Protein AF-A0A850KJH6-F1 (afdb_monomer_lite)

Foldseek 3Di:
DVVLVCVVCVVQPPDPVSVLVLLVLLVVLQVLCCVQAVADPPPSVVVCVVVVDDDDPPDDDLVVVLVVCVVVVNCVVDLLCLLSDPPQDDDPSPLVSNLSSLLSSLLVVCSVLVHDPVLSNLQSVLSNCCSDPNNVVVVVVSSVDNYLVVLVVVDPPPPPPDDPVVSVSNCSHSVSSNCSVVVDRPPDDDDDDDDDDDDDDDDDDDDDDDDDDDDDDQDQDDDPDPDPDALVVLVSLVSLFVPSPPPPPCPDPDDDPPVVVVVVVVVVVVLVVLLCVQPPDPPDLLADDLVLLLVLVQVLVCCCPPVVDVLSLLLVVCLLQLEFSVVVLVAEADDPPPDDAAWHWYADPNFIWIKHFAPEGPPPDDQPVVWWFDADRIAIGTFQRVSRVSVVVVNVVSVPCPDPVSSVVVVV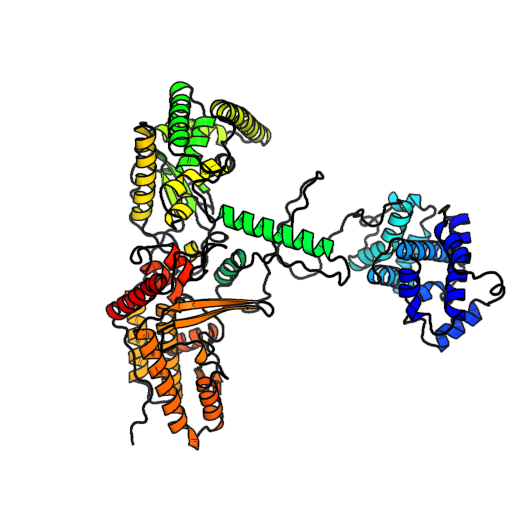VSVVVVCVSCVVSPVSDDSNNSSCNLCVVPPPFPLSCVSNSPHCSNFVLLNLAKDFNVVSVVSSLVSQVVSCVSNVPVRSNRDDDDPDGGIHGYSFATDLVLVLVLLVLLVVQLVPDPDQQSNLQSLLLLLVLLVCLLQLDDQFWLPQFAPVQADLVQQKGKDFPDDDVPDTDIDIAHAAPQNSLQLVLLLVQLVQVLVVCVPPQVVLSVQSVCRNVRNGRVRFHDDPSDTDTDGQVVSQVSCVVSPRDDHRSSNSNSHLLHVCVPVQPDNLLSCQSNVRDHSNSHAPDPPHPHYNVSNVSSSNVSNVSCVVSVNGRDHGDHPPPD

Secondary structure (DSSP, 8-state):
-HHHHHHHSGGGTT-HHHHHHHHHHHHHHHHHHHHHH----HHHHHHHHHTT--SS-TT--HHHHHHHHHHTT-TTT-GGGGGG---S-SS-HHHHHHHHHHHHHHHHHHHHTT--HHHHHHHHHHHHHHTSGGGHHHHHHHHT--STTHHHHT--TTTT---HHHHHHHHHHHHHHHHHHTT--TT----------S------------SS--PPP-B--------TTS-HHHHHHHHHHS--B--------S--HHHHHHHHHHHHHHHHHHHHHHS--TT-TTSPPHHHHHHHHHHHHHHHHHS--HHHHHHHHHHHH---HHHHHHPEEPBTTBPPSEEEEEEETTEEEEEEE---S-TTS---TTTB--EESEEEEEPPHHHHHHHHHHHHHHHH--SHHHHHHHHHHHHHHHHHHHHHT-TT--HHHHHHGGGGTSSS-HHHHHHTT--GGG-THHHH-EEEHHHHHHHHHHHHHHHHHHH--TTTT--PPP---SEEE-S-PBPHHHHHHHHHHHHHHHHS--SHHHHHHHHHHHHHHHHHHHH-----SSSS--GGGEETTTTEEEEEEEE-SS-EEEEEEEPPHHHHHHHHHHHHHHHHHHHHHTTT-HHHHHHHHHHHTTSS-SSEEEETTEEEE--HHHHHHHHHHTTPPP--TTHHHHHHHHHHBTTBS-HHHHHHHTT-PPTT--TTSTT-S--HHHHHHHHHHHHHHHHHTT--PPP-------

pLDDT: mean 72.6, std 20.54, range [22.89, 97.81]

Structure (mmCIF, N/CA/C/O backbone):
data_AF-A0A850KJH6-F1
#
_entry.id   AF-A0A850KJH6-F1
#
loop_
_atom_site.group_PDB
_atom_site.id
_atom_site.type_symbol
_atom_site.label_atom_id
_atom_site.label_alt_id
_atom_site.label_comp_id
_atom_site.label_asym_id
_atom_site.label_entity_id
_atom_site.label_seq_id
_atom_site.pdbx_PDB_ins_code
_atom_site.Cartn_x
_atom_site.Cartn_y
_atom_site.Cartn_z
_atom_site.occupancy
_atom_site.B_iso_or_equiv
_atom_site.auth_seq_id
_atom_site.auth_comp_id
_atom_site.auth_asym_id
_atom_site.auth_atom_id
_atom_site.pdbx_PDB_model_num
ATOM 1 N N . MET A 1 1 ? 40.709 3.724 35.475 1.00 30.31 1 MET A N 1
ATOM 2 C CA . MET A 1 1 ? 40.985 5.162 35.674 1.00 30.31 1 MET A CA 1
ATOM 3 C C . MET A 1 1 ? 42.334 5.557 35.067 1.00 30.31 1 MET A C 1
ATOM 5 O O . MET A 1 1 ? 42.321 6.221 34.041 1.00 30.31 1 MET A O 1
ATOM 9 N N . MET A 1 2 ? 43.463 5.025 35.562 1.00 28.69 2 MET A N 1
ATOM 10 C CA . MET A 1 2 ? 44.816 5.213 34.991 1.00 28.69 2 MET A CA 1
ATOM 11 C C . MET A 1 2 ? 44.921 4.962 33.474 1.00 28.69 2 MET A C 1
ATOM 13 O O . MET A 1 2 ? 45.447 5.813 32.781 1.00 28.69 2 MET A O 1
ATOM 17 N N . LEU A 1 3 ? 44.351 3.881 32.922 1.00 32.88 3 LEU A N 1
ATOM 18 C CA . LEU A 1 3 ? 44.368 3.586 31.470 1.00 32.88 3 LEU A CA 1
ATOM 19 C C . LEU A 1 3 ? 43.577 4.587 30.604 1.00 32.88 3 LEU A C 1
ATOM 21 O O . LEU A 1 3 ? 43.966 4.866 29.474 1.00 32.88 3 LEU A O 1
ATOM 25 N N . HIS A 1 4 ? 42.485 5.146 31.134 1.00 36.00 4 HIS A N 1
ATOM 26 C CA . HIS A 1 4 ? 41.695 6.168 30.439 1.00 36.00 4 HIS A CA 1
ATOM 27 C C . HIS A 1 4 ? 42.356 7.545 30.529 1.00 36.00 4 HIS A C 1
ATOM 29 O O . HIS A 1 4 ? 42.316 8.297 29.560 1.00 36.00 4 HIS A O 1
ATOM 35 N N . LEU A 1 5 ? 43.028 7.843 31.644 1.00 36.56 5 LEU A N 1
ATOM 36 C CA . LEU A 1 5 ? 43.791 9.074 31.819 1.00 36.56 5 LEU A CA 1
ATOM 37 C C . LEU A 1 5 ? 45.105 9.049 31.013 1.00 36.56 5 LEU A C 1
ATOM 39 O O . LEU A 1 5 ? 45.389 10.001 30.295 1.00 36.56 5 LEU A O 1
ATOM 43 N N . TYR A 1 6 ? 45.843 7.930 31.017 1.00 37.59 6 TYR A N 1
ATOM 44 C CA . TYR A 1 6 ? 46.982 7.672 30.116 1.00 37.59 6 TYR A CA 1
ATOM 45 C C . TYR A 1 6 ? 46.557 7.710 28.642 1.00 37.59 6 TYR A C 1
ATOM 47 O O . TYR A 1 6 ? 47.306 8.199 27.799 1.00 37.59 6 TYR A O 1
ATOM 55 N N . GLY A 1 7 ? 45.347 7.224 28.338 1.00 42.00 7 GLY A N 1
ATOM 56 C CA . GLY A 1 7 ? 44.707 7.267 27.019 1.00 42.00 7 GLY A CA 1
ATOM 57 C C . GLY A 1 7 ? 44.255 8.667 26.568 1.00 42.00 7 GLY A C 1
ATOM 58 O O . GLY A 1 7 ? 44.201 8.947 25.374 1.00 42.00 7 GLY A O 1
ATOM 59 N N . ALA A 1 8 ? 43.948 9.565 27.507 1.00 43.19 8 ALA A N 1
ATOM 60 C CA . ALA A 1 8 ? 43.589 10.959 27.230 1.00 43.19 8 ALA A CA 1
ATOM 61 C C . ALA A 1 8 ? 44.818 11.888 27.203 1.00 43.19 8 ALA A C 1
ATOM 63 O O . ALA A 1 8 ? 44.828 12.894 26.495 1.00 43.19 8 ALA A O 1
ATOM 64 N N . LEU A 1 9 ? 45.875 11.529 27.940 1.00 41.28 9 LEU A N 1
ATOM 65 C CA . LEU A 1 9 ? 47.171 12.214 27.972 1.00 41.28 9 LEU A CA 1
ATOM 66 C C . LEU A 1 9 ? 48.163 11.679 26.928 1.00 41.28 9 LEU A C 1
ATOM 68 O O . LEU A 1 9 ? 49.246 12.237 26.772 1.00 41.28 9 LEU A O 1
ATOM 72 N N . THR A 1 10 ? 47.800 10.650 26.157 1.00 41.56 10 THR A N 1
ATOM 73 C CA . THR A 1 10 ? 48.659 10.040 25.127 1.00 41.56 10 THR A CA 1
ATOM 74 C C . THR A 1 10 ? 49.186 11.015 24.069 1.00 41.56 10 THR A C 1
ATOM 76 O O . THR A 1 10 ? 50.294 10.792 23.582 1.00 41.56 10 THR A O 1
ATOM 79 N N . PRO A 1 11 ? 48.507 12.124 23.710 1.00 43.22 11 PRO A N 1
ATOM 80 C CA . PRO A 1 11 ? 49.124 13.065 22.789 1.00 43.22 11 PRO A CA 1
ATOM 81 C C . PRO A 1 11 ? 50.202 13.958 23.468 1.00 43.22 11 PRO A C 1
ATOM 83 O O . PRO A 1 11 ? 51.008 14.544 22.754 1.00 43.22 11 PRO A O 1
ATOM 86 N N . PHE A 1 12 ? 50.333 13.988 24.808 1.00 44.53 12 PHE A N 1
ATOM 87 C CA . PHE A 1 12 ? 51.454 14.624 25.547 1.00 44.53 12 PHE A CA 1
ATOM 88 C C . PHE A 1 12 ? 52.691 13.714 25.714 1.00 44.53 12 PHE A C 1
ATOM 90 O O . PHE A 1 12 ? 53.658 14.063 26.391 1.00 44.53 12 PHE A O 1
ATOM 97 N N . HIS A 1 13 ? 52.692 12.532 25.097 1.00 41.41 13 HIS A N 1
ATOM 98 C CA . HIS A 1 13 ? 53.645 11.460 25.393 1.00 41.41 13 HIS A CA 1
ATOM 99 C C . HIS A 1 13 ? 54.948 11.503 24.577 1.00 41.41 13 HIS A C 1
ATOM 101 O O . HIS A 1 13 ? 55.601 10.473 24.406 1.00 41.41 13 HIS A O 1
ATOM 107 N N . ARG A 1 14 ? 55.358 12.675 24.067 1.00 43.09 14 ARG A N 1
ATOM 108 C CA . ARG A 1 14 ? 56.679 12.811 23.422 1.00 43.09 14 ARG A CA 1
ATOM 109 C C . ARG A 1 14 ? 57.802 13.211 24.388 1.00 43.09 14 ARG A C 1
ATOM 111 O O . ARG A 1 14 ? 58.961 13.066 24.022 1.00 43.09 14 ARG A O 1
ATOM 118 N N . SER A 1 15 ? 57.509 13.594 25.638 1.00 48.47 15 SER A N 1
ATOM 119 C CA . SER A 1 15 ? 58.495 13.557 26.737 1.00 48.47 15 SER A CA 1
ATOM 120 C C . SER A 1 15 ? 57.816 13.504 28.114 1.00 48.47 15 SER A C 1
ATOM 122 O O . SER A 1 15 ? 56.843 14.216 28.351 1.00 48.47 15 SER A O 1
ATOM 124 N N . ALA A 1 16 ? 58.354 12.720 29.060 1.00 51.69 16 ALA A N 1
ATOM 125 C CA . ALA A 1 16 ? 57.887 12.650 30.458 1.00 51.69 16 ALA A CA 1
ATOM 126 C C . ALA A 1 16 ? 57.778 14.035 31.144 1.00 51.69 16 ALA A C 1
ATOM 128 O O . ALA A 1 16 ? 57.001 14.240 32.072 1.00 51.69 16 ALA A O 1
ATOM 129 N N . ARG A 1 17 ? 58.506 15.027 30.620 1.00 50.03 17 ARG A N 1
ATOM 130 C CA . ARG A 1 17 ? 58.502 16.423 31.062 1.00 50.03 17 ARG A CA 1
ATOM 131 C C . ARG A 1 17 ? 57.154 17.134 30.846 1.00 50.03 17 ARG A C 1
ATOM 133 O O . ARG A 1 17 ? 56.823 18.023 31.622 1.00 50.03 17 ARG A O 1
ATOM 140 N N . GLN A 1 18 ? 56.369 16.757 29.832 1.00 50.25 18 GLN A N 1
ATOM 141 C CA . GLN A 1 18 ? 55.102 17.422 29.473 1.00 50.25 18 GLN A CA 1
ATOM 142 C C . GLN A 1 18 ? 53.909 16.956 30.328 1.00 50.25 18 GLN A C 1
ATOM 144 O O . GLN A 1 18 ? 53.066 17.774 30.695 1.00 50.25 18 GLN A O 1
ATOM 149 N N . ALA A 1 19 ? 53.866 15.676 30.711 1.00 54.28 19 ALA A N 1
ATOM 150 C CA . ALA A 1 19 ? 52.859 15.147 31.638 1.00 54.28 19 ALA A CA 1
ATOM 151 C C . ALA A 1 19 ? 53.034 15.723 33.058 1.00 54.28 19 ALA A C 1
ATOM 153 O O . ALA A 1 19 ? 52.061 16.148 33.681 1.00 54.28 19 ALA A O 1
ATOM 154 N N . ASN A 1 20 ? 54.284 15.843 33.519 1.00 54.16 20 ASN A N 1
ATOM 155 C CA . ASN A 1 20 ? 54.617 16.426 34.825 1.00 54.16 20 ASN A CA 1
ATOM 156 C C . ASN A 1 20 ? 54.190 17.896 34.939 1.00 54.16 20 ASN A C 1
ATOM 158 O O . ASN A 1 20 ? 53.687 18.337 35.969 1.00 54.16 20 ASN A O 1
ATOM 162 N N . VAL A 1 21 ? 54.344 18.651 33.852 1.00 52.38 21 VAL A N 1
ATOM 163 C CA . VAL A 1 21 ? 53.909 20.047 33.750 1.00 52.38 21 VAL A CA 1
ATOM 164 C C . VAL A 1 21 ? 52.391 20.194 33.889 1.00 52.38 21 VAL A C 1
ATOM 166 O O . VAL A 1 21 ? 51.922 21.114 34.557 1.00 52.38 21 VAL A O 1
ATOM 169 N N . PHE A 1 22 ? 51.621 19.309 33.253 1.00 57.91 22 PHE A N 1
ATOM 170 C CA . PHE A 1 22 ? 50.162 19.348 33.318 1.00 57.91 22 PHE A CA 1
ATOM 171 C C . PHE A 1 22 ? 49.659 19.046 34.733 1.00 57.91 22 PHE A C 1
ATOM 173 O O . PHE A 1 22 ? 48.829 19.784 35.262 1.00 57.91 22 PHE A O 1
ATOM 180 N N . LEU A 1 23 ? 50.216 18.011 35.364 1.00 57.91 23 LEU A N 1
ATOM 181 C CA . LEU A 1 23 ? 49.883 17.628 36.735 1.00 57.91 23 LEU A CA 1
ATOM 182 C C . LEU A 1 23 ? 50.273 18.718 37.744 1.00 57.91 23 LEU A C 1
ATOM 184 O O . LEU A 1 23 ? 49.500 19.014 38.653 1.00 57.91 23 LEU A O 1
ATOM 188 N N . TYR A 1 24 ? 51.410 19.391 37.541 1.00 57.41 24 TYR A N 1
ATOM 189 C CA . TYR A 1 24 ? 51.800 20.547 38.351 1.00 57.41 24 TYR A CA 1
ATOM 190 C C . TYR A 1 24 ? 50.826 21.720 38.198 1.00 57.41 24 TYR A C 1
ATOM 192 O O . TYR A 1 24 ? 50.390 22.294 39.196 1.00 57.41 24 TYR A O 1
ATOM 200 N N . LEU A 1 25 ? 50.458 22.071 36.958 1.00 56.47 25 LEU A N 1
ATOM 201 C CA . LEU A 1 25 ? 49.501 23.148 36.702 1.00 56.47 25 LEU A CA 1
ATOM 202 C C . LEU A 1 25 ? 48.144 22.835 37.339 1.00 56.47 25 LEU A C 1
ATOM 204 O O . LEU A 1 25 ? 47.547 23.711 37.960 1.00 56.47 25 LEU A O 1
ATOM 208 N N . ALA A 1 26 ? 47.694 21.585 37.215 1.00 57.91 26 ALA A N 1
ATOM 209 C CA . ALA A 1 26 ? 46.467 21.109 37.826 1.00 57.91 26 ALA A CA 1
ATOM 210 C C . ALA A 1 26 ? 46.533 21.218 39.355 1.00 57.91 26 ALA A C 1
ATOM 212 O O . ALA A 1 26 ? 45.613 21.774 39.936 1.00 57.91 26 ALA A O 1
ATOM 213 N N . LYS A 1 27 ? 47.639 20.819 39.999 1.00 59.22 27 LYS A N 1
ATOM 214 C CA . LYS A 1 27 ? 47.821 20.939 41.457 1.00 59.22 27 LYS A CA 1
ATOM 215 C C . LYS A 1 27 ? 47.865 22.391 41.948 1.00 59.22 27 LYS A C 1
ATOM 217 O O . LYS A 1 27 ? 47.173 22.733 42.902 1.00 59.22 27 LYS A O 1
ATOM 222 N N . PHE A 1 28 ? 48.629 23.260 41.284 1.00 57.56 28 PHE A N 1
ATOM 223 C CA . PHE A 1 28 ? 48.713 24.687 41.628 1.00 57.56 28 PHE A CA 1
ATOM 224 C C . PHE A 1 28 ? 47.348 25.383 41.513 1.00 57.56 28 PHE A C 1
ATOM 226 O O . PHE A 1 28 ? 46.929 26.116 42.406 1.00 57.56 28 PHE A O 1
ATOM 233 N N . LEU A 1 29 ? 46.628 25.132 40.419 1.00 57.31 29 LEU A N 1
ATOM 234 C CA . LEU A 1 29 ? 45.307 25.711 40.177 1.00 57.31 29 LEU A CA 1
ATOM 235 C C . LEU A 1 29 ? 44.218 25.078 41.059 1.00 57.31 29 LEU A C 1
ATOM 237 O O . LEU A 1 29 ? 43.265 25.757 41.423 1.00 57.31 29 LEU A O 1
ATOM 241 N N . SER A 1 30 ? 44.393 23.821 41.462 1.00 59.09 30 SER A N 1
ATOM 242 C CA . SER A 1 30 ? 43.544 23.112 42.423 1.00 59.09 30 SER A CA 1
ATOM 243 C C . SER A 1 30 ? 43.614 23.725 43.822 1.00 59.09 30 SER A C 1
ATOM 245 O O . SER A 1 30 ? 42.574 23.914 44.443 1.00 59.09 30 SER A O 1
ATOM 247 N N . GLN A 1 31 ? 44.807 24.102 44.297 1.00 59.50 31 GLN A N 1
ATOM 248 C CA . GLN A 1 31 ? 44.970 24.797 45.584 1.00 59.50 31 GLN A CA 1
ATOM 249 C C . GLN A 1 31 ? 44.253 26.150 45.586 1.00 59.50 31 GLN A C 1
ATOM 251 O O . GLN A 1 31 ? 43.487 26.446 46.497 1.00 59.50 31 GLN A O 1
ATOM 256 N N . ILE A 1 32 ? 44.408 26.920 44.505 1.00 58.62 32 ILE A N 1
ATOM 257 C CA . ILE A 1 32 ? 43.685 28.185 44.320 1.00 58.62 32 ILE A CA 1
ATOM 258 C C . ILE A 1 32 ? 42.171 27.934 44.263 1.00 58.62 32 ILE A C 1
ATOM 260 O O . ILE A 1 32 ? 41.393 28.696 44.831 1.00 58.62 32 ILE A O 1
ATOM 264 N N . ALA A 1 33 ? 41.720 26.863 43.607 1.00 60.44 33 ALA A N 1
ATOM 265 C CA . ALA A 1 33 ? 40.300 26.544 43.565 1.00 60.44 33 ALA A CA 1
ATOM 266 C C . ALA A 1 33 ? 39.746 26.151 44.943 1.00 60.44 33 ALA A C 1
ATOM 268 O O . ALA A 1 33 ? 38.656 26.584 45.301 1.00 60.44 33 ALA A O 1
ATOM 269 N N . GLN A 1 34 ? 40.491 25.390 45.740 1.00 62.53 34 GLN A N 1
ATOM 270 C CA . GLN A 1 34 ? 40.077 25.026 47.091 1.00 62.53 34 GLN A CA 1
ATOM 271 C C . GLN A 1 34 ? 40.019 26.251 48.018 1.00 62.53 34 GLN A C 1
ATOM 273 O O . GLN A 1 34 ? 39.033 26.414 48.733 1.00 62.53 34 GLN A O 1
ATOM 278 N N . GLU A 1 35 ? 41.022 27.134 47.967 1.00 63.00 35 GLU A N 1
ATOM 279 C CA . GLU A 1 35 ? 41.083 28.358 48.782 1.00 63.00 35 GLU A CA 1
ATOM 280 C C . GLU A 1 35 ? 39.961 29.353 48.458 1.00 63.00 35 GLU A C 1
ATOM 282 O O . GLU A 1 35 ? 39.385 29.944 49.368 1.00 63.00 35 GLU A O 1
ATOM 287 N N . TYR A 1 36 ? 39.643 29.546 47.174 1.00 58.28 36 TYR A N 1
ATOM 288 C CA . TYR A 1 36 ? 38.691 30.580 46.748 1.00 58.28 36 TYR A CA 1
ATOM 289 C C . TYR A 1 36 ? 37.265 30.075 46.537 1.00 58.28 36 TYR A C 1
ATOM 291 O O . TYR A 1 36 ? 36.316 30.823 46.750 1.00 58.28 36 TYR A O 1
ATOM 299 N N . TRP A 1 37 ? 37.106 28.834 46.082 1.00 59.97 37 TRP A N 1
ATOM 300 C CA . TRP A 1 37 ? 35.814 28.282 45.679 1.00 59.97 37 TRP A CA 1
ATOM 301 C C . TRP A 1 37 ? 35.304 27.187 46.626 1.00 59.97 37 TRP A C 1
ATOM 303 O O . TRP A 1 37 ? 34.167 26.746 46.474 1.00 59.97 37 TRP A O 1
ATOM 313 N N . GLY A 1 38 ? 36.115 26.734 47.592 1.00 57.78 38 GLY A N 1
ATOM 314 C CA . GLY A 1 38 ? 35.726 25.722 48.582 1.00 57.78 38 GLY A CA 1
ATOM 315 C C . GLY A 1 38 ? 35.475 24.322 48.005 1.00 57.78 38 GLY A C 1
ATOM 316 O O . GLY A 1 38 ? 34.891 23.476 48.679 1.00 57.78 38 GLY A O 1
ATOM 317 N N . VAL A 1 39 ? 35.888 24.060 46.759 1.00 61.06 39 VAL A N 1
ATOM 318 C CA . VAL A 1 39 ? 35.657 22.778 46.072 1.00 61.06 39 VAL A CA 1
ATOM 319 C C . VAL A 1 39 ? 36.763 21.790 46.439 1.00 61.06 39 VAL A C 1
ATOM 321 O O . VAL A 1 39 ? 37.943 22.075 46.241 1.00 61.06 39 VAL A O 1
ATOM 324 N N . SER A 1 40 ? 36.395 20.616 46.964 1.00 56.44 40 SER A N 1
ATOM 325 C CA . SER A 1 40 ? 37.367 19.585 47.342 1.00 56.44 40 SER A CA 1
ATOM 326 C C . SER A 1 40 ? 37.936 18.875 46.113 1.00 56.44 40 SER A C 1
ATOM 328 O O . SER A 1 40 ? 37.180 18.359 45.291 1.00 56.44 40 SER A O 1
ATOM 330 N N . THR A 1 41 ? 39.257 18.767 46.028 1.00 55.62 41 THR A N 1
ATOM 331 C CA . THR A 1 41 ? 39.976 18.172 44.890 1.00 55.62 41 THR A CA 1
ATOM 332 C C . THR A 1 41 ? 40.623 16.833 45.246 1.00 55.62 41 THR A C 1
ATOM 334 O O . THR A 1 41 ? 41.722 16.522 44.790 1.00 55.62 41 THR A O 1
ATOM 337 N N . TYR A 1 42 ? 39.935 16.043 46.082 1.00 48.06 42 TYR A N 1
ATOM 338 C CA . TYR A 1 42 ? 40.410 14.776 46.669 1.00 48.06 42 TYR A CA 1
ATOM 339 C C . TYR A 1 42 ? 41.014 13.796 45.651 1.00 48.06 42 TYR A C 1
ATOM 341 O O . TYR A 1 42 ? 41.919 13.029 45.973 1.00 48.06 42 TYR A O 1
ATOM 349 N N . SER A 1 43 ? 40.529 13.823 44.416 1.00 53.06 43 SER A N 1
ATOM 350 C CA . SER A 1 43 ? 40.954 12.932 43.344 1.00 53.06 43 SER A CA 1
ATOM 351 C C . SER A 1 43 ? 42.301 13.304 42.717 1.00 53.06 43 SER A C 1
ATOM 353 O O . SER A 1 43 ? 43.012 12.419 42.253 1.00 53.06 43 SER A O 1
ATOM 355 N N . LEU A 1 44 ? 42.689 14.583 42.739 1.00 52.72 44 LEU A N 1
ATOM 356 C CA . LEU A 1 44 ? 43.890 15.102 42.075 1.00 52.72 44 LEU A CA 1
ATOM 357 C C . LEU A 1 44 ? 45.155 14.841 42.904 1.00 52.72 44 LEU A C 1
ATOM 359 O O . LEU A 1 44 ? 46.207 14.523 42.346 1.00 52.72 44 LEU A O 1
ATOM 363 N N . ASP A 1 45 ? 45.042 14.899 44.234 1.00 52.94 45 ASP A N 1
ATOM 364 C CA . ASP A 1 45 ? 46.120 14.515 45.154 1.00 52.94 45 ASP A CA 1
ATOM 365 C C . ASP A 1 45 ? 46.353 12.997 45.164 1.00 52.94 45 ASP A C 1
ATOM 367 O O . ASP A 1 45 ? 47.507 12.563 45.124 1.00 52.94 45 ASP A O 1
ATOM 371 N N . ALA A 1 46 ? 45.282 12.194 45.108 1.00 52.94 46 ALA A N 1
ATOM 372 C CA . ALA A 1 46 ? 45.372 10.744 44.915 1.00 52.94 46 ALA A CA 1
ATOM 373 C C . ALA A 1 46 ? 46.055 10.396 43.579 1.00 52.94 46 ALA A C 1
ATOM 375 O O . ALA A 1 46 ? 46.938 9.541 43.527 1.00 52.94 46 ALA A O 1
ATOM 376 N N . LEU A 1 47 ? 45.733 11.137 42.512 1.00 50.69 47 LEU A N 1
ATOM 377 C CA . LEU A 1 47 ? 46.352 10.985 41.195 1.00 50.69 47 LEU A CA 1
ATOM 378 C C . LEU A 1 47 ? 47.853 11.340 41.192 1.00 50.69 47 LEU A C 1
ATOM 380 O O . LEU A 1 47 ? 48.652 10.678 40.528 1.00 50.69 47 LEU A O 1
ATOM 384 N N . CYS A 1 48 ? 48.257 12.373 41.939 1.00 52.09 48 CYS A N 1
ATOM 385 C CA . CYS A 1 48 ? 49.667 12.749 42.103 1.00 52.09 48 CYS A CA 1
ATOM 386 C C . CYS A 1 48 ? 50.455 11.715 42.928 1.00 52.09 48 CYS A C 1
ATOM 388 O O . CYS A 1 48 ? 51.628 11.478 42.642 1.00 52.09 48 CYS A O 1
ATOM 390 N N . GLN A 1 49 ? 49.823 11.092 43.929 1.00 53.16 49 GLN A N 1
ATOM 391 C CA . GLN A 1 49 ? 50.435 10.033 44.739 1.00 53.16 49 GLN A CA 1
ATOM 392 C C . GLN A 1 49 ? 50.580 8.716 43.961 1.00 53.16 49 GLN A C 1
ATOM 394 O O . GLN A 1 49 ? 51.656 8.121 43.979 1.00 53.16 49 GLN A O 1
ATOM 399 N N . GLU A 1 50 ? 49.550 8.289 43.222 1.00 48.66 50 GLU A N 1
ATOM 400 C CA . GLU A 1 50 ? 49.567 7.043 42.433 1.00 48.66 50 GLU A CA 1
ATOM 401 C C . GLU A 1 50 ? 50.526 7.085 41.231 1.00 48.66 50 GLU A C 1
ATOM 403 O O . GLU A 1 50 ? 51.013 6.045 40.787 1.00 48.66 50 GLU A O 1
ATOM 408 N N . THR A 1 51 ? 50.825 8.272 40.695 1.00 49.78 51 THR A N 1
ATOM 409 C CA . THR A 1 51 ? 51.740 8.438 39.549 1.00 49.78 51 THR A CA 1
ATOM 410 C C . THR A 1 51 ? 53.221 8.488 39.940 1.00 49.78 51 THR A C 1
ATOM 412 O O . THR A 1 51 ? 54.077 8.495 39.056 1.00 49.78 51 THR A O 1
ATOM 415 N N . GLY A 1 52 ? 53.548 8.498 41.240 1.00 46.12 52 GLY A N 1
ATOM 416 C CA . GLY A 1 52 ? 54.931 8.495 41.735 1.00 46.12 52 GLY A CA 1
ATOM 417 C C . GLY A 1 52 ? 55.714 9.785 41.456 1.00 46.12 52 GLY A C 1
ATOM 418 O O . GLY A 1 52 ? 56.934 9.808 41.613 1.00 46.12 52 GLY A O 1
ATOM 419 N N . ILE A 1 53 ? 55.045 10.869 41.050 1.00 50.28 53 ILE A N 1
ATOM 420 C CA . ILE A 1 53 ? 55.687 12.148 40.723 1.00 50.28 53 ILE A CA 1
ATOM 421 C C . ILE A 1 53 ? 55.831 12.961 42.012 1.00 50.28 53 ILE A C 1
ATOM 423 O O . ILE A 1 53 ? 55.072 13.890 42.290 1.00 50.28 53 ILE A O 1
ATOM 427 N N . TYR A 1 54 ? 56.825 12.602 42.820 1.00 40.97 54 TYR A N 1
ATOM 428 C CA . TYR A 1 54 ? 57.306 13.447 43.906 1.00 40.97 54 TYR A CA 1
ATOM 429 C C . TYR A 1 54 ? 58.571 14.213 43.466 1.00 40.97 54 TYR A C 1
ATOM 431 O O . TYR A 1 54 ? 59.526 13.658 42.933 1.00 40.97 54 TYR A O 1
ATOM 439 N N . THR A 1 55 ? 58.542 15.522 43.738 1.00 42.19 55 THR A N 1
ATOM 440 C CA . THR A 1 55 ? 59.673 16.367 44.185 1.00 42.19 55 THR A CA 1
ATOM 441 C C . THR A 1 55 ? 60.709 17.005 43.246 1.00 42.19 55 THR A C 1
ATOM 443 O O . THR A 1 55 ? 61.494 17.776 43.779 1.00 42.19 55 THR A O 1
ATOM 446 N N . ASP A 1 56 ? 60.663 16.907 41.909 1.00 43.03 56 ASP A N 1
ATOM 447 C CA . ASP A 1 56 ? 61.668 17.630 41.073 1.00 43.03 56 ASP A CA 1
ATOM 448 C C . ASP A 1 56 ? 61.155 18.823 40.236 1.00 43.03 56 ASP A C 1
ATOM 450 O O . ASP A 1 56 ? 61.932 19.520 39.584 1.00 43.03 56 ASP A O 1
ATOM 454 N N . CYS A 1 57 ? 59.859 19.147 40.261 1.00 44.72 57 CYS A N 1
ATOM 455 C CA . CYS A 1 57 ? 59.300 20.212 39.403 1.00 44.72 57 CYS A CA 1
ATOM 456 C C . CYS A 1 57 ? 59.230 21.613 40.050 1.00 44.72 57 CYS A C 1
ATOM 458 O O . CYS A 1 57 ? 58.510 22.478 39.558 1.00 44.72 57 CYS A O 1
ATOM 460 N N . ILE A 1 58 ? 59.972 21.876 41.131 1.00 42.44 58 ILE A N 1
ATOM 461 C CA . ILE A 1 58 ? 59.777 23.084 41.963 1.00 42.44 58 ILE A CA 1
ATOM 462 C C . ILE A 1 58 ? 60.237 24.410 41.314 1.00 42.44 58 ILE A C 1
ATOM 464 O O . ILE A 1 58 ? 59.914 25.471 41.837 1.00 42.44 58 ILE A O 1
ATOM 468 N N . LYS A 1 59 ? 60.890 24.439 40.145 1.00 47.72 59 LYS A N 1
ATOM 469 C CA . LYS A 1 59 ? 61.226 25.721 39.478 1.00 47.72 59 LYS A CA 1
ATOM 470 C C . LYS A 1 59 ? 61.138 25.663 37.954 1.00 47.72 59 LYS A C 1
ATOM 472 O O . LYS A 1 59 ? 62.126 25.895 37.265 1.00 47.72 59 LYS A O 1
ATOM 477 N N . ILE A 1 60 ? 59.962 25.359 37.409 1.00 51.06 60 ILE A N 1
ATOM 478 C CA . ILE A 1 60 ? 59.707 25.595 35.981 1.00 51.06 60 ILE A CA 1
ATOM 479 C C . ILE A 1 60 ? 58.988 26.935 35.838 1.00 51.06 60 ILE A C 1
ATOM 481 O O . ILE A 1 60 ? 57.843 27.088 36.256 1.00 51.06 60 ILE A O 1
ATOM 485 N N . ASP A 1 61 ? 59.683 27.902 35.245 1.00 53.25 61 ASP A N 1
ATOM 486 C CA . ASP A 1 61 ? 59.120 29.195 34.873 1.00 53.25 61 ASP A CA 1
ATOM 487 C C . ASP A 1 61 ? 57.975 28.994 33.861 1.00 53.25 61 ASP A C 1
ATOM 489 O O . ASP A 1 61 ? 58.158 28.397 32.789 1.00 53.25 61 ASP A O 1
ATOM 493 N N . LYS A 1 62 ? 56.777 29.486 34.213 1.00 53.72 62 LYS A N 1
ATOM 494 C CA . LYS A 1 62 ? 55.571 29.435 33.369 1.00 53.72 62 LYS A CA 1
ATOM 495 C C . LYS A 1 62 ? 55.842 30.025 31.984 1.00 53.72 62 LYS A C 1
ATOM 497 O O . LYS A 1 62 ? 55.338 29.504 30.986 1.00 53.72 62 LYS A O 1
ATOM 502 N N . GLU A 1 63 ? 56.671 31.062 31.911 1.00 55.22 63 GLU A N 1
ATOM 503 C CA . GLU A 1 63 ? 57.010 31.743 30.666 1.00 55.22 63 GLU A CA 1
ATOM 504 C C . GLU A 1 63 ? 57.875 30.856 29.755 1.00 55.22 63 GLU A C 1
ATOM 506 O O . GLU A 1 63 ? 57.638 30.749 28.547 1.00 55.22 63 GLU A O 1
ATOM 511 N N . GLN A 1 64 ? 58.837 30.135 30.334 1.00 57.06 64 GLN A N 1
ATOM 512 C CA . GLN A 1 64 ? 59.725 29.229 29.602 1.00 57.06 64 GLN A CA 1
ATOM 513 C C . GLN A 1 64 ? 58.985 27.997 29.066 1.00 57.06 64 GLN A C 1
ATOM 515 O O . GLN A 1 64 ? 59.237 27.530 27.947 1.00 57.06 64 GLN A O 1
ATOM 520 N N . LEU A 1 65 ? 58.021 27.497 29.832 1.00 56.28 65 LEU A N 1
ATOM 521 C CA . LEU A 1 65 ? 57.160 26.404 29.410 1.00 56.28 65 LEU A CA 1
ATOM 522 C C . LEU A 1 65 ? 56.248 26.808 28.243 1.00 56.28 65 LEU A C 1
ATOM 524 O O . LEU A 1 65 ? 56.174 26.096 27.238 1.00 56.28 65 LEU A O 1
ATOM 528 N N . PHE A 1 66 ? 55.585 27.961 28.350 1.00 57.72 66 PHE A N 1
ATOM 529 C CA . PHE A 1 66 ? 54.736 28.487 27.284 1.00 57.72 66 PHE A CA 1
ATOM 530 C C . PHE A 1 66 ? 55.532 28.692 25.987 1.00 57.72 66 PHE A C 1
ATOM 532 O O . PHE A 1 66 ? 55.103 28.240 24.920 1.00 57.72 66 PHE A O 1
ATOM 539 N N . LYS A 1 67 ? 56.739 29.274 26.074 1.00 59.03 67 LYS A N 1
ATOM 540 C CA . LYS A 1 67 ? 57.660 29.430 24.932 1.00 59.03 67 LYS A CA 1
ATOM 541 C C . LYS A 1 67 ? 58.014 28.086 24.285 1.00 59.03 67 LYS A C 1
ATOM 543 O O . LYS A 1 67 ? 58.028 27.991 23.058 1.00 59.03 67 LYS A O 1
ATOM 548 N N . THR A 1 68 ? 58.232 27.041 25.084 1.00 58.16 68 THR A N 1
ATOM 549 C CA . THR A 1 68 ? 58.537 25.685 24.592 1.00 58.16 68 THR A CA 1
ATOM 550 C C . THR A 1 68 ? 57.351 25.079 23.836 1.00 58.16 68 THR A C 1
ATOM 552 O O . THR A 1 68 ? 57.496 24.659 22.689 1.00 58.16 68 THR A O 1
ATOM 555 N N . LEU A 1 69 ? 56.146 25.125 24.412 1.00 57.06 69 LEU A N 1
ATOM 556 C CA . LEU A 1 69 ? 54.929 24.595 23.779 1.00 57.06 69 LEU A CA 1
ATOM 557 C C . LEU A 1 69 ? 54.536 25.364 22.508 1.00 57.06 69 LEU A C 1
ATOM 559 O O . LEU A 1 69 ? 54.013 24.775 21.556 1.00 57.06 69 LEU A O 1
ATOM 563 N N . LYS A 1 70 ? 54.804 26.676 22.476 1.00 60.62 70 LYS A N 1
ATOM 564 C CA . LYS A 1 70 ? 54.621 27.535 21.298 1.00 60.62 70 LYS A CA 1
ATOM 565 C C . LYS A 1 70 ? 55.610 27.165 20.189 1.00 60.62 70 LYS A C 1
ATOM 567 O O . LYS A 1 70 ? 55.188 27.012 19.044 1.00 60.62 70 LYS A O 1
ATOM 572 N N . LYS A 1 71 ? 56.891 26.958 20.526 1.00 62.97 71 LYS A N 1
ATOM 573 C CA . LYS A 1 71 ? 57.943 26.521 19.587 1.00 62.97 71 LYS A CA 1
ATOM 574 C C . LYS A 1 71 ? 57.617 25.165 18.954 1.00 62.97 71 LYS A C 1
ATOM 576 O O . LYS A 1 71 ? 57.825 24.988 17.758 1.00 62.97 71 LYS A O 1
ATOM 581 N N . GLU A 1 72 ? 57.050 24.242 19.725 1.00 60.22 72 GLU A N 1
ATOM 582 C CA . GLU A 1 72 ? 56.670 22.900 19.259 1.00 60.22 72 GLU A CA 1
ATOM 583 C C . GLU A 1 72 ? 55.294 22.842 18.555 1.00 60.22 72 GLU A C 1
ATOM 585 O O . GLU A 1 72 ? 54.849 21.766 18.162 1.00 60.22 72 GLU A O 1
ATOM 590 N N . LYS A 1 73 ? 54.611 23.985 18.359 1.00 60.41 73 LYS A N 1
ATOM 591 C CA . LYS A 1 73 ? 53.259 24.094 17.759 1.00 60.41 73 LYS A CA 1
ATOM 592 C C . LYS A 1 73 ? 52.180 23.257 18.469 1.00 60.41 73 LYS A C 1
ATOM 594 O O . LYS A 1 73 ? 51.170 22.893 17.870 1.00 60.41 73 LYS A O 1
ATOM 599 N N . LEU A 1 74 ? 52.355 22.978 19.759 1.00 54.50 74 LEU A N 1
ATOM 600 C CA . LEU A 1 74 ? 51.447 22.112 20.516 1.00 54.50 74 LEU A CA 1
ATOM 601 C C . LEU A 1 74 ? 50.205 22.881 21.014 1.00 54.50 74 LEU A C 1
ATOM 603 O O . LEU A 1 74 ? 49.118 22.323 21.094 1.00 54.50 74 LEU A O 1
ATOM 607 N N . ILE A 1 75 ? 50.285 24.197 21.227 1.00 56.81 75 ILE A N 1
ATOM 608 C CA . ILE A 1 75 ? 49.173 25.017 21.767 1.00 56.81 75 ILE A CA 1
ATOM 609 C C . ILE A 1 75 ? 47.867 24.938 20.935 1.00 56.81 75 ILE A C 1
ATOM 611 O O . ILE A 1 75 ? 46.770 25.097 21.471 1.00 56.81 75 ILE A O 1
ATOM 615 N N . SER A 1 76 ? 47.939 24.717 19.618 1.00 53.47 76 SER A N 1
ATOM 616 C CA . SER A 1 76 ? 46.752 24.541 18.756 1.00 53.47 76 SER A CA 1
ATOM 617 C C . SER A 1 76 ? 46.167 23.128 18.786 1.00 53.47 76 SER A C 1
ATOM 619 O O . SER A 1 76 ? 44.990 22.951 18.479 1.00 53.47 76 SER A O 1
ATOM 621 N N . THR A 1 77 ? 46.980 22.141 19.146 1.00 52.50 77 THR A N 1
ATOM 622 C CA . THR A 1 77 ? 46.662 20.710 19.069 1.00 52.50 77 THR A CA 1
ATOM 623 C C . THR A 1 77 ? 46.057 20.197 20.377 1.00 52.50 77 THR A C 1
ATOM 625 O O . THR A 1 77 ? 45.279 19.246 20.362 1.00 52.50 77 THR A O 1
ATOM 628 N N . PHE A 1 78 ? 46.356 20.861 21.501 1.00 58.84 78 PHE A N 1
ATOM 629 C CA . PHE A 1 78 ? 45.914 20.456 22.837 1.00 58.84 78 PHE A CA 1
ATOM 630 C C . PHE A 1 78 ? 44.911 21.450 23.427 1.00 58.84 78 PHE A C 1
ATOM 632 O O . PHE A 1 78 ? 45.301 22.557 23.800 1.00 58.84 78 PHE A O 1
ATOM 639 N N . PRO A 1 79 ? 43.632 21.068 23.582 1.00 61.72 79 PRO A N 1
ATOM 640 C CA . PRO A 1 79 ? 42.597 21.962 24.102 1.00 61.72 79 PRO A CA 1
ATOM 641 C C . PRO A 1 79 ? 42.937 22.528 25.487 1.00 61.72 79 PRO A C 1
ATOM 643 O O . PRO A 1 79 ? 42.752 23.717 25.731 1.00 61.72 79 PRO A O 1
ATOM 646 N N . VAL A 1 80 ? 43.519 21.707 26.365 1.00 63.25 80 VAL A N 1
ATOM 647 C CA . VAL A 1 80 ? 43.839 22.087 27.750 1.00 63.25 80 VAL A CA 1
ATOM 648 C C . VAL A 1 80 ? 45.036 23.049 27.845 1.00 63.25 80 VAL A C 1
ATOM 650 O O . VAL A 1 80 ? 45.198 23.748 28.841 1.00 63.25 80 VAL A O 1
ATOM 653 N N . ALA A 1 81 ? 45.834 23.194 26.779 1.00 60.50 81 ALA A N 1
ATOM 654 C CA . ALA A 1 81 ? 46.934 24.161 26.744 1.00 60.50 81 ALA A CA 1
ATOM 655 C C . ALA A 1 81 ? 46.457 25.625 26.829 1.00 60.50 81 ALA A C 1
ATOM 657 O O . ALA A 1 81 ? 47.266 26.512 27.088 1.00 60.50 81 ALA A O 1
ATOM 658 N N . VAL A 1 82 ? 45.154 25.889 26.665 1.00 64.94 82 VAL A N 1
ATOM 659 C CA . VAL A 1 82 ? 44.552 27.214 26.883 1.00 64.94 82 VAL A CA 1
ATOM 660 C C . VAL A 1 82 ? 44.783 27.752 28.302 1.00 64.94 82 VAL A C 1
ATOM 662 O O . VAL A 1 82 ? 44.927 28.956 28.490 1.00 64.94 82 VAL A O 1
ATOM 665 N N . PHE A 1 83 ? 44.887 26.878 29.305 1.00 65.56 83 PHE A N 1
ATOM 666 C CA . PHE A 1 83 ? 45.115 27.291 30.694 1.00 65.56 83 PHE A CA 1
ATOM 667 C C . PHE A 1 83 ? 46.579 27.677 30.973 1.00 65.56 83 PHE A C 1
ATOM 669 O O . PHE A 1 83 ? 46.880 28.216 32.033 1.00 65.56 83 PHE A O 1
ATOM 676 N N . LEU A 1 84 ? 47.484 27.456 30.010 1.00 57.56 84 LEU A N 1
ATOM 677 C CA . LEU A 1 84 ? 48.898 27.843 30.076 1.00 57.56 84 LEU A CA 1
ATOM 678 C C . LEU A 1 84 ? 49.184 29.203 29.426 1.00 57.56 84 LEU A C 1
ATOM 680 O O . LEU A 1 84 ? 50.298 29.709 29.534 1.00 57.56 84 LEU A O 1
ATOM 684 N N . THR A 1 85 ? 48.219 29.792 28.713 1.00 58.12 85 THR A N 1
ATOM 685 C CA . THR A 1 85 ? 48.450 31.008 27.927 1.00 58.12 85 THR A CA 1
ATOM 686 C C . THR A 1 85 ? 48.114 32.251 28.754 1.00 58.12 85 THR A C 1
ATOM 688 O O . THR A 1 85 ? 46.947 32.612 28.881 1.00 58.12 85 THR A O 1
ATOM 691 N N . THR A 1 86 ? 49.126 32.904 29.325 1.00 53.44 86 THR A N 1
ATOM 692 C CA . THR A 1 86 ? 48.987 34.115 30.162 1.00 53.44 86 THR A CA 1
ATOM 693 C C . THR A 1 86 ? 49.148 35.441 29.404 1.00 53.44 86 THR A C 1
ATOM 695 O O . THR A 1 86 ? 49.112 36.497 30.021 1.00 53.44 86 THR A O 1
ATOM 698 N N . GLU A 1 87 ? 49.297 35.441 28.076 1.00 52.47 87 GLU A N 1
ATOM 699 C CA . GLU A 1 87 ? 49.656 36.655 27.309 1.00 52.47 87 GLU A CA 1
ATOM 700 C C . GLU A 1 87 ? 48.474 37.508 26.787 1.00 52.47 87 GLU A C 1
ATOM 702 O O . GLU A 1 87 ? 48.646 38.265 25.836 1.00 52.47 87 GLU A O 1
ATOM 707 N N . LEU A 1 88 ? 47.279 37.463 27.392 1.00 44.53 88 LEU A N 1
ATOM 708 C CA . LEU A 1 88 ? 46.175 38.364 27.009 1.00 44.53 88 LEU A CA 1
ATOM 709 C C . LEU A 1 88 ? 45.638 39.209 28.191 1.00 44.53 88 LEU A C 1
ATOM 711 O O . LEU A 1 88 ? 44.629 38.885 28.800 1.00 44.53 88 LEU A O 1
ATOM 715 N N . ILE A 1 89 ? 46.328 40.343 28.404 1.00 39.22 89 ILE A N 1
ATOM 716 C CA . ILE A 1 89 ? 45.835 41.695 28.769 1.00 39.22 89 ILE A CA 1
ATOM 717 C C . ILE A 1 89 ? 45.361 41.979 30.222 1.00 39.22 89 ILE A C 1
ATOM 719 O O . ILE A 1 89 ? 44.241 41.664 30.608 1.00 39.22 89 ILE A O 1
ATOM 723 N N . GLY A 1 90 ? 46.127 42.829 30.928 1.00 49.53 90 GLY A N 1
ATOM 724 C CA . GLY A 1 90 ? 45.574 43.931 31.743 1.00 49.53 90 GLY A CA 1
ATOM 725 C C . GLY A 1 90 ? 45.459 43.749 33.273 1.00 49.53 90 GLY A C 1
ATOM 726 O O . GLY A 1 90 ? 45.738 42.676 33.798 1.00 49.53 90 GLY A O 1
ATOM 727 N N . PRO A 1 91 ? 45.042 44.807 34.010 1.00 39.88 91 PRO A N 1
ATOM 728 C CA . PRO A 1 91 ? 45.157 44.966 35.475 1.00 39.88 91 PRO A CA 1
ATOM 729 C C . PRO A 1 91 ? 44.241 44.061 36.334 1.00 39.88 91 PRO A C 1
ATOM 731 O O . PRO A 1 91 ? 43.983 44.375 37.490 1.00 39.88 91 PRO A O 1
ATOM 734 N N . ARG A 1 92 ? 43.744 42.939 35.795 1.00 52.25 92 ARG A N 1
ATOM 735 C CA . ARG A 1 92 ? 42.829 41.984 36.461 1.00 52.25 92 ARG A CA 1
ATOM 736 C C . ARG A 1 92 ? 43.422 40.569 36.526 1.00 52.25 92 ARG A C 1
ATOM 738 O O . ARG A 1 92 ? 42.790 39.579 36.155 1.00 52.25 92 ARG A O 1
ATOM 745 N N . SER A 1 93 ? 44.698 40.482 36.906 1.00 58.47 93 SER A N 1
ATOM 746 C CA . SER A 1 93 ? 45.475 39.233 36.905 1.00 58.47 93 SER A CA 1
ATOM 747 C C . SER A 1 93 ? 45.002 38.224 37.957 1.00 58.47 93 SER A C 1
ATOM 749 O O . SER A 1 93 ? 45.110 37.018 37.736 1.00 58.47 93 SER A O 1
ATOM 751 N N . ALA A 1 94 ? 44.446 38.695 39.076 1.00 61.94 94 ALA A N 1
ATOM 752 C CA . ALA A 1 94 ? 43.993 37.844 40.171 1.00 61.94 94 ALA A CA 1
ATOM 753 C C . ALA A 1 94 ? 42.668 37.137 39.844 1.00 61.94 94 ALA A C 1
ATOM 755 O O . ALA A 1 94 ? 42.529 35.936 40.069 1.00 61.94 94 ALA A O 1
ATOM 756 N N . GLU A 1 95 ? 41.703 37.845 39.263 1.00 65.44 95 GLU A N 1
ATOM 757 C CA . GLU A 1 95 ? 40.393 37.293 38.914 1.00 65.44 95 GLU A CA 1
ATOM 758 C C . GLU A 1 95 ? 40.482 36.321 37.735 1.00 65.44 95 GLU A C 1
ATOM 760 O O . GLU A 1 95 ? 39.795 35.299 37.695 1.00 65.44 95 GLU A O 1
ATOM 765 N N . PHE A 1 96 ? 41.396 36.592 36.805 1.00 67.19 96 PHE A N 1
ATOM 766 C CA . PHE A 1 96 ? 41.705 35.672 35.722 1.00 67.19 96 PHE A CA 1
ATOM 767 C C . PHE A 1 96 ? 42.246 34.335 36.237 1.00 67.19 96 PHE A C 1
ATOM 769 O O . PHE A 1 96 ? 41.812 33.267 35.799 1.00 67.19 96 PHE A O 1
ATOM 776 N N . LEU A 1 97 ? 43.154 34.395 37.213 1.00 65.94 97 LEU A N 1
ATOM 777 C CA . LEU A 1 97 ? 43.734 33.213 37.838 1.00 65.94 97 LEU A CA 1
ATOM 778 C C . LEU A 1 97 ? 42.664 32.370 38.554 1.00 65.94 97 LEU A C 1
ATOM 780 O O . LEU A 1 97 ? 42.712 31.142 38.490 1.00 65.94 97 LEU A O 1
ATOM 784 N N . ARG A 1 98 ? 41.653 33.013 39.157 1.00 68.38 98 ARG A N 1
ATOM 785 C CA . ARG A 1 98 ? 40.503 32.335 39.789 1.00 68.38 98 ARG A CA 1
ATOM 786 C C . ARG A 1 98 ? 39.629 31.583 38.783 1.00 68.38 98 ARG A C 1
ATOM 788 O O . ARG A 1 98 ? 39.185 30.473 39.077 1.00 68.38 98 ARG A O 1
ATOM 795 N N . LEU A 1 99 ? 39.400 32.151 37.598 1.00 71.00 99 LEU A N 1
ATOM 796 C CA . LEU A 1 99 ? 38.647 31.491 36.523 1.00 71.00 99 LEU A CA 1
ATOM 797 C C . LEU A 1 99 ? 39.444 30.355 35.870 1.00 71.00 99 LEU A C 1
ATOM 799 O O . LEU A 1 99 ? 38.872 29.310 35.552 1.00 71.00 99 LEU A O 1
ATOM 803 N N . GLN A 1 100 ? 40.764 30.516 35.730 1.00 71.62 100 GLN A N 1
ATOM 804 C CA . GLN A 1 100 ? 41.650 29.437 35.279 1.00 71.62 100 GLN A CA 1
ATOM 805 C C . GLN A 1 100 ? 41.649 28.268 36.264 1.00 71.62 100 GLN A C 1
ATOM 807 O O . GLN A 1 100 ? 41.600 27.112 35.840 1.00 71.62 100 GLN A O 1
ATOM 812 N N . ALA A 1 101 ? 41.655 28.571 37.564 1.00 68.25 101 ALA A N 1
ATOM 813 C CA . ALA A 1 101 ? 41.571 27.581 38.627 1.00 68.25 101 ALA A CA 1
ATOM 814 C C . ALA A 1 101 ? 40.279 26.763 38.543 1.00 68.25 101 ALA A C 1
ATOM 816 O O . ALA A 1 101 ? 40.327 25.537 38.441 1.00 68.25 101 ALA A O 1
ATOM 817 N N . LEU A 1 102 ? 39.134 27.442 38.461 1.00 71.38 102 LEU A N 1
ATOM 818 C CA . LEU A 1 102 ? 37.829 26.795 38.324 1.00 71.38 102 LEU A CA 1
ATOM 819 C C . LEU A 1 102 ? 37.726 25.944 37.047 1.00 71.38 102 LEU A C 1
ATOM 821 O O . LEU A 1 102 ? 37.245 24.811 37.086 1.00 71.38 102 LEU A O 1
ATOM 825 N N . GLY A 1 103 ? 38.219 26.459 35.917 1.00 75.06 103 GLY A N 1
ATOM 826 C CA . GLY A 1 103 ? 38.203 25.730 34.651 1.00 75.06 103 GLY A CA 1
ATOM 827 C C . GLY A 1 103 ? 39.042 24.452 34.680 1.00 75.06 103 GLY A C 1
ATOM 828 O O . GLY A 1 103 ? 38.633 23.440 34.115 1.00 75.06 103 GLY A O 1
ATOM 829 N N . MET A 1 104 ? 40.167 24.454 35.393 1.00 70.69 104 MET A N 1
ATOM 830 C CA . MET A 1 104 ? 40.991 23.257 35.557 1.00 70.69 104 MET A CA 1
ATOM 831 C C . MET A 1 104 ? 40.342 22.188 36.435 1.00 70.69 104 MET A C 1
ATOM 833 O O . MET A 1 104 ? 40.466 21.005 36.119 1.00 70.69 104 MET A O 1
ATOM 837 N N . VAL A 1 105 ? 39.600 22.576 37.475 1.00 69.56 105 VAL A N 1
ATOM 838 C CA . VAL A 1 105 ? 38.828 21.616 38.282 1.00 69.56 105 VAL A CA 1
ATOM 839 C C . VAL A 1 105 ? 37.742 20.948 37.435 1.00 69.56 105 VAL A C 1
ATOM 841 O O . VAL A 1 105 ? 37.572 19.734 37.505 1.00 69.56 105 VAL A O 1
ATOM 844 N N . VAL A 1 106 ? 37.067 21.700 36.559 1.00 73.44 106 VAL A N 1
ATOM 845 C CA . VAL A 1 106 ? 36.100 21.129 35.603 1.00 73.44 106 VAL A CA 1
ATOM 846 C C . VAL A 1 106 ? 36.768 20.135 34.652 1.00 73.44 106 VAL A C 1
ATOM 848 O O . VAL A 1 106 ? 36.208 19.072 34.391 1.00 73.44 106 VAL A O 1
ATOM 851 N N . VAL A 1 107 ? 37.966 20.447 34.147 1.00 70.88 107 VAL A N 1
ATOM 852 C CA . VAL A 1 107 ? 38.729 19.529 33.284 1.00 70.88 107 VAL A CA 1
ATOM 853 C C . VAL A 1 107 ? 39.084 18.240 34.027 1.00 70.88 107 VAL A C 1
ATOM 855 O O . VAL A 1 107 ? 38.875 17.159 33.479 1.00 70.88 107 VAL A O 1
ATOM 858 N N . ALA A 1 108 ? 39.580 18.337 35.262 1.00 66.38 108 ALA A N 1
ATOM 859 C CA . ALA A 1 108 ? 39.894 17.171 36.088 1.00 66.38 108 ALA A CA 1
ATOM 860 C C . ALA A 1 108 ? 38.644 16.314 36.342 1.00 66.38 108 ALA A C 1
ATOM 862 O O . ALA A 1 108 ? 38.644 15.113 36.071 1.00 66.38 108 ALA A O 1
ATOM 863 N N . TRP A 1 109 ? 37.535 16.954 36.716 1.00 68.25 109 TRP A N 1
ATOM 864 C CA . TRP A 1 109 ? 36.250 16.290 36.907 1.00 68.25 109 TRP A CA 1
ATOM 865 C C . TRP A 1 109 ? 35.734 15.608 35.633 1.00 68.25 109 TRP A C 1
ATOM 867 O O . TRP A 1 109 ? 35.215 14.494 35.690 1.00 68.25 109 TRP A O 1
ATOM 877 N N . TYR A 1 110 ? 35.897 16.225 34.458 1.00 68.00 110 TYR A N 1
ATOM 878 C CA . TYR A 1 110 ? 35.519 15.628 33.169 1.00 68.00 110 TYR A CA 1
ATOM 879 C C . TYR A 1 110 ? 36.319 14.361 32.865 1.00 68.00 110 TYR A C 1
ATOM 881 O O . TYR A 1 110 ? 35.756 13.383 32.365 1.00 68.00 110 TYR A O 1
ATOM 889 N N . LEU A 1 111 ? 37.617 14.380 33.170 1.00 58.75 111 LEU A N 1
ATOM 890 C CA . LEU A 1 111 ? 38.505 13.239 32.967 1.00 58.75 111 LEU A CA 1
ATOM 891 C C . LEU A 1 111 ? 38.174 12.082 33.921 1.00 58.75 111 LEU A C 1
ATOM 893 O O . LEU A 1 111 ? 38.203 10.926 33.502 1.00 58.75 111 LEU A O 1
ATOM 897 N N . GLU A 1 112 ? 37.801 12.378 35.164 1.00 54.66 112 GLU A N 1
ATOM 898 C CA . GLU A 1 112 ? 37.402 11.371 36.159 1.00 54.66 112 GLU A CA 1
ATOM 899 C C . GLU A 1 112 ? 36.017 10.783 35.904 1.00 54.66 112 GLU A C 1
ATOM 901 O O . GLU A 1 112 ? 35.823 9.572 35.992 1.00 54.66 112 GLU A O 1
ATOM 906 N N . SER A 1 113 ? 35.058 11.632 35.537 1.00 56.47 113 SER A N 1
ATOM 907 C CA . SER A 1 113 ? 33.680 11.226 35.241 1.00 56.47 113 SER A CA 1
ATOM 908 C C . SER A 1 113 ? 33.522 10.511 33.893 1.00 56.47 113 SER A C 1
ATOM 910 O O . SER A 1 113 ? 32.424 10.058 33.568 1.00 56.47 113 SER A O 1
ATOM 912 N N . GLY A 1 114 ? 34.595 10.394 33.101 1.00 52.16 114 GLY A N 1
ATOM 913 C CA . GLY A 1 114 ? 34.584 9.710 31.806 1.00 52.16 114 GLY A CA 1
ATOM 914 C C . GLY A 1 114 ? 33.783 10.442 30.721 1.00 52.16 114 GLY A C 1
ATOM 915 O O . GLY A 1 114 ? 33.224 9.795 29.831 1.00 52.16 114 GLY A O 1
ATOM 916 N N . ARG A 1 115 ? 33.694 11.780 30.784 1.00 57.88 115 ARG A N 1
ATOM 917 C CA . ARG A 1 115 ? 33.022 12.610 29.763 1.00 57.88 115 ARG A CA 1
ATOM 918 C C . ARG A 1 115 ? 33.710 12.480 28.399 1.00 57.88 115 ARG A C 1
ATOM 920 O O . ARG A 1 115 ? 34.890 12.152 28.297 1.00 57.88 115 ARG A O 1
ATOM 927 N N . SER A 1 116 ? 32.965 12.753 27.324 1.00 57.03 116 SER A N 1
ATOM 928 C CA . SER A 1 116 ? 33.499 12.620 25.967 1.00 57.03 116 SER A CA 1
ATOM 929 C C . SER A 1 116 ? 34.621 13.633 25.696 1.00 57.03 116 SER A C 1
ATOM 931 O O . SER A 1 116 ? 34.549 14.792 26.108 1.00 57.03 116 SER A O 1
ATOM 933 N N . GLU A 1 117 ? 35.635 13.231 24.923 1.00 57.34 117 GLU A N 1
ATOM 934 C CA . GLU A 1 117 ? 36.716 14.126 24.474 1.00 57.34 117 GLU A CA 1
ATOM 935 C C . GLU A 1 117 ? 36.168 15.351 23.708 1.00 57.34 117 GLU A C 1
ATOM 937 O O . GLU A 1 117 ? 36.751 16.435 23.741 1.00 57.34 117 GLU A O 1
ATOM 942 N N . SER A 1 118 ? 35.009 15.196 23.054 1.00 64.31 118 SER A N 1
ATOM 943 C CA . SER A 1 118 ? 34.257 16.276 22.399 1.00 64.31 118 SER A CA 1
ATOM 944 C C . SER A 1 118 ? 33.857 17.377 23.380 1.00 64.31 118 SER A C 1
ATOM 946 O O . SER A 1 118 ? 34.004 18.558 23.067 1.00 64.31 118 SER A O 1
ATOM 948 N N . ASP A 1 119 ? 33.350 17.014 24.556 1.00 67.12 119 ASP A N 1
ATOM 949 C CA . ASP A 1 119 ? 32.805 17.987 25.507 1.00 67.12 119 ASP A CA 1
ATOM 950 C C . ASP A 1 119 ? 33.927 18.725 26.235 1.00 67.12 119 ASP A C 1
ATOM 952 O O . ASP A 1 119 ? 33.863 19.945 26.385 1.00 67.12 119 ASP A O 1
ATOM 956 N N . LEU A 1 120 ? 35.017 18.018 26.551 1.00 71.19 120 LEU A N 1
ATOM 957 C CA . LEU A 1 120 ? 36.259 18.632 27.017 1.00 71.19 120 LEU A CA 1
ATOM 958 C C . LEU A 1 120 ? 36.810 19.628 25.983 1.00 71.19 120 LEU A C 1
ATOM 960 O O . LEU A 1 120 ? 37.146 20.763 26.323 1.00 71.19 120 LEU A O 1
ATOM 964 N N . LYS A 1 121 ? 36.847 19.239 24.700 1.00 71.31 121 LYS A N 1
ATOM 965 C CA . LYS A 1 121 ? 37.249 20.125 23.597 1.00 71.31 121 LYS A CA 1
ATOM 966 C C . LYS A 1 121 ? 36.371 21.371 23.535 1.00 71.31 121 LYS A C 1
ATOM 968 O O . LYS A 1 121 ? 36.912 22.473 23.501 1.00 71.31 121 LYS A O 1
ATOM 973 N N . LYS A 1 122 ? 35.041 21.226 23.544 1.00 75.81 122 LYS A N 1
ATOM 974 C CA . LYS A 1 122 ? 34.096 22.358 23.503 1.00 75.81 122 LYS A CA 1
ATOM 975 C C . LYS A 1 122 ? 34.307 23.317 24.670 1.00 75.81 122 LYS A C 1
ATOM 977 O O . LYS A 1 122 ? 34.425 24.517 24.428 1.00 75.81 122 LYS A O 1
ATOM 982 N N . PHE A 1 123 ? 34.426 22.796 25.893 1.00 81.31 123 PHE A N 1
ATOM 983 C CA . PHE A 1 123 ? 34.692 23.602 27.084 1.00 81.31 123 PHE A CA 1
ATOM 984 C C . PHE A 1 123 ? 35.999 24.392 26.945 1.00 81.31 123 PHE A C 1
ATOM 986 O O . PHE A 1 123 ? 35.997 25.617 27.048 1.00 81.31 123 PHE A O 1
ATOM 993 N N . CYS A 1 124 ? 37.105 23.726 26.600 1.00 76.06 124 CYS A N 1
ATOM 994 C CA . CYS A 1 124 ? 38.401 24.379 26.418 1.00 76.06 124 CYS A CA 1
ATOM 995 C C . CYS A 1 124 ? 38.414 25.391 25.257 1.00 76.06 124 CYS A C 1
ATOM 997 O O . CYS A 1 124 ? 39.026 26.455 25.369 1.00 76.06 124 CYS A O 1
ATOM 999 N N . TYR A 1 125 ? 37.726 25.108 24.145 1.00 78.50 125 TYR A N 1
ATOM 1000 C CA . TYR A 1 125 ? 37.578 26.065 23.043 1.00 78.50 125 TYR A CA 1
ATOM 1001 C C . TYR A 1 125 ? 36.736 27.273 23.446 1.00 78.50 125 TYR A C 1
ATOM 1003 O O . TYR A 1 125 ? 37.046 28.390 23.032 1.00 78.50 125 TYR A O 1
ATOM 1011 N N . CYS A 1 126 ? 35.693 27.078 24.251 1.00 77.38 126 CYS A N 1
ATOM 1012 C CA . CYS A 1 126 ? 34.890 28.176 24.771 1.00 77.38 126 CYS A CA 1
ATOM 1013 C C . CYS A 1 126 ? 35.680 29.016 25.783 1.00 77.38 126 CYS A C 1
ATOM 1015 O O . CYS A 1 126 ? 35.652 30.245 25.713 1.00 77.38 126 CYS A O 1
ATOM 1017 N N . TYR A 1 127 ? 36.478 28.370 26.636 1.00 76.50 127 TYR A N 1
ATOM 1018 C CA . TYR A 1 127 ? 37.427 29.045 27.515 1.00 76.50 127 TYR A CA 1
ATOM 1019 C C . TYR A 1 127 ? 38.421 29.884 26.703 1.00 76.50 127 TYR A C 1
ATOM 1021 O O . TYR A 1 127 ? 38.616 31.059 26.983 1.00 76.50 127 TYR A O 1
ATOM 1029 N N . ARG A 1 128 ? 38.974 29.338 25.613 1.00 74.69 128 ARG A N 1
ATOM 1030 C CA . ARG A 1 128 ? 39.856 30.082 24.698 1.00 74.69 128 ARG A CA 1
ATOM 1031 C C . ARG A 1 128 ? 39.146 31.247 24.021 1.00 74.69 128 ARG A C 1
ATOM 1033 O O . ARG A 1 128 ? 39.740 32.305 23.860 1.00 74.69 128 ARG A O 1
ATOM 1040 N N . TYR A 1 129 ? 37.893 31.055 23.615 1.00 75.19 129 TYR A N 1
ATOM 1041 C CA . TYR A 1 129 ? 37.070 32.100 23.009 1.00 75.19 129 TYR A CA 1
ATOM 1042 C C . TYR A 1 129 ? 36.865 33.278 23.966 1.00 75.19 129 TYR A C 1
ATOM 1044 O O . TYR A 1 129 ? 36.950 34.420 23.524 1.00 75.19 129 TYR A O 1
ATOM 1052 N N . MET A 1 130 ? 36.663 33.006 25.259 1.00 72.69 130 MET A N 1
ATOM 1053 C CA . MET A 1 130 ? 36.560 34.021 26.313 1.00 72.69 130 MET A CA 1
ATOM 1054 C C . MET A 1 130 ? 37.811 34.911 26.400 1.00 72.69 130 MET A C 1
ATOM 1056 O O . MET A 1 130 ? 37.688 36.091 26.711 1.00 72.69 130 MET A O 1
ATOM 1060 N N . LEU A 1 131 ? 38.992 34.371 26.069 1.00 65.94 131 LEU A N 1
ATOM 1061 C CA . LEU A 1 131 ? 40.264 35.111 26.063 1.00 65.94 131 LEU A CA 1
ATOM 1062 C C . LEU A 1 131 ? 40.429 36.046 24.858 1.00 65.94 131 LEU A C 1
ATOM 1064 O O . LEU A 1 131 ? 41.317 36.891 24.852 1.00 65.94 131 LEU A O 1
ATOM 1068 N N . LEU A 1 132 ? 39.618 35.882 23.813 1.00 68.69 132 LEU A N 1
ATOM 1069 C CA . LEU A 1 132 ? 39.666 36.725 22.620 1.00 68.69 132 LEU A CA 1
ATOM 1070 C C . LEU A 1 132 ? 38.748 37.940 22.803 1.00 68.69 132 LEU A C 1
ATOM 1072 O O . LEU A 1 132 ? 37.712 37.837 23.454 1.00 68.69 132 LEU A O 1
ATOM 1076 N N . GLU A 1 133 ? 39.037 39.066 22.138 1.00 64.12 133 GLU A N 1
ATOM 1077 C CA . GLU A 1 133 ? 38.181 40.271 22.197 1.00 64.12 133 GLU A CA 1
ATOM 1078 C C . GLU A 1 133 ? 36.701 39.970 21.895 1.00 64.12 133 GLU A C 1
ATOM 1080 O O . GLU A 1 133 ? 35.796 40.495 22.543 1.00 64.12 133 GLU A O 1
ATOM 1085 N N . LYS A 1 134 ? 36.440 39.040 20.966 1.00 67.06 134 LYS A N 1
ATOM 1086 C CA . LYS A 1 134 ? 35.085 38.594 20.592 1.00 67.06 134 LYS A CA 1
ATOM 1087 C C . LYS A 1 134 ? 34.336 37.865 21.724 1.00 67.06 134 LYS A C 1
ATOM 1089 O O . LYS A 1 134 ? 33.107 37.746 21.669 1.00 67.06 134 LYS A O 1
ATOM 1094 N N . GLY A 1 135 ? 35.047 37.359 22.728 1.00 69.00 135 GLY A N 1
ATOM 1095 C CA . GLY A 1 135 ? 34.510 36.683 23.908 1.00 69.00 135 GLY A CA 1
ATOM 1096 C C . GLY A 1 135 ? 34.554 37.508 25.192 1.00 69.00 135 GLY A C 1
ATOM 1097 O O . GLY A 1 135 ? 34.122 36.996 26.220 1.00 69.00 135 GLY A O 1
ATOM 1098 N N . LYS A 1 136 ? 34.985 38.778 25.147 1.00 74.31 136 LYS A N 1
ATOM 1099 C CA . LYS A 1 136 ? 35.092 39.655 26.329 1.00 74.31 136 LYS A CA 1
ATOM 1100 C C . LYS A 1 136 ? 33.787 39.766 27.131 1.00 74.31 136 LYS A C 1
ATOM 1102 O O . LYS A 1 136 ? 33.818 39.757 28.352 1.00 74.31 136 LYS A O 1
ATOM 1107 N N . TRP A 1 137 ? 32.637 39.765 26.454 1.00 77.50 137 TRP A N 1
ATOM 1108 C CA . TRP A 1 137 ? 31.320 39.757 27.107 1.00 77.50 137 TRP A CA 1
ATOM 1109 C C . TRP A 1 137 ? 31.102 38.520 27.999 1.00 77.50 137 TRP A C 1
ATOM 1111 O O . TRP A 1 137 ? 30.469 38.611 29.042 1.00 77.50 137 TRP A O 1
ATOM 1121 N N . LEU A 1 138 ? 31.632 37.358 27.599 1.00 72.56 138 LEU A N 1
ATOM 1122 C CA . LEU A 1 138 ? 31.530 36.117 28.366 1.00 72.56 138 LEU A CA 1
ATOM 1123 C C . LEU A 1 138 ? 32.459 36.164 29.585 1.00 72.56 138 LEU A C 1
ATOM 1125 O O . LEU A 1 138 ? 32.099 35.668 30.648 1.00 72.56 138 LEU A O 1
ATOM 1129 N N . PHE A 1 139 ? 33.618 36.812 29.436 1.00 74.00 139 PHE A N 1
ATOM 1130 C CA . PHE A 1 139 ? 34.564 37.061 30.521 1.00 74.00 139 PHE A CA 1
ATOM 1131 C C . PHE A 1 139 ? 33.991 38.016 31.574 1.00 74.00 139 PHE A C 1
ATOM 1133 O O . PHE A 1 139 ? 34.090 37.743 32.763 1.00 74.00 139 PHE A O 1
ATOM 1140 N N . GLU A 1 140 ? 33.338 39.102 31.154 1.00 73.62 140 GLU A N 1
ATOM 1141 C CA . GLU A 1 140 ? 32.687 40.053 32.065 1.00 73.62 140 GLU A CA 1
ATOM 1142 C C . GLU A 1 140 ? 31.564 39.394 32.877 1.00 73.62 140 GLU A C 1
ATOM 1144 O O . GLU A 1 140 ? 31.463 39.634 34.079 1.00 73.62 140 GLU A O 1
ATOM 1149 N N . ILE A 1 141 ? 30.787 38.494 32.262 1.00 72.38 141 ILE A N 1
ATOM 1150 C CA . ILE A 1 141 ? 29.789 37.701 32.991 1.00 72.38 141 ILE A CA 1
ATOM 1151 C C . ILE A 1 141 ? 30.468 36.721 33.956 1.00 72.38 141 ILE A C 1
ATOM 1153 O O . ILE A 1 141 ? 30.058 36.628 35.109 1.00 72.38 141 ILE A O 1
ATOM 1157 N N . ALA A 1 142 ? 31.534 36.035 33.535 1.00 69.56 142 ALA A N 1
ATOM 1158 C CA . ALA A 1 142 ? 32.278 35.126 34.408 1.00 69.56 142 ALA A CA 1
ATOM 1159 C C . ALA A 1 142 ? 32.890 35.844 35.627 1.00 69.56 142 ALA A C 1
ATOM 1161 O O . ALA A 1 142 ? 32.926 35.272 36.711 1.00 69.56 142 ALA A O 1
ATOM 1162 N N . LEU A 1 143 ? 33.327 37.098 35.466 1.00 67.50 143 LEU A N 1
ATOM 1163 C CA . LEU A 1 143 ? 33.856 37.941 36.545 1.00 67.50 143 LEU A CA 1
ATOM 1164 C C . LEU A 1 143 ? 32.783 38.462 37.509 1.00 67.50 143 LEU A C 1
ATOM 1166 O O . LEU A 1 143 ? 33.102 38.762 38.654 1.00 67.50 143 LEU A O 1
ATOM 1170 N N . SER A 1 144 ? 31.530 38.586 37.062 1.00 64.31 144 SER A N 1
ATOM 1171 C CA . SER A 1 144 ? 30.413 38.995 37.927 1.00 64.31 144 SER A CA 1
ATOM 1172 C C . SER A 1 144 ? 29.990 37.916 38.933 1.00 64.31 144 SER A C 1
ATOM 1174 O O . SER A 1 144 ? 29.162 38.177 39.801 1.00 64.31 144 SER A O 1
ATOM 1176 N N . LEU A 1 145 ? 30.560 36.712 38.830 1.00 63.31 145 LEU A N 1
ATOM 1177 C CA . LEU A 1 145 ? 30.296 35.594 39.727 1.00 63.31 145 LEU A CA 1
ATOM 1178 C C . LEU A 1 145 ? 31.216 35.684 40.946 1.00 63.31 145 LEU A C 1
ATOM 1180 O O . LEU A 1 145 ? 32.399 35.354 40.871 1.00 63.31 145 LEU A O 1
ATOM 1184 N N . THR A 1 146 ? 30.666 36.135 42.070 1.00 57.06 146 THR A N 1
ATOM 1185 C CA . THR A 1 146 ? 31.382 36.223 43.349 1.00 57.06 146 THR A CA 1
ATOM 1186 C C . THR A 1 146 ? 31.386 34.902 44.120 1.00 57.06 146 THR A C 1
ATOM 1188 O O . THR A 1 146 ? 32.373 34.615 44.791 1.00 57.06 146 THR A O 1
ATOM 1191 N N . GLU A 1 147 ? 30.351 34.062 43.972 1.00 62.03 147 GLU A N 1
ATOM 1192 C CA . GLU A 1 147 ? 30.252 32.734 44.599 1.00 62.03 147 GLU A CA 1
ATOM 1193 C C . GLU A 1 147 ? 29.729 31.660 43.619 1.00 62.03 147 GLU A C 1
ATOM 1195 O O . GLU A 1 147 ? 28.909 31.933 42.742 1.00 62.03 147 GLU A O 1
ATOM 1200 N N . LEU A 1 148 ? 30.151 30.394 43.780 1.00 58.31 148 LEU A N 1
ATOM 1201 C CA . LEU A 1 148 ? 29.680 29.271 42.940 1.00 58.31 148 LEU A CA 1
ATOM 1202 C C . LEU A 1 148 ? 28.177 28.997 43.078 1.00 58.31 148 LEU A C 1
ATOM 1204 O O . LEU A 1 148 ? 27.566 28.465 42.154 1.00 58.31 148 LEU A O 1
ATOM 1208 N N . ASN A 1 149 ? 27.567 29.365 44.206 1.00 56.88 149 ASN A N 1
ATOM 1209 C CA . ASN A 1 149 ? 26.129 29.206 44.422 1.00 56.88 149 ASN A CA 1
ATOM 1210 C C . ASN A 1 149 ? 25.291 30.253 43.667 1.00 56.88 149 ASN A C 1
ATOM 1212 O O . ASN A 1 149 ? 24.132 29.978 43.335 1.00 56.88 149 ASN A O 1
ATOM 1216 N N . ASP A 1 150 ? 25.877 31.397 43.303 1.00 58.25 150 ASP A N 1
ATOM 1217 C CA . ASP A 1 150 ? 25.202 32.429 42.507 1.00 58.25 150 ASP A CA 1
ATOM 1218 C C . ASP A 1 150 ? 24.993 31.999 41.052 1.00 58.25 150 ASP A C 1
ATOM 1220 O O . ASP A 1 150 ? 24.049 32.459 40.407 1.00 58.25 150 ASP A O 1
ATOM 1224 N N . LEU A 1 151 ? 25.793 31.048 40.549 1.00 58.25 151 LEU A N 1
ATOM 1225 C CA . LEU A 1 151 ? 25.613 30.457 39.218 1.00 58.25 151 LEU A CA 1
ATOM 1226 C C . LEU A 1 151 ? 24.233 29.826 39.042 1.00 58.25 151 LEU A C 1
ATOM 1228 O O . LEU A 1 151 ? 23.685 29.886 37.950 1.00 58.25 151 LEU A O 1
ATOM 1232 N N . LYS A 1 152 ? 23.655 29.238 40.095 1.00 54.72 152 LYS A N 1
ATOM 1233 C CA . LYS A 1 152 ? 22.321 28.623 40.021 1.00 54.72 152 LYS A CA 1
ATOM 1234 C C . LYS A 1 152 ? 21.204 29.657 40.048 1.00 54.72 152 LYS A C 1
ATOM 1236 O O . LYS A 1 152 ? 20.222 29.510 39.327 1.00 54.72 152 LYS A O 1
ATOM 1241 N N . LYS A 1 153 ? 21.344 30.683 40.893 1.00 53.34 153 LYS A N 1
ATOM 1242 C CA . LYS A 1 153 ? 20.306 31.700 41.120 1.00 53.34 153 LYS A CA 1
ATOM 1243 C C . LYS A 1 153 ? 20.254 32.751 40.013 1.00 53.34 153 LYS A C 1
ATOM 1245 O O . LYS A 1 153 ? 19.175 33.241 39.702 1.00 53.34 153 LYS A O 1
ATOM 1250 N N . ASN A 1 154 ? 21.394 33.059 39.396 1.00 52.56 154 ASN A N 1
ATOM 1251 C CA . ASN A 1 154 ? 21.535 34.138 38.423 1.00 52.56 154 ASN A CA 1
ATOM 1252 C C . ASN A 1 154 ? 21.790 33.638 36.995 1.00 52.56 154 ASN A C 1
ATOM 1254 O O . ASN A 1 154 ? 22.447 34.341 36.242 1.00 52.56 154 ASN A O 1
ATOM 1258 N N . LEU A 1 155 ? 21.308 32.452 36.599 1.00 56.19 155 LEU A N 1
ATOM 1259 C CA . LEU A 1 155 ? 21.371 31.944 35.216 1.00 56.19 155 LEU A CA 1
ATOM 1260 C C . LEU A 1 155 ? 20.346 32.653 34.317 1.00 56.19 155 LEU A C 1
ATOM 1262 O O . LEU A 1 155 ? 19.160 32.327 34.395 1.00 56.19 155 LEU A O 1
ATOM 1266 N N . PRO A 1 156 ? 20.732 33.560 33.401 1.00 52.56 156 PRO A N 1
ATOM 1267 C CA . PRO A 1 156 ? 19.755 34.267 32.603 1.00 52.56 156 PRO A CA 1
ATOM 1268 C C . PRO A 1 156 ? 20.012 33.935 31.144 1.00 52.56 156 PRO A C 1
ATOM 1270 O O . PRO A 1 156 ? 20.688 34.663 30.417 1.00 52.56 156 PRO A O 1
ATOM 1273 N N . GLU A 1 157 ? 19.406 32.856 30.662 1.00 52.88 157 GLU A N 1
ATOM 1274 C CA . GLU A 1 157 ? 19.225 32.754 29.213 1.00 52.88 157 GLU A CA 1
ATOM 1275 C C . GLU A 1 157 ? 18.342 33.884 28.677 1.00 52.88 157 GLU A C 1
ATOM 1277 O O . GLU A 1 157 ? 18.457 34.238 27.501 1.00 52.88 157 GLU A O 1
ATOM 1282 N N . ASN A 1 158 ? 17.513 34.475 29.546 1.00 50.78 158 ASN A N 1
ATOM 1283 C CA . ASN A 1 158 ? 16.562 35.520 29.191 1.00 50.78 158 ASN A CA 1
ATOM 1284 C C . ASN A 1 158 ? 16.971 36.941 29.631 1.00 50.78 158 ASN A C 1
ATOM 1286 O O . ASN A 1 158 ? 16.622 37.872 28.914 1.00 50.78 158 ASN A O 1
ATOM 1290 N N . ASN A 1 159 ? 17.771 37.150 30.693 1.00 51.66 159 ASN A N 1
ATOM 1291 C CA . ASN A 1 159 ? 18.086 38.528 31.147 1.00 51.66 159 ASN A CA 1
ATOM 1292 C C . ASN A 1 159 ? 19.252 39.204 30.408 1.00 51.66 159 ASN A C 1
ATOM 1294 O O . ASN A 1 159 ? 19.391 40.418 30.494 1.00 51.66 159 ASN A O 1
ATOM 1298 N N . PHE A 1 160 ? 20.091 38.467 29.671 1.00 58.00 160 PHE A N 1
ATOM 1299 C CA . PHE A 1 160 ? 21.276 39.050 29.019 1.00 58.00 160 PHE A CA 1
ATOM 1300 C C . PHE A 1 160 ? 21.075 39.445 27.544 1.00 58.00 160 PHE A C 1
ATOM 1302 O O . PHE A 1 160 ? 22.041 39.809 26.873 1.00 58.00 160 PHE A O 1
ATOM 1309 N N . GLY A 1 161 ? 19.854 39.336 26.999 1.00 61.84 161 GLY A N 1
ATOM 1310 C CA . GLY A 1 161 ? 19.572 39.706 25.600 1.00 61.84 161 GLY A CA 1
ATOM 1311 C C . GLY A 1 161 ? 20.457 38.980 24.572 1.00 61.84 161 GLY A C 1
ATOM 1312 O O . GLY A 1 161 ? 20.776 39.520 23.512 1.00 61.84 161 GLY A O 1
ATOM 1313 N N . LEU A 1 162 ? 20.931 37.772 24.897 1.00 69.12 162 LEU A N 1
ATOM 1314 C CA . LEU A 1 162 ? 21.915 37.055 24.087 1.00 69.12 162 LEU A CA 1
ATOM 1315 C C . LEU A 1 162 ? 21.261 36.442 22.847 1.00 69.12 162 LEU A C 1
ATOM 1317 O O . LEU A 1 162 ? 20.244 35.757 22.934 1.00 69.12 162 LEU A O 1
ATOM 1321 N N . ASN A 1 163 ? 21.898 36.605 21.687 1.00 76.31 163 ASN A N 1
ATOM 1322 C CA . ASN A 1 163 ? 21.521 35.852 20.492 1.00 76.31 163 ASN A CA 1
ATOM 1323 C C . ASN A 1 163 ? 21.853 34.353 20.647 1.00 76.31 163 ASN A C 1
ATOM 1325 O O . ASN A 1 163 ? 22.653 33.963 21.501 1.00 76.31 163 ASN A O 1
ATOM 1329 N N . GLN A 1 164 ? 21.292 33.504 19.780 1.00 73.19 164 GLN A N 1
ATOM 1330 C CA . GLN A 1 164 ? 21.439 32.046 19.893 1.00 73.19 164 GLN A CA 1
ATOM 1331 C C . GLN A 1 164 ? 22.901 31.569 19.904 1.00 73.19 164 GLN A C 1
ATOM 1333 O O . GLN A 1 164 ? 23.238 30.605 20.584 1.00 73.19 164 GLN A O 1
ATOM 1338 N N . TYR A 1 165 ? 23.793 32.242 19.168 1.00 76.06 165 TYR A N 1
ATOM 1339 C CA . TYR A 1 165 ? 25.220 31.906 19.172 1.00 76.06 165 TYR A CA 1
ATOM 1340 C C . TYR A 1 165 ? 25.864 32.177 20.541 1.00 76.06 165 TYR A C 1
ATOM 1342 O O . TYR A 1 165 ? 26.560 31.314 21.076 1.00 76.06 165 TYR A O 1
ATOM 1350 N N . LYS A 1 166 ? 25.589 33.344 21.136 1.00 76.44 166 LYS A N 1
ATOM 1351 C CA . LYS A 1 166 ? 26.068 33.703 22.476 1.00 76.44 166 LYS A CA 1
ATOM 1352 C C . LYS A 1 166 ? 25.449 32.810 23.560 1.00 76.44 166 LYS A C 1
ATOM 1354 O O . LYS A 1 166 ? 26.181 32.365 24.438 1.00 76.44 166 LYS A O 1
ATOM 1359 N N . LYS A 1 167 ? 24.160 32.454 23.455 1.00 73.75 167 LYS A N 1
ATOM 1360 C CA . LYS A 1 167 ? 23.502 31.488 24.361 1.00 73.75 167 LYS A CA 1
ATOM 1361 C C . LYS A 1 167 ? 24.209 30.130 24.366 1.00 73.75 167 LYS A C 1
ATOM 1363 O O . LYS A 1 167 ? 24.444 29.564 25.428 1.00 73.75 167 LYS A O 1
ATOM 1368 N N . ASN A 1 168 ? 24.608 29.632 23.197 1.00 72.94 168 ASN A N 1
ATOM 1369 C CA . ASN A 1 168 ? 25.328 28.360 23.100 1.00 72.94 168 ASN A CA 1
ATOM 1370 C C . ASN A 1 168 ? 26.715 28.434 23.751 1.00 72.94 168 ASN A C 1
ATOM 1372 O O . ASN A 1 168 ? 27.084 27.533 24.496 1.00 72.94 168 ASN A O 1
ATOM 1376 N N . LYS A 1 169 ? 27.459 29.526 23.532 1.00 76.38 169 LYS A N 1
ATOM 1377 C CA . LYS A 1 169 ? 28.774 29.728 24.166 1.00 76.38 169 LYS A CA 1
ATOM 1378 C C . LYS A 1 169 ? 28.676 29.873 25.684 1.00 76.38 169 LYS A C 1
ATOM 1380 O O . LYS A 1 169 ? 29.504 29.336 26.406 1.00 76.38 169 LYS A O 1
ATOM 1385 N N . PHE A 1 170 ? 27.631 30.533 26.171 1.00 77.06 170 PHE A N 1
ATOM 1386 C CA . PHE A 1 170 ? 27.358 30.618 27.601 1.00 77.06 170 PHE A CA 1
ATOM 1387 C C . PHE A 1 170 ? 27.159 29.222 28.226 1.00 77.06 170 PHE A C 1
ATOM 1389 O O . PHE A 1 170 ? 27.792 28.895 29.228 1.00 77.06 170 PHE A O 1
ATOM 1396 N N . LYS A 1 171 ? 26.358 28.359 27.588 1.00 75.75 171 LYS A N 1
ATOM 1397 C CA . LYS A 1 171 ? 26.118 26.975 28.044 1.00 75.75 171 LYS A CA 1
ATOM 1398 C C . LYS A 1 171 ? 27.373 26.125 28.055 1.00 75.75 171 LYS A C 1
ATOM 1400 O O . LYS A 1 171 ? 27.636 25.441 29.037 1.00 75.75 171 LYS A O 1
ATOM 1405 N N . GLU A 1 172 ? 28.148 26.195 26.975 1.00 78.19 172 GLU A N 1
ATOM 1406 C CA . GLU A 1 172 ? 29.398 25.445 26.830 1.00 78.19 172 GLU A CA 1
ATOM 1407 C C . GLU A 1 172 ? 30.413 25.766 27.939 1.00 78.19 172 GLU A C 1
ATOM 1409 O O . GLU A 1 172 ? 31.231 24.904 28.248 1.00 78.19 172 GLU A O 1
ATOM 1414 N N . LEU A 1 173 ? 30.361 26.961 28.546 1.00 77.31 173 LEU A N 1
ATOM 1415 C CA . LEU A 1 173 ? 31.247 27.358 29.645 1.00 77.31 173 LEU A CA 1
ATOM 1416 C C . LEU A 1 173 ? 30.662 27.058 31.036 1.00 77.31 173 LEU A C 1
ATOM 1418 O O . LEU A 1 173 ? 31.358 26.492 31.874 1.00 77.31 173 LEU A O 1
ATOM 1422 N N . PHE A 1 174 ? 29.404 27.426 31.303 1.00 75.75 174 PHE A N 1
ATOM 1423 C CA . PHE A 1 174 ? 28.874 27.430 32.675 1.00 75.75 174 PHE A CA 1
ATOM 1424 C C . PHE A 1 174 ? 28.168 26.140 33.099 1.00 75.75 174 PHE A C 1
ATOM 1426 O O . PHE A 1 174 ? 28.206 25.793 34.276 1.00 75.75 174 PHE A O 1
ATOM 1433 N N . TYR A 1 175 ? 27.579 25.376 32.176 1.00 76.69 175 TYR A N 1
ATOM 1434 C CA . TYR A 1 175 ? 26.922 24.104 32.523 1.00 76.69 175 TYR A CA 1
ATOM 1435 C C . TYR A 1 175 ? 27.893 23.047 33.073 1.00 76.69 175 TYR A C 1
ATOM 1437 O O . TYR A 1 175 ? 27.531 22.349 34.026 1.00 76.69 175 TYR A O 1
ATOM 1445 N N . PRO A 1 176 ? 29.131 22.934 32.550 1.00 75.00 176 PRO A N 1
ATOM 1446 C CA . PRO A 1 176 ? 30.164 22.102 33.160 1.00 75.00 176 PRO A CA 1
ATOM 1447 C C . PRO A 1 176 ? 30.457 22.482 34.618 1.00 75.00 176 PRO A C 1
ATOM 1449 O O . PRO A 1 176 ? 30.561 21.601 35.467 1.00 75.00 176 PRO A O 1
ATOM 1452 N N . ILE A 1 177 ? 30.523 23.785 34.912 1.00 73.38 177 ILE A N 1
ATOM 1453 C CA . ILE A 1 177 ? 30.789 24.322 36.254 1.00 73.38 177 ILE A CA 1
ATOM 1454 C C . ILE A 1 177 ? 29.614 24.027 37.198 1.00 73.38 177 ILE A C 1
ATOM 1456 O O . ILE A 1 177 ? 29.819 23.563 38.313 1.00 73.38 177 ILE A O 1
ATOM 1460 N N . ILE A 1 178 ? 28.373 24.226 36.747 1.00 71.38 178 ILE A N 1
ATOM 1461 C CA . ILE A 1 178 ? 27.170 23.926 37.544 1.00 71.38 178 ILE A CA 1
ATOM 1462 C C . ILE A 1 178 ? 27.100 22.438 37.884 1.00 71.38 178 ILE A C 1
ATOM 1464 O O . ILE A 1 178 ? 26.799 22.070 39.016 1.00 71.38 178 ILE A O 1
ATOM 1468 N N . SER A 1 179 ? 27.412 21.582 36.911 1.00 69.44 179 SER A N 1
ATOM 1469 C CA . SER A 1 179 ? 27.388 20.132 37.106 1.00 69.44 179 SER A CA 1
ATOM 1470 C C . SER A 1 179 ? 28.429 19.672 38.131 1.00 69.44 179 SER A C 1
ATOM 1472 O O . SER A 1 179 ? 28.140 18.772 38.915 1.00 69.44 179 SER A O 1
ATOM 1474 N N . LEU A 1 180 ? 29.601 20.320 38.155 1.00 67.88 180 LEU A N 1
ATOM 1475 C CA . LEU A 1 180 ? 30.627 20.111 39.177 1.00 67.88 180 LEU A CA 1
ATOM 1476 C C . LEU A 1 180 ? 30.104 20.480 40.579 1.00 67.88 180 LEU A C 1
ATOM 1478 O O . LEU A 1 180 ? 30.247 19.684 41.502 1.00 67.88 180 LEU A O 1
ATOM 1482 N N . VAL A 1 181 ? 29.464 21.647 40.735 1.00 66.19 181 VAL A N 1
ATOM 1483 C CA . VAL A 1 181 ? 28.902 22.111 42.027 1.00 66.19 181 VAL A CA 1
ATOM 1484 C C . VAL A 1 181 ? 27.772 21.217 42.520 1.00 66.19 181 VAL A C 1
ATOM 1486 O O . VAL A 1 181 ? 27.625 20.988 43.715 1.00 66.19 181 VAL A O 1
ATOM 1489 N N . ASP A 1 182 ? 26.945 20.727 41.603 1.00 62.94 182 ASP A N 1
ATOM 1490 C CA . ASP A 1 182 ? 25.779 19.914 41.926 1.00 62.94 182 ASP A CA 1
ATOM 1491 C C . ASP A 1 182 ? 26.120 18.520 42.462 1.00 62.94 182 ASP A C 1
ATOM 1493 O O . ASP A 1 182 ? 25.212 17.813 42.896 1.00 62.94 182 ASP A O 1
ATOM 1497 N N . GLY A 1 183 ? 27.381 18.079 42.368 1.00 55.22 183 GLY A N 1
ATOM 1498 C CA . GLY A 1 183 ? 27.765 16.703 42.695 1.00 55.22 183 GLY A CA 1
ATOM 1499 C C . GLY A 1 183 ? 26.988 15.656 41.885 1.00 55.22 183 GLY A C 1
ATOM 1500 O O . GLY A 1 183 ? 27.002 14.471 42.220 1.00 55.22 183 GLY A O 1
ATOM 1501 N N . ARG A 1 184 ? 26.285 16.076 40.822 1.00 54.03 184 ARG A N 1
ATOM 1502 C CA . ARG A 1 184 ? 25.473 15.201 39.984 1.00 54.03 184 ARG A CA 1
ATOM 1503 C C . ARG A 1 184 ? 26.419 14.251 39.264 1.00 54.03 184 ARG A C 1
ATOM 1505 O O . ARG A 1 184 ? 27.200 14.663 38.404 1.00 54.03 184 ARG A O 1
ATOM 1512 N N . GLY A 1 185 ? 26.321 12.967 39.610 1.00 43.59 185 GLY A N 1
ATOM 1513 C CA . GLY A 1 185 ? 26.938 11.888 38.846 1.00 43.59 185 GLY A CA 1
ATOM 1514 C C . GLY A 1 185 ? 26.618 12.045 37.356 1.00 43.59 185 GLY A C 1
ATOM 1515 O O . GLY A 1 185 ? 25.557 12.550 36.988 1.00 43.59 185 GLY A O 1
ATOM 1516 N N . ALA A 1 186 ? 27.557 11.631 36.505 1.00 38.62 186 ALA A N 1
ATOM 1517 C CA . ALA A 1 186 ? 27.710 11.984 35.088 1.00 38.62 186 ALA A CA 1
ATOM 1518 C C . ALA A 1 186 ? 26.497 11.796 34.137 1.00 38.62 186 ALA A C 1
ATOM 1520 O O . ALA A 1 186 ? 26.618 12.097 32.949 1.00 38.62 186 ALA A O 1
ATOM 1521 N N . ASN A 1 187 ? 25.331 11.359 34.618 1.00 35.78 187 ASN A N 1
ATOM 1522 C CA . ASN A 1 187 ? 24.151 11.030 33.819 1.00 35.78 187 ASN A CA 1
ATOM 1523 C C . ASN A 1 187 ? 22.860 11.783 34.188 1.00 35.78 187 ASN A C 1
ATOM 1525 O O . ASN A 1 187 ? 21.831 11.468 33.604 1.00 35.78 187 ASN A O 1
ATOM 1529 N N . ALA A 1 188 ? 22.868 12.773 35.086 1.00 30.88 188 ALA A N 1
ATOM 1530 C CA . ALA A 1 188 ? 21.666 13.587 35.310 1.00 30.88 188 ALA A CA 1
ATOM 1531 C C . ALA A 1 188 ? 21.515 14.648 34.191 1.00 30.88 188 ALA A C 1
ATOM 1533 O O . ALA A 1 188 ? 22.391 15.513 34.069 1.00 30.88 188 ALA A O 1
ATOM 1534 N N . PRO A 1 189 ? 20.463 14.601 33.350 1.00 29.81 189 PRO A N 1
ATOM 1535 C CA . PRO A 1 189 ? 20.273 15.560 32.270 1.00 29.81 189 PRO A CA 1
ATOM 1536 C C . PRO A 1 189 ? 19.861 16.920 32.847 1.00 29.81 189 PRO A C 1
ATOM 1538 O O . PRO A 1 189 ? 18.772 17.081 33.386 1.00 29.81 189 PRO A O 1
ATOM 1541 N N . HIS A 1 190 ? 20.734 17.920 32.727 1.00 30.56 190 HIS A N 1
ATOM 1542 C CA . HIS A 1 190 ? 20.333 19.321 32.859 1.00 30.56 190 HIS A CA 1
ATOM 1543 C C . HIS A 1 190 ? 19.670 19.757 31.553 1.00 30.56 190 HIS A C 1
ATOM 1545 O O . HIS A 1 190 ? 20.259 19.574 30.487 1.00 30.56 190 HIS A O 1
ATOM 1551 N N . GLY A 1 191 ? 18.447 20.282 31.670 1.00 28.86 191 GLY A N 1
ATOM 1552 C CA . GLY A 1 191 ? 17.529 20.680 30.601 1.00 28.86 191 GLY A CA 1
ATOM 1553 C C . GLY A 1 191 ? 18.182 20.951 29.247 1.00 28.86 191 GLY A C 1
ATOM 1554 O O . GLY A 1 191 ? 18.946 21.901 29.069 1.00 28.86 191 GLY A O 1
ATOM 1555 N N . LEU A 1 192 ? 17.849 20.112 28.267 1.00 23.84 192 LEU A N 1
ATOM 1556 C CA . LEU A 1 192 ? 18.163 20.363 26.869 1.00 23.84 192 LEU A CA 1
ATOM 1557 C C . LEU A 1 192 ? 17.347 21.565 26.400 1.00 23.84 192 LEU A C 1
ATOM 1559 O O . LEU A 1 192 ? 16.202 21.442 25.974 1.00 23.84 192 LEU A O 1
ATOM 1563 N N . ILE A 1 193 ? 17.969 22.740 26.418 1.00 23.25 193 ILE A N 1
ATOM 1564 C CA . ILE A 1 193 ? 17.514 23.820 25.561 1.00 23.25 193 ILE A CA 1
ATOM 1565 C C . ILE A 1 193 ? 17.669 23.378 24.110 1.00 23.25 193 ILE A C 1
ATOM 1567 O O . ILE A 1 193 ? 18.778 23.230 23.584 1.00 23.25 193 ILE A O 1
ATOM 1571 N N . GLN A 1 194 ? 16.511 23.247 23.474 1.00 27.84 194 GLN A N 1
ATOM 1572 C CA . GLN A 1 194 ? 16.322 23.240 22.037 1.00 27.84 194 GLN A CA 1
ATOM 1573 C C . GLN A 1 194 ? 17.146 24.358 21.390 1.00 27.84 194 GLN A C 1
ATOM 1575 O O . GLN A 1 194 ? 16.920 25.553 21.592 1.00 27.84 194 GLN A O 1
ATOM 1580 N N . THR A 1 195 ? 18.105 23.965 20.559 1.00 23.64 195 THR A N 1
ATOM 1581 C CA . THR A 1 195 ? 18.646 24.853 19.535 1.00 23.64 195 THR A CA 1
ATOM 1582 C C . THR A 1 195 ? 17.972 24.495 18.223 1.00 23.64 195 THR A C 1
ATOM 1584 O O . THR A 1 195 ? 18.454 23.672 17.455 1.00 23.64 195 THR A O 1
ATOM 1587 N N . ASN A 1 196 ? 16.843 25.156 17.968 1.00 27.58 196 ASN A N 1
ATOM 1588 C CA . ASN A 1 196 ? 16.304 25.317 16.625 1.00 27.58 196 ASN A CA 1
ATOM 1589 C C . ASN A 1 196 ? 17.365 26.014 15.762 1.00 27.58 196 ASN A C 1
ATOM 1591 O O . ASN A 1 196 ? 17.583 27.223 15.865 1.00 27.58 196 ASN A O 1
ATOM 1595 N N . ARG A 1 197 ? 18.053 25.246 14.916 1.00 24.02 197 ARG A N 1
ATOM 1596 C CA . ARG A 1 197 ? 18.786 25.762 13.758 1.00 24.02 197 ARG A CA 1
ATOM 1597 C C . ARG A 1 197 ? 18.486 24.885 12.546 1.00 24.02 197 ARG A C 1
ATOM 1599 O O . ARG A 1 197 ? 19.088 23.836 12.393 1.00 24.02 197 ARG A O 1
ATOM 1606 N N . GLY A 1 198 ? 17.586 25.398 11.705 1.00 25.30 198 GLY A N 1
ATOM 1607 C CA . GLY A 1 198 ? 17.601 25.275 10.243 1.00 25.30 198 GLY A CA 1
ATOM 1608 C C . GLY A 1 198 ? 17.353 23.891 9.643 1.00 25.30 198 GLY A C 1
ATOM 1609 O O . GLY A 1 198 ? 18.284 23.110 9.516 1.00 25.30 198 GLY A O 1
ATOM 1610 N N . GLY A 1 199 ? 16.122 23.674 9.165 1.00 23.03 199 GLY A N 1
ATOM 1611 C CA . GLY A 1 199 ? 15.724 22.535 8.329 1.00 23.03 199 GLY A CA 1
ATOM 1612 C C . GLY A 1 199 ? 14.569 21.748 8.942 1.00 23.03 199 GLY A C 1
ATOM 1613 O O . GLY A 1 199 ? 14.767 20.677 9.496 1.00 23.03 199 GLY A O 1
ATOM 1614 N N . SER A 1 200 ? 13.366 22.318 8.922 1.00 22.89 200 SER A N 1
ATOM 1615 C CA . SER A 1 200 ? 12.169 21.778 9.570 1.00 22.89 200 SER A CA 1
ATOM 1616 C C . SER A 1 200 ? 11.648 20.487 8.919 1.00 22.89 200 SER A C 1
ATOM 1618 O O . SER A 1 200 ? 11.086 20.539 7.828 1.00 22.89 200 SER A O 1
ATOM 1620 N N . VAL A 1 201 ? 11.723 19.373 9.652 1.00 23.59 201 VAL A N 1
ATOM 1621 C CA . VAL A 1 201 ? 10.691 18.321 9.664 1.00 23.59 201 VAL A CA 1
ATOM 1622 C C . VAL A 1 201 ? 9.977 18.444 11.018 1.00 23.59 201 VAL A C 1
ATOM 1624 O O . VAL A 1 201 ? 10.662 18.462 12.043 1.00 23.59 201 VAL A O 1
ATOM 1627 N N . PRO A 1 202 ? 8.642 18.590 11.086 1.00 25.56 202 PRO A N 1
ATOM 1628 C CA . PRO A 1 202 ? 7.944 18.706 12.361 1.00 25.56 202 PRO A CA 1
ATOM 1629 C C . PRO A 1 202 ? 7.875 17.332 13.043 1.00 25.56 202 PRO A C 1
ATOM 1631 O O . PRO A 1 202 ? 6.996 16.525 12.757 1.00 25.56 202 PRO A O 1
ATOM 1634 N N . GLN A 1 203 ? 8.801 17.059 13.964 1.00 26.05 203 GLN A N 1
ATOM 1635 C CA . GLN A 1 203 ? 8.649 15.971 14.930 1.00 26.05 203 GLN A CA 1
ATOM 1636 C C . GLN A 1 203 ? 7.624 16.398 15.984 1.00 26.05 203 GLN A C 1
ATOM 1638 O O . GLN A 1 203 ? 7.830 17.367 16.715 1.00 26.05 203 GLN A O 1
ATOM 1643 N N . LYS A 1 204 ? 6.497 15.687 16.055 1.00 23.58 204 LYS A N 1
ATOM 1644 C CA . LYS A 1 204 ? 5.492 15.875 17.103 1.00 23.58 204 LYS A CA 1
ATOM 1645 C C . LYS A 1 204 ? 6.009 15.200 18.379 1.00 23.58 204 LYS A C 1
ATOM 1647 O O . LYS A 1 204 ? 5.924 13.985 18.513 1.00 23.58 204 LYS A O 1
ATOM 1652 N N . ILE A 1 205 ? 6.603 15.984 19.274 1.00 23.31 205 ILE A N 1
ATOM 1653 C CA . ILE A 1 205 ? 7.041 15.530 20.600 1.00 23.31 205 ILE A CA 1
ATOM 1654 C C . ILE A 1 205 ? 5.796 15.459 21.493 1.00 23.31 205 ILE A C 1
ATOM 1656 O O . ILE A 1 205 ? 5.106 16.462 21.665 1.00 23.31 205 ILE A O 1
ATOM 1660 N N . ILE A 1 206 ? 5.491 14.272 22.016 1.00 23.23 206 ILE A N 1
ATOM 1661 C CA . ILE A 1 206 ? 4.520 14.062 23.096 1.00 23.23 206 ILE A CA 1
ATOM 1662 C C . ILE A 1 206 ? 5.355 13.795 24.353 1.00 23.23 206 ILE A C 1
ATOM 1664 O O . ILE A 1 206 ? 6.141 12.849 24.371 1.00 23.23 206 ILE A O 1
ATOM 1668 N N . GLU A 1 207 ? 5.243 14.662 25.357 1.00 24.19 207 GLU A N 1
ATOM 1669 C CA . GLU A 1 207 ? 5.859 14.488 26.681 1.00 24.19 207 GLU A CA 1
ATOM 1670 C C . GLU A 1 207 ? 5.012 13.535 27.539 1.00 24.19 207 GLU A C 1
ATOM 1672 O O . GLU A 1 207 ? 3.799 13.489 27.335 1.00 24.19 207 GLU A O 1
ATOM 1677 N N . LEU A 1 208 ? 5.634 12.798 28.477 1.00 25.75 208 LEU A N 1
ATOM 1678 C CA . LEU A 1 208 ? 5.208 12.715 29.891 1.00 25.75 208 LEU A CA 1
ATOM 1679 C C . LEU A 1 208 ? 6.102 11.800 30.771 1.00 25.75 208 LEU A C 1
ATOM 1681 O O . LEU A 1 208 ? 6.455 10.691 30.379 1.00 25.75 208 LEU A O 1
ATOM 1685 N N . ASP A 1 209 ? 6.401 12.366 31.947 1.00 26.30 209 ASP A N 1
ATOM 1686 C CA . ASP A 1 209 ? 6.605 11.919 33.346 1.00 26.30 209 ASP A CA 1
ATOM 1687 C C . ASP A 1 209 ? 7.337 10.638 33.831 1.00 26.30 209 ASP A C 1
ATOM 1689 O O . ASP A 1 209 ? 7.356 9.575 33.218 1.00 26.30 209 ASP A O 1
ATOM 1693 N N . GLU A 1 210 ? 7.922 10.798 35.028 1.00 30.48 210 GLU A N 1
ATOM 1694 C CA . GLU A 1 210 ? 9.126 10.164 35.601 1.00 30.48 210 GLU A CA 1
ATOM 1695 C C . GLU A 1 210 ? 8.995 8.787 36.305 1.00 30.48 210 GLU A C 1
ATOM 1697 O O . GLU A 1 210 ? 9.688 8.563 37.295 1.00 30.48 210 GLU A O 1
ATOM 1702 N N . ASN A 1 211 ? 8.212 7.811 35.832 1.00 27.28 211 ASN A N 1
ATOM 1703 C CA . ASN A 1 211 ? 8.264 6.462 36.439 1.00 27.28 211 ASN A CA 1
ATOM 1704 C C . ASN A 1 211 ? 8.480 5.338 35.416 1.00 27.28 211 ASN A C 1
ATOM 1706 O O . ASN A 1 211 ? 7.589 5.004 34.645 1.00 27.28 211 ASN A O 1
ATOM 1710 N N . ASP A 1 212 ? 9.699 4.786 35.456 1.00 35.25 212 ASP A N 1
ATOM 1711 C CA . ASP A 1 212 ? 10.143 3.467 34.985 1.00 35.25 212 ASP A CA 1
ATOM 1712 C C . ASP A 1 212 ? 9.397 2.846 33.792 1.00 35.25 212 ASP A C 1
ATOM 1714 O O . ASP A 1 212 ? 8.460 2.081 33.960 1.00 35.25 212 ASP A O 1
ATOM 1718 N N . GLU A 1 213 ? 9.913 3.085 32.582 1.00 26.88 213 GLU A N 1
ATOM 1719 C CA . GLU A 1 213 ? 9.969 2.114 31.478 1.00 26.88 213 GLU A CA 1
ATOM 1720 C C . GLU A 1 213 ? 10.738 2.741 30.301 1.00 26.88 213 GLU A C 1
ATOM 1722 O O . GLU A 1 213 ? 10.290 3.681 29.646 1.00 26.88 213 GLU A O 1
ATOM 1727 N N . GLY A 1 214 ? 11.940 2.238 30.004 1.00 27.66 214 GLY A N 1
ATOM 1728 C CA . GLY A 1 214 ? 12.721 2.724 28.866 1.00 27.66 214 GLY A CA 1
ATOM 1729 C C . GLY A 1 214 ? 12.030 2.414 27.533 1.00 27.66 214 GLY A C 1
ATOM 1730 O O . GLY A 1 214 ? 12.171 1.295 27.022 1.00 27.66 214 GLY A O 1
ATOM 1731 N N . LYS A 1 215 ? 11.337 3.400 26.947 1.00 30.50 215 LYS A N 1
ATOM 1732 C CA . LYS A 1 215 ? 10.787 3.309 25.587 1.00 30.50 215 LYS A CA 1
ATOM 1733 C C . LYS A 1 215 ? 11.825 3.672 24.526 1.00 30.50 215 LYS A C 1
ATOM 1735 O O . LYS A 1 215 ? 12.496 4.698 24.576 1.00 30.50 215 LYS A O 1
ATOM 1740 N N . ILE A 1 216 ? 11.932 2.769 23.556 1.00 34.22 216 ILE A N 1
ATOM 1741 C CA . ILE A 1 216 ? 12.698 2.895 22.317 1.00 34.22 216 ILE A CA 1
ATOM 1742 C C . ILE A 1 216 ? 11.824 3.660 21.319 1.00 34.22 216 ILE A C 1
ATOM 1744 O O . ILE A 1 216 ? 10.660 3.314 21.127 1.00 34.22 216 ILE A O 1
ATOM 1748 N N . SER A 1 217 ? 12.379 4.692 20.690 1.00 27.08 217 SER A N 1
ATOM 1749 C CA . SER A 1 217 ? 11.726 5.444 19.618 1.00 27.08 217 SER A CA 1
ATOM 1750 C C . SER A 1 217 ? 11.678 4.625 18.327 1.00 27.08 217 SER A C 1
ATOM 1752 O O . SER A 1 217 ? 12.713 4.142 17.869 1.00 27.08 217 SER A O 1
ATOM 1754 N N . ILE A 1 218 ? 10.495 4.523 17.718 1.00 29.39 218 ILE A N 1
ATOM 1755 C CA . ILE A 1 218 ? 10.334 4.087 16.326 1.00 29.39 218 ILE A CA 1
ATOM 1756 C C . ILE A 1 218 ? 10.882 5.223 15.457 1.00 29.39 218 ILE A C 1
ATOM 1758 O O . ILE A 1 218 ? 10.332 6.324 15.453 1.00 29.39 218 ILE A O 1
ATOM 1762 N N . ILE A 1 219 ? 12.014 4.994 14.792 1.00 29.08 219 ILE A N 1
ATOM 1763 C CA . ILE A 1 219 ? 12.600 5.968 13.870 1.00 29.08 219 ILE A CA 1
ATOM 1764 C C . ILE A 1 219 ? 12.077 5.628 12.478 1.00 29.08 219 ILE A C 1
ATOM 1766 O O . ILE A 1 219 ? 12.527 4.662 11.869 1.00 29.08 219 ILE A O 1
ATOM 1770 N N . HIS A 1 220 ? 11.147 6.433 11.969 1.00 30.14 220 HIS A N 1
ATOM 1771 C CA . HIS A 1 220 ? 10.882 6.485 10.534 1.00 30.14 220 HIS A CA 1
ATOM 1772 C C . HIS A 1 220 ? 12.057 7.238 9.888 1.00 30.14 220 HIS A C 1
ATOM 1774 O O . HIS A 1 220 ? 12.267 8.413 10.216 1.00 30.14 220 HIS A O 1
ATOM 1780 N N . PRO A 1 221 ? 12.882 6.613 9.030 1.00 25.73 221 PRO A N 1
ATOM 1781 C CA . PRO A 1 221 ? 13.954 7.322 8.355 1.00 25.73 221 PRO A CA 1
ATOM 1782 C C . PRO A 1 221 ? 13.320 8.279 7.349 1.00 25.73 221 PRO A C 1
ATOM 1784 O O . PRO A 1 221 ? 12.748 7.852 6.350 1.00 25.73 221 PRO A O 1
ATOM 1787 N N . SER A 1 222 ? 13.434 9.582 7.583 1.00 25.23 222 SER A N 1
ATOM 1788 C CA . SER A 1 222 ? 13.149 10.558 6.537 1.00 25.23 222 SER A CA 1
ATOM 1789 C C . SER A 1 222 ? 14.261 10.479 5.492 1.00 25.23 222 SER A C 1
ATOM 1791 O O . SER A 1 222 ? 15.407 10.838 5.779 1.00 25.23 222 SER A O 1
ATOM 1793 N N . LEU A 1 223 ? 13.941 10.023 4.281 1.00 29.81 223 LEU A N 1
ATOM 1794 C CA . LEU A 1 223 ? 14.814 10.236 3.134 1.00 29.81 223 LEU A CA 1
ATOM 1795 C C . LEU A 1 223 ? 14.742 11.702 2.701 1.00 29.81 223 LEU A C 1
ATOM 1797 O O . LEU A 1 223 ? 13.670 12.267 2.485 1.00 29.81 223 LEU A O 1
ATOM 1801 N N . ASP A 1 224 ? 15.918 12.292 2.530 1.00 26.75 224 ASP A N 1
ATOM 1802 C CA . ASP A 1 224 ? 16.123 13.598 1.919 1.00 26.75 224 ASP A CA 1
ATOM 1803 C C . ASP A 1 224 ? 15.920 13.457 0.395 1.00 26.75 224 ASP A C 1
ATOM 1805 O O . ASP A 1 224 ? 16.868 13.243 -0.364 1.00 26.75 224 ASP A O 1
ATOM 1809 N N . ILE A 1 225 ? 14.662 13.459 -0.067 1.00 29.44 225 ILE A N 1
ATOM 1810 C CA . ILE A 1 225 ? 14.332 13.340 -1.496 1.00 29.44 225 ILE A CA 1
ATOM 1811 C C . ILE A 1 225 ? 14.026 14.725 -2.062 1.00 29.44 225 ILE A C 1
ATOM 1813 O O . ILE A 1 225 ? 12.900 15.223 -2.039 1.00 29.44 225 ILE A O 1
ATOM 1817 N N . SER A 1 226 ? 15.050 15.346 -2.636 1.00 25.95 226 SER A N 1
ATOM 1818 C CA . SER A 1 226 ? 14.915 16.544 -3.462 1.00 25.95 226 SER A CA 1
ATOM 1819 C C . SER A 1 226 ? 14.392 16.204 -4.869 1.00 25.95 226 SER A C 1
ATOM 1821 O O . SER A 1 226 ? 15.081 16.397 -5.864 1.00 25.95 226 SER A O 1
ATOM 1823 N N . THR A 1 227 ? 13.149 15.727 -5.001 1.00 30.61 227 THR A N 1
ATOM 1824 C CA . THR A 1 227 ? 12.479 15.624 -6.317 1.00 30.61 227 THR A CA 1
ATOM 1825 C C . THR A 1 227 ? 11.049 16.142 -6.241 1.00 30.61 227 THR A C 1
ATOM 1827 O O . THR A 1 227 ? 10.162 15.503 -5.689 1.00 30.61 227 THR A O 1
ATOM 1830 N N . ARG A 1 228 ? 10.823 17.325 -6.823 1.00 28.61 228 ARG A N 1
ATOM 1831 C CA . ARG A 1 228 ? 9.574 18.106 -6.746 1.00 28.61 228 ARG A CA 1
ATOM 1832 C C . ARG A 1 228 ? 8.362 17.515 -7.496 1.00 28.61 228 ARG A C 1
ATOM 1834 O O . ARG A 1 228 ? 7.333 18.180 -7.536 1.00 28.61 228 ARG A O 1
ATOM 1841 N N . HIS A 1 229 ? 8.443 16.320 -8.095 1.00 34.16 229 HIS A N 1
ATOM 1842 C CA . HIS A 1 229 ? 7.407 15.838 -9.030 1.00 34.16 229 HIS A CA 1
ATOM 1843 C C . HIS A 1 229 ? 6.998 14.360 -8.915 1.00 34.16 229 HIS A C 1
ATOM 1845 O O . HIS A 1 229 ? 6.284 13.864 -9.783 1.00 34.16 229 HIS A O 1
ATOM 1851 N N . ILE A 1 230 ? 7.368 13.676 -7.834 1.00 38.28 230 ILE A N 1
ATOM 1852 C CA . ILE A 1 230 ? 6.792 12.367 -7.487 1.00 38.28 230 ILE A CA 1
ATOM 1853 C C . ILE A 1 230 ? 5.594 12.610 -6.550 1.00 38.28 230 ILE A C 1
ATOM 1855 O O . ILE A 1 230 ? 5.567 13.646 -5.883 1.00 38.28 230 ILE A O 1
ATOM 1859 N N . SER A 1 231 ? 4.594 11.719 -6.485 1.00 46.41 231 SER A N 1
ATOM 1860 C CA . SER A 1 231 ? 3.616 11.708 -5.381 1.00 46.41 231 SER A CA 1
ATOM 1861 C C . SER A 1 231 ? 4.362 11.409 -4.073 1.00 46.41 231 SER A C 1
ATOM 1863 O O . SER A 1 231 ? 4.389 10.283 -3.585 1.00 46.41 231 SER A O 1
ATOM 1865 N N . ILE A 1 232 ? 5.033 12.432 -3.531 1.00 47.75 232 ILE A N 1
ATOM 1866 C CA . ILE A 1 232 ? 5.843 12.376 -2.309 1.00 47.75 232 ILE A CA 1
ATOM 1867 C C . ILE A 1 232 ? 5.022 11.758 -1.169 1.00 47.75 232 ILE A C 1
ATOM 1869 O O . ILE A 1 232 ? 5.569 10.997 -0.386 1.00 47.75 232 ILE A O 1
ATOM 1873 N N . GLU A 1 233 ? 3.708 12.003 -1.149 1.00 50.97 233 GLU A N 1
ATOM 1874 C CA . GLU A 1 233 ? 2.753 11.415 -0.205 1.00 50.97 233 GLU A CA 1
ATOM 1875 C C . GLU A 1 233 ? 2.738 9.873 -0.260 1.00 50.97 233 GLU A C 1
ATOM 1877 O O . GLU A 1 233 ? 2.996 9.234 0.752 1.00 50.97 233 GLU A O 1
ATOM 1882 N N . GLU A 1 234 ? 2.526 9.250 -1.429 1.00 55.12 234 GLU A N 1
ATOM 1883 C CA . GLU A 1 234 ? 2.470 7.778 -1.563 1.00 55.12 234 GLU A CA 1
ATOM 1884 C C . GLU A 1 234 ? 3.813 7.115 -1.226 1.00 55.12 234 GLU A C 1
ATOM 1886 O O . GLU A 1 234 ? 3.851 6.094 -0.542 1.00 55.12 234 GLU A O 1
ATOM 1891 N N . GLN A 1 235 ? 4.928 7.708 -1.669 1.00 54.03 235 GLN A N 1
ATOM 1892 C CA . GLN A 1 235 ? 6.259 7.180 -1.357 1.00 54.03 235 GLN A CA 1
ATOM 1893 C C . GLN A 1 235 ? 6.629 7.344 0.122 1.00 54.03 235 GLN A C 1
ATOM 1895 O O . GLN A 1 235 ? 7.282 6.456 0.667 1.00 54.03 235 GLN A O 1
ATOM 1900 N N . GLN A 1 236 ? 6.219 8.433 0.781 1.00 48.84 236 GLN A N 1
ATOM 1901 C CA . GLN A 1 236 ? 6.399 8.613 2.227 1.00 48.84 236 GLN A CA 1
ATOM 1902 C C . GLN A 1 236 ? 5.594 7.577 3.018 1.00 48.84 236 GLN A C 1
ATOM 1904 O O . GLN A 1 236 ? 6.130 6.955 3.932 1.00 48.84 236 GLN A O 1
ATOM 1909 N N . PHE A 1 237 ? 4.346 7.318 2.628 1.00 49.78 237 PHE A N 1
ATOM 1910 C CA . PHE A 1 237 ? 3.504 6.343 3.322 1.00 49.78 237 PHE A CA 1
ATOM 1911 C C . PHE A 1 237 ? 3.964 4.895 3.142 1.00 49.78 237 PHE A C 1
ATOM 1913 O O . PHE A 1 237 ? 3.987 4.128 4.106 1.00 49.78 237 PHE A O 1
ATOM 1920 N N . ASP A 1 238 ? 4.394 4.526 1.933 1.00 47.81 238 ASP A N 1
ATOM 1921 C CA . ASP A 1 238 ? 5.021 3.229 1.678 1.00 47.81 238 ASP A CA 1
ATOM 1922 C C . ASP A 1 238 ? 6.292 3.042 2.529 1.00 47.81 238 ASP A C 1
ATOM 1924 O O . ASP A 1 238 ? 6.609 1.917 2.926 1.00 47.81 238 ASP A O 1
ATOM 1928 N N . GLN A 1 239 ? 7.017 4.129 2.831 1.00 46.34 239 GLN A N 1
ATOM 1929 C CA . GLN A 1 239 ? 8.224 4.114 3.659 1.00 46.34 239 GLN A CA 1
ATOM 1930 C C . GLN A 1 239 ? 7.913 3.962 5.151 1.00 46.34 239 GLN A C 1
ATOM 1932 O O . GLN A 1 239 ? 8.562 3.131 5.785 1.00 46.34 239 GLN A O 1
ATOM 1937 N N . ASP A 1 240 ? 6.908 4.662 5.691 1.00 38.06 240 ASP A N 1
ATOM 1938 C CA . ASP A 1 240 ? 6.615 4.703 7.134 1.00 38.06 240 ASP A CA 1
ATOM 1939 C C . ASP A 1 240 ? 6.428 3.309 7.760 1.00 38.06 240 ASP A C 1
ATOM 1941 O O . ASP A 1 240 ? 6.888 3.067 8.876 1.00 38.06 240 ASP A O 1
ATOM 1945 N N . ARG A 1 241 ? 5.828 2.351 7.044 1.00 38.25 241 ARG A N 1
ATOM 1946 C CA . ARG A 1 241 ? 5.535 1.015 7.596 1.00 38.25 241 ARG A CA 1
ATOM 1947 C C . ARG A 1 241 ? 6.646 -0.013 7.387 1.00 38.25 241 ARG A C 1
ATOM 1949 O O . ARG A 1 241 ? 6.869 -0.871 8.235 1.00 38.25 241 ARG A O 1
ATOM 1956 N N . SER A 1 242 ? 7.360 0.077 6.268 1.00 34.97 242 SER A N 1
ATOM 1957 C CA . SER A 1 242 ? 8.382 -0.905 5.871 1.00 34.97 242 SER A CA 1
ATOM 1958 C C . SER A 1 242 ? 9.790 -0.537 6.358 1.00 34.97 242 SER A C 1
ATOM 1960 O O . SER A 1 242 ? 10.793 -1.044 5.859 1.00 34.97 242 SER A O 1
ATOM 1962 N N . THR A 1 243 ? 9.866 0.376 7.324 1.00 33.97 243 THR A N 1
ATOM 1963 C CA . THR A 1 243 ? 11.045 0.664 8.139 1.00 33.97 243 THR A CA 1
ATOM 1964 C C . THR A 1 243 ? 10.638 0.733 9.605 1.00 33.97 243 THR A C 1
ATOM 1966 O O . THR A 1 243 ? 10.790 1.764 10.251 1.00 33.97 243 THR A O 1
ATOM 1969 N N . VAL A 1 244 ? 10.201 -0.391 10.180 1.00 34.47 244 VAL A N 1
ATOM 1970 C CA . VAL A 1 244 ? 10.599 -0.660 11.569 1.00 34.47 244 VAL A CA 1
ATOM 1971 C C . VAL A 1 244 ? 12.070 -1.058 11.509 1.00 34.47 244 VAL A C 1
ATOM 1973 O O . VAL A 1 244 ? 12.437 -2.223 11.609 1.00 34.47 244 VAL A O 1
ATOM 1976 N N . ILE A 1 245 ? 12.934 -0.078 11.253 1.00 33.16 245 ILE A N 1
ATOM 1977 C CA . ILE A 1 245 ? 14.357 -0.272 11.469 1.00 33.16 245 ILE A CA 1
ATOM 1978 C C . ILE A 1 245 ? 14.530 -0.065 12.966 1.00 33.16 245 ILE A C 1
ATOM 1980 O O . ILE A 1 245 ? 14.379 1.047 13.475 1.00 33.16 245 ILE A O 1
ATOM 1984 N N . MET A 1 246 ? 14.869 -1.125 13.695 1.00 36.12 246 MET A N 1
ATOM 1985 C CA . MET A 1 246 ? 15.591 -0.935 14.952 1.00 36.12 246 MET A CA 1
ATOM 1986 C C . MET A 1 246 ? 17.012 -0.483 14.600 1.00 36.12 246 MET A C 1
ATOM 1988 O O . MET A 1 246 ? 17.972 -1.240 14.732 1.00 36.12 246 MET A O 1
ATOM 1992 N N . GLU A 1 247 ? 17.151 0.749 14.099 1.00 32.41 247 GLU A N 1
ATOM 1993 C CA . GLU A 1 247 ? 18.461 1.344 13.858 1.00 32.41 247 GLU A CA 1
ATOM 1994 C C . GLU A 1 247 ? 18.952 1.819 15.221 1.00 32.41 247 GLU A C 1
ATOM 1996 O O . GLU A 1 247 ? 18.585 2.873 15.741 1.00 32.41 247 GLU A O 1
ATOM 2001 N N . LEU A 1 248 ? 19.754 0.971 15.853 1.00 33.69 248 LEU A N 1
ATOM 2002 C CA . LEU A 1 248 ? 20.551 1.366 16.998 1.00 33.69 248 LEU A CA 1
ATOM 2003 C C . LEU A 1 248 ? 21.652 2.292 16.466 1.00 33.69 248 LEU A C 1
ATOM 2005 O O . LEU A 1 248 ? 22.701 1.813 16.035 1.00 33.69 248 LEU A O 1
ATOM 2009 N N . ASP A 1 249 ? 21.410 3.609 16.461 1.00 32.19 249 ASP A N 1
ATOM 2010 C CA . ASP A 1 249 ? 22.440 4.608 16.139 1.00 32.19 249 ASP A CA 1
ATOM 2011 C C . ASP A 1 249 ? 23.509 4.596 17.245 1.00 32.19 249 ASP A C 1
ATOM 2013 O O . ASP A 1 249 ? 23.456 5.320 18.246 1.00 32.19 249 ASP A O 1
ATOM 2017 N N . ASP A 1 250 ? 24.469 3.683 17.102 1.00 35.06 250 ASP A N 1
ATOM 2018 C CA . ASP A 1 250 ? 25.559 3.507 18.043 1.00 35.06 250 ASP A CA 1
ATOM 2019 C C . ASP A 1 250 ? 26.713 4.443 17.684 1.00 35.06 250 ASP A C 1
ATOM 2021 O O . ASP A 1 250 ? 27.693 4.085 17.025 1.00 35.06 250 ASP A O 1
ATOM 2025 N N . ARG A 1 251 ? 26.631 5.677 18.182 1.00 36.53 251 ARG A N 1
ATOM 2026 C CA . ARG A 1 251 ? 27.782 6.592 18.174 1.00 36.53 251 ARG A CA 1
ATOM 2027 C C . ARG A 1 251 ? 28.881 6.175 19.163 1.00 36.53 251 ARG A C 1
ATOM 2029 O O . ARG A 1 251 ? 29.893 6.870 19.260 1.00 36.53 251 ARG A O 1
ATOM 2036 N N . ARG A 1 252 ? 28.730 5.065 19.900 1.00 38.91 252 ARG A N 1
ATOM 2037 C CA . ARG A 1 252 ? 29.695 4.580 20.898 1.00 38.91 252 ARG A CA 1
ATOM 2038 C C . ARG A 1 252 ? 30.331 3.272 20.432 1.00 38.91 252 ARG A C 1
ATOM 2040 O O . ARG A 1 252 ? 30.081 2.196 20.965 1.00 38.91 252 ARG A O 1
ATOM 2047 N N . LYS A 1 253 ? 31.286 3.368 19.504 1.00 41.41 253 LYS A N 1
ATOM 2048 C CA . LYS A 1 253 ? 32.245 2.276 19.276 1.00 41.41 253 LYS A CA 1
ATOM 2049 C C . LYS A 1 253 ? 33.089 2.050 20.544 1.00 41.41 253 LYS A C 1
ATOM 2051 O O . LYS A 1 253 ? 34.146 2.667 20.661 1.00 41.41 253 LYS A O 1
ATOM 2056 N N . LYS A 1 254 ? 32.636 1.173 21.459 1.00 41.31 254 LYS A N 1
ATOM 2057 C CA . LYS A 1 254 ? 33.400 0.070 22.101 1.00 41.31 254 LYS A CA 1
ATOM 2058 C C . LYS A 1 254 ? 32.756 -0.490 23.395 1.00 41.31 254 LYS A C 1
ATOM 2060 O O . LYS A 1 254 ? 32.403 0.244 24.307 1.00 41.31 254 LYS A O 1
ATOM 2065 N N . SER A 1 255 ? 32.758 -1.832 23.443 1.00 40.12 255 SER A N 1
ATOM 2066 C CA . SER A 1 255 ? 33.119 -2.719 24.571 1.00 40.12 255 SER A CA 1
ATOM 2067 C C . SER A 1 255 ? 32.120 -3.151 25.654 1.00 40.12 255 SER A C 1
ATOM 2069 O O . SER A 1 255 ? 32.540 -3.347 26.789 1.00 40.12 255 SER A O 1
ATOM 2071 N N . ASN A 1 256 ? 30.856 -3.455 25.348 1.00 46.59 256 ASN A N 1
ATOM 2072 C CA . ASN A 1 256 ? 30.136 -4.407 26.210 1.00 46.59 256 ASN A CA 1
ATOM 2073 C C . ASN A 1 256 ? 29.263 -5.366 25.399 1.00 46.59 256 ASN A C 1
ATOM 2075 O O . ASN A 1 256 ? 28.096 -5.094 25.127 1.00 46.59 256 ASN A O 1
ATOM 2079 N N . PHE A 1 257 ? 29.848 -6.517 25.058 1.00 44.38 257 PHE A N 1
ATOM 2080 C CA . PHE A 1 257 ? 29.183 -7.640 24.390 1.00 44.38 257 PHE A CA 1
ATOM 2081 C C . PHE A 1 257 ? 27.866 -8.022 25.089 1.00 44.38 257 PHE A C 1
ATOM 2083 O O . PHE A 1 257 ? 26.842 -8.153 24.434 1.00 44.38 257 PHE A O 1
ATOM 2090 N N . ARG A 1 258 ? 27.838 -8.029 26.432 1.00 43.56 258 ARG A N 1
ATOM 2091 C CA . ARG A 1 258 ? 26.618 -8.289 27.224 1.00 43.56 258 ARG A CA 1
ATOM 2092 C C . ARG A 1 258 ? 25.500 -7.261 27.015 1.00 43.56 258 ARG A C 1
ATOM 2094 O O . ARG A 1 258 ? 24.331 -7.621 27.032 1.00 43.56 258 ARG A O 1
ATOM 2101 N N . HIS A 1 259 ? 25.834 -5.984 26.812 1.00 47.03 259 HIS A N 1
ATOM 2102 C CA . HIS A 1 259 ? 24.828 -4.960 26.505 1.00 47.03 259 HIS A CA 1
ATOM 2103 C C . HIS A 1 259 ? 24.332 -5.069 25.061 1.00 47.03 259 HIS A C 1
ATOM 2105 O O . HIS A 1 259 ? 23.167 -4.784 24.801 1.00 47.03 259 HIS A O 1
ATOM 2111 N N . GLN A 1 260 ? 25.194 -5.488 24.131 1.00 46.84 260 GLN A N 1
ATOM 2112 C CA . GLN A 1 260 ? 24.793 -5.770 22.754 1.00 46.84 260 GLN A CA 1
ATOM 2113 C C . GLN A 1 260 ? 23.886 -7.006 22.687 1.00 46.84 260 GLN A C 1
ATOM 2115 O O . GLN A 1 260 ? 22.842 -6.935 22.049 1.00 46.84 260 GLN A O 1
ATOM 2120 N N . GLU A 1 261 ? 24.199 -8.082 23.414 1.00 47.03 261 GLU A N 1
ATOM 2121 C CA . GLU A 1 261 ? 23.340 -9.269 23.518 1.00 47.03 261 GLU A CA 1
ATOM 2122 C C . GLU A 1 261 ? 22.011 -8.979 24.213 1.00 47.03 261 GLU A C 1
ATOM 2124 O O . GLU A 1 261 ? 20.968 -9.341 23.684 1.00 47.03 261 GLU A O 1
ATOM 2129 N N . ALA A 1 262 ? 22.001 -8.270 25.347 1.00 49.53 262 ALA A N 1
ATOM 2130 C CA . ALA A 1 262 ? 20.753 -7.919 26.029 1.00 49.53 262 ALA A CA 1
ATOM 2131 C C . ALA A 1 262 ? 19.833 -7.054 25.147 1.00 49.53 262 ALA A C 1
ATOM 2133 O O . ALA A 1 262 ? 18.616 -7.228 25.147 1.00 49.53 262 ALA A O 1
ATOM 2134 N N . ARG A 1 263 ? 20.408 -6.145 24.349 1.00 49.31 263 ARG A N 1
ATOM 2135 C CA . ARG A 1 263 ? 19.656 -5.297 23.412 1.00 49.31 263 ARG A CA 1
ATOM 2136 C C . ARG A 1 263 ? 19.215 -6.051 22.164 1.00 49.31 263 ARG A C 1
ATOM 2138 O O . ARG A 1 263 ? 18.092 -5.837 21.728 1.00 49.31 263 ARG A O 1
ATOM 2145 N N . LYS A 1 264 ? 20.046 -6.956 21.638 1.00 47.28 264 LYS A N 1
ATOM 2146 C CA . LYS A 1 264 ? 19.673 -7.894 20.571 1.00 47.28 264 LYS A CA 1
ATOM 2147 C C . LYS A 1 264 ? 18.515 -8.780 21.026 1.00 47.28 264 LYS A C 1
ATOM 2149 O O . LYS A 1 264 ? 17.530 -8.887 20.315 1.00 47.28 264 LYS A O 1
ATOM 2154 N N . ASN A 1 265 ? 18.583 -9.336 22.231 1.00 51.25 265 ASN A N 1
ATOM 2155 C CA . ASN A 1 265 ? 17.519 -10.161 22.798 1.00 51.25 265 ASN A CA 1
ATOM 2156 C C . ASN A 1 265 ? 16.244 -9.349 23.054 1.00 51.25 265 ASN A C 1
ATOM 2158 O O . ASN A 1 265 ? 15.154 -9.857 22.822 1.00 51.25 265 ASN A O 1
ATOM 2162 N N . LYS A 1 266 ? 16.359 -8.075 23.457 1.00 47.53 266 LYS A N 1
ATOM 2163 C CA . LYS A 1 266 ? 15.206 -7.166 23.569 1.00 47.53 266 LYS A CA 1
ATOM 2164 C C . LYS A 1 266 ? 14.599 -6.840 22.200 1.00 47.53 266 LYS A C 1
ATOM 2166 O O . LYS A 1 266 ? 13.383 -6.846 22.075 1.00 47.53 266 LYS A O 1
ATOM 2171 N N . ALA A 1 267 ? 15.423 -6.602 21.181 1.00 47.81 267 ALA A N 1
ATOM 2172 C CA . ALA A 1 267 ? 14.980 -6.377 19.807 1.00 47.81 267 ALA A CA 1
ATOM 2173 C C . ALA A 1 267 ? 14.281 -7.606 19.219 1.00 47.81 267 ALA A C 1
ATOM 2175 O O . ALA A 1 267 ? 13.186 -7.480 18.687 1.00 47.81 267 ALA A O 1
ATOM 2176 N N . ILE A 1 268 ? 14.862 -8.795 19.402 1.00 53.19 268 ILE A N 1
ATOM 2177 C CA . ILE A 1 268 ? 14.241 -10.077 19.051 1.00 53.19 268 ILE A CA 1
ATOM 2178 C C . ILE A 1 268 ? 12.932 -10.252 19.825 1.00 53.19 268 ILE A C 1
ATOM 2180 O O . ILE A 1 268 ? 11.917 -10.579 19.233 1.00 53.19 268 ILE A O 1
ATOM 2184 N N . GLY A 1 269 ? 12.913 -9.972 21.130 1.00 50.91 269 GLY A N 1
ATOM 2185 C CA . GLY A 1 269 ? 11.698 -10.045 21.942 1.00 50.91 269 GLY A CA 1
ATOM 2186 C C . GLY A 1 269 ? 10.592 -9.107 21.455 1.00 50.91 269 GLY A C 1
ATOM 2187 O O . GLY A 1 269 ? 9.430 -9.496 21.442 1.00 50.91 269 GLY A O 1
ATOM 2188 N N . MET A 1 270 ? 10.943 -7.899 21.008 1.00 51.53 270 MET A N 1
ATOM 2189 C CA . MET A 1 270 ? 9.996 -6.942 20.432 1.00 51.53 270 MET A CA 1
ATOM 2190 C C . MET A 1 270 ? 9.536 -7.354 19.035 1.00 51.53 270 MET A C 1
ATOM 2192 O O . MET A 1 270 ? 8.343 -7.281 18.775 1.00 51.53 270 MET A O 1
ATOM 2196 N N . ALA A 1 271 ? 10.439 -7.806 18.164 1.00 51.78 271 ALA A N 1
ATOM 2197 C CA . ALA A 1 271 ? 10.089 -8.336 16.848 1.00 51.78 271 ALA A CA 1
ATOM 2198 C C . ALA A 1 271 ? 9.133 -9.525 16.988 1.00 51.78 271 ALA A C 1
ATOM 2200 O O . ALA A 1 271 ? 8.060 -9.506 16.401 1.00 51.78 271 ALA A O 1
ATOM 2201 N N . ASN A 1 272 ? 9.442 -10.462 17.886 1.00 56.84 272 ASN A N 1
ATOM 2202 C CA . ASN A 1 272 ? 8.576 -11.591 18.214 1.00 56.84 272 ASN A CA 1
ATOM 2203 C C . ASN A 1 272 ? 7.239 -11.137 18.823 1.00 56.84 272 ASN A C 1
ATOM 2205 O O . ASN A 1 272 ? 6.218 -11.775 18.601 1.00 56.84 272 ASN A O 1
ATOM 2209 N N . ALA A 1 273 ? 7.213 -10.061 19.619 1.00 56.62 273 ALA A N 1
ATOM 2210 C CA . ALA A 1 273 ? 5.965 -9.511 20.148 1.00 56.62 273 ALA A CA 1
ATOM 2211 C C . ALA A 1 273 ? 5.119 -8.867 19.040 1.00 56.62 273 ALA A C 1
ATOM 2213 O O . ALA A 1 273 ? 3.912 -9.078 19.010 1.00 56.62 273 ALA A O 1
ATOM 2214 N N . TYR A 1 274 ? 5.736 -8.127 18.116 1.00 57.81 274 TYR A N 1
ATOM 2215 C CA . TYR A 1 274 ? 5.062 -7.575 16.940 1.00 57.81 274 TYR A CA 1
ATOM 2216 C C . TYR A 1 274 ? 4.539 -8.681 16.022 1.00 57.81 274 TYR A C 1
ATOM 2218 O O . TYR A 1 274 ? 3.386 -8.609 15.610 1.00 57.81 274 TYR A O 1
ATOM 2226 N N . GLU A 1 275 ? 5.344 -9.712 15.772 1.00 57.59 275 GLU A N 1
ATOM 2227 C CA . GLU A 1 275 ? 4.985 -10.906 15.002 1.00 57.59 275 GLU A CA 1
ATOM 2228 C C . GLU A 1 275 ? 3.800 -11.636 15.643 1.00 57.59 275 GLU A C 1
ATOM 2230 O O . GLU A 1 275 ? 2.804 -11.885 14.979 1.00 57.59 275 GLU A O 1
ATOM 2235 N N . ARG A 1 276 ? 3.814 -11.862 16.965 1.00 60.41 276 ARG A N 1
ATOM 2236 C CA . ARG A 1 276 ? 2.653 -12.414 17.692 1.00 60.41 276 ARG A CA 1
ATOM 2237 C C . ARG A 1 276 ? 1.410 -11.531 17.597 1.00 60.41 276 ARG A C 1
ATOM 2239 O O . ARG A 1 276 ? 0.302 -12.042 17.562 1.00 60.41 276 ARG A O 1
ATOM 2246 N N . GLN A 1 277 ? 1.574 -10.209 17.572 1.00 58.34 277 GLN A N 1
ATOM 2247 C CA . GLN A 1 277 ? 0.443 -9.290 17.418 1.00 58.34 277 GLN A CA 1
ATOM 2248 C C . GLN A 1 277 ? -0.133 -9.276 15.999 1.00 58.34 277 GLN A C 1
ATOM 2250 O O . GLN A 1 277 ? -1.300 -8.925 15.832 1.00 58.34 277 GLN A O 1
ATOM 2255 N N . THR A 1 278 ? 0.680 -9.592 14.990 1.00 59.47 278 THR A N 1
ATOM 2256 C CA . THR A 1 278 ? 0.256 -9.652 13.584 1.00 59.47 278 THR A CA 1
ATOM 2257 C C . THR A 1 278 ? -0.317 -11.022 13.242 1.00 59.47 278 THR A C 1
ATOM 2259 O O . THR A 1 278 ? -1.378 -11.097 12.629 1.00 59.47 278 THR A O 1
ATOM 2262 N N . ILE A 1 279 ? 0.323 -12.089 13.716 1.00 61.78 279 ILE A N 1
ATOM 2263 C CA . ILE A 1 279 ? -0.104 -13.480 13.587 1.00 61.78 279 ILE A CA 1
ATOM 2264 C C . ILE A 1 279 ? -0.972 -13.822 14.805 1.00 61.78 279 ILE A C 1
ATOM 2266 O O . ILE A 1 279 ? -0.504 -14.390 15.792 1.00 61.78 279 ILE A O 1
ATOM 2270 N N . LEU A 1 280 ? -2.244 -13.419 14.755 1.00 60.62 280 LEU A N 1
ATOM 2271 C CA . LEU A 1 280 ? -3.233 -13.733 15.790 1.00 60.62 280 LEU A CA 1
ATOM 2272 C C . LEU A 1 280 ? -3.371 -15.252 15.935 1.00 60.62 280 LEU A C 1
ATOM 2274 O O . LEU A 1 280 ? -3.992 -15.918 15.109 1.00 60.62 280 LEU A O 1
ATOM 2278 N N . SER A 1 281 ? -2.796 -15.806 16.999 1.00 62.38 281 SER A N 1
ATOM 2279 C CA . SER A 1 281 ? -2.988 -17.214 17.324 1.00 62.38 281 SER A CA 1
ATOM 2280 C C . SER A 1 281 ? -4.388 -17.420 17.912 1.00 62.38 281 SER A C 1
ATOM 2282 O O . SER A 1 281 ? -4.790 -16.654 18.790 1.00 62.38 281 SER A O 1
ATOM 2284 N N . PRO A 1 282 ? -5.116 -18.490 17.544 1.00 56.41 282 PRO A N 1
ATOM 2285 C CA . PRO A 1 282 ? -6.368 -18.853 18.215 1.00 56.41 282 PRO A CA 1
ATOM 2286 C C . PRO A 1 282 ? -6.175 -19.177 19.709 1.00 56.41 282 PRO A C 1
ATOM 2288 O O . PRO A 1 282 ? -7.148 -19.266 20.455 1.00 56.41 282 PRO A O 1
ATOM 2291 N N . PHE A 1 283 ? -4.924 -19.341 20.155 1.00 61.97 283 PHE A N 1
ATOM 2292 C CA . PHE A 1 283 ? -4.543 -19.539 21.554 1.00 61.97 283 PHE A CA 1
ATOM 2293 C C . PHE A 1 283 ? -4.023 -18.265 22.228 1.00 61.97 283 PHE A C 1
ATOM 2295 O O . PHE A 1 283 ? -3.505 -18.342 23.344 1.00 61.97 283 PHE A O 1
ATOM 2302 N N . ASP A 1 284 ? -4.096 -17.110 21.562 1.00 67.75 284 ASP A N 1
ATOM 2303 C CA . ASP A 1 284 ? -3.613 -15.871 22.150 1.00 67.75 284 ASP A CA 1
ATOM 2304 C C . ASP A 1 284 ? -4.486 -15.487 23.350 1.00 67.75 284 ASP A C 1
ATOM 2306 O O . ASP A 1 284 ? -5.720 -15.500 23.299 1.00 67.75 284 ASP A O 1
ATOM 2310 N N . PHE A 1 285 ? -3.840 -15.152 24.465 1.00 66.62 285 PHE A N 1
ATOM 2311 C CA . PHE A 1 285 ? -4.547 -14.848 25.707 1.00 66.62 285 PHE A CA 1
ATOM 2312 C C . PHE A 1 285 ? -5.466 -13.633 25.534 1.00 66.62 285 PHE A C 1
ATOM 2314 O O . PHE A 1 285 ? -6.531 -13.571 26.147 1.00 66.62 285 PHE A O 1
ATOM 2321 N N . GLU A 1 286 ? -5.099 -12.709 24.649 1.00 67.25 286 GLU A N 1
ATOM 2322 C CA . GLU A 1 286 ? -5.873 -11.505 24.343 1.00 67.25 286 GLU A CA 1
ATOM 2323 C C . GLU A 1 286 ? -7.066 -11.755 23.398 1.00 67.25 286 GLU A C 1
ATOM 2325 O O . GLU A 1 286 ? -7.928 -10.886 23.281 1.00 67.25 286 GLU A O 1
ATOM 2330 N N . ALA A 1 287 ? -7.180 -12.936 22.775 1.00 76.38 287 ALA A N 1
ATOM 2331 C CA . ALA A 1 287 ? -8.279 -13.269 21.8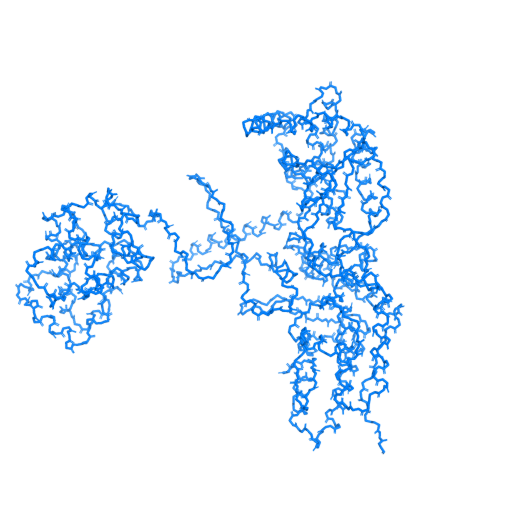68 1.00 76.38 287 ALA A CA 1
ATOM 2332 C C . ALA A 1 287 ? -9.468 -13.903 22.613 1.00 76.38 287 ALA A C 1
ATOM 2334 O O . ALA A 1 287 ? -9.354 -14.969 23.221 1.00 76.38 287 ALA A O 1
ATOM 2335 N N . LEU A 1 288 ? -10.643 -13.269 22.546 1.00 82.44 288 LEU A N 1
ATOM 2336 C CA . LEU A 1 288 ? -11.860 -13.808 23.161 1.00 82.44 288 LEU A CA 1
ATOM 2337 C C . LEU A 1 288 ? -12.376 -15.030 22.393 1.00 82.44 288 LEU A C 1
ATOM 2339 O O . LEU A 1 288 ? -12.529 -15.000 21.171 1.00 82.44 288 LEU A O 1
ATOM 2343 N N . THR A 1 289 ? -12.706 -16.091 23.125 1.00 82.06 289 THR A N 1
ATOM 2344 C CA . THR A 1 289 ? -13.329 -17.303 22.580 1.00 82.06 289 THR A CA 1
ATOM 2345 C C . THR A 1 289 ? -14.788 -17.050 22.201 1.00 82.06 289 THR A C 1
ATOM 2347 O O . THR A 1 289 ? -15.460 -16.186 22.768 1.00 82.06 289 THR A O 1
ATOM 2350 N N . GLY A 1 290 ? -15.342 -17.861 21.293 1.00 83.44 290 GLY A N 1
ATOM 2351 C CA . GLY A 1 290 ? -16.757 -17.759 20.909 1.00 83.44 290 GLY A CA 1
ATOM 2352 C C . GLY A 1 290 ? -17.729 -17.884 22.094 1.00 83.44 290 GLY A C 1
ATOM 2353 O O . GLY A 1 290 ? -18.765 -17.218 22.128 1.00 83.44 290 GLY A O 1
ATOM 2354 N N . THR A 1 291 ? -17.384 -18.683 23.109 1.00 85.12 291 THR A N 1
ATOM 2355 C CA . THR A 1 291 ? -18.163 -18.809 24.351 1.00 85.12 291 THR A CA 1
ATOM 2356 C C . THR A 1 291 ? -18.115 -17.552 25.213 1.00 85.12 291 THR A C 1
ATOM 2358 O O . THR A 1 291 ? -19.155 -17.142 25.730 1.00 85.12 291 THR A O 1
ATOM 2361 N N . GLU A 1 292 ? -16.948 -16.918 25.339 1.00 86.50 292 GLU A N 1
ATOM 2362 C CA . GLU A 1 292 ? -16.801 -15.654 26.072 1.00 86.50 292 GLU A CA 1
ATOM 2363 C C . GLU A 1 292 ? -17.547 -14.530 25.354 1.00 86.50 292 GLU A C 1
ATOM 2365 O O . GLU A 1 292 ? -18.326 -13.820 25.985 1.00 86.50 292 GLU A O 1
ATOM 2370 N N . ILE A 1 293 ? -17.412 -14.436 24.025 1.00 88.38 293 ILE A N 1
ATOM 2371 C CA . ILE A 1 293 ? -18.151 -13.469 23.199 1.00 88.38 293 ILE A CA 1
ATOM 2372 C C . ILE A 1 293 ? -19.662 -13.648 23.395 1.00 88.38 293 ILE A C 1
ATOM 2374 O O . ILE A 1 293 ? -20.379 -12.675 23.618 1.00 88.38 293 ILE A O 1
ATOM 2378 N N . LYS A 1 294 ? -20.163 -14.890 23.380 1.00 89.25 294 LYS A N 1
ATOM 2379 C CA . LYS A 1 294 ? -21.583 -15.193 23.611 1.00 89.25 294 LYS A CA 1
ATOM 2380 C C . LYS A 1 294 ? -22.086 -14.681 24.960 1.00 89.25 294 LYS A C 1
ATOM 2382 O O . LYS A 1 294 ? -23.155 -14.072 25.017 1.00 89.25 294 LYS A O 1
ATOM 2387 N N . GLN A 1 295 ? -21.368 -14.986 26.040 1.00 88.31 295 GLN A N 1
ATOM 2388 C CA . GLN A 1 295 ? -21.759 -14.586 27.394 1.00 88.31 295 GLN A CA 1
ATOM 2389 C C . GLN A 1 295 ? -21.683 -13.065 27.559 1.00 88.31 295 GLN A C 1
ATOM 2391 O O . GLN A 1 295 ? -22.626 -12.464 28.077 1.00 88.31 295 GLN A O 1
ATOM 2396 N N . LEU A 1 296 ? -20.613 -12.455 27.043 1.00 89.94 296 LEU A N 1
ATOM 2397 C CA . LEU A 1 296 ? -20.396 -11.014 27.058 1.00 89.94 296 LEU A CA 1
ATOM 2398 C C . LEU A 1 296 ? -21.529 -10.278 26.338 1.00 89.94 296 LEU A C 1
ATOM 2400 O O . LEU A 1 296 ? -22.195 -9.439 26.936 1.00 89.94 296 LEU A O 1
ATOM 2404 N N . LEU A 1 297 ? -21.818 -10.637 25.083 1.00 91.00 297 LEU A N 1
ATOM 2405 C CA . LEU A 1 297 ? -22.865 -9.982 24.295 1.00 91.00 297 LEU A CA 1
ATOM 2406 C C . LEU A 1 297 ? -24.245 -10.089 24.951 1.00 91.00 297 LEU A C 1
ATOM 2408 O O . LEU A 1 297 ? -24.993 -9.114 24.937 1.00 91.00 297 LEU A O 1
ATOM 2412 N N . LYS A 1 298 ? -24.584 -11.242 25.544 1.00 89.62 298 LYS A N 1
ATOM 2413 C CA . LYS A 1 298 ? -25.863 -11.420 26.246 1.00 89.62 298 LYS A CA 1
ATOM 2414 C C . LYS A 1 298 ? -26.010 -10.463 27.425 1.00 89.62 298 LYS A C 1
ATOM 2416 O O . LYS A 1 298 ? -27.036 -9.794 27.512 1.00 89.62 298 LYS A O 1
ATOM 2421 N N . ALA A 1 299 ? -25.009 -10.392 28.303 1.00 90.31 299 ALA A N 1
ATOM 2422 C CA . ALA A 1 299 ? -25.098 -9.528 29.476 1.00 90.31 299 ALA A CA 1
ATOM 2423 C C . ALA A 1 299 ? -25.057 -8.048 29.095 1.00 90.31 299 ALA A C 1
ATOM 2425 O O . ALA A 1 299 ? -25.871 -7.279 29.585 1.00 90.31 299 ALA A O 1
ATOM 2426 N N . LEU A 1 300 ? -24.171 -7.651 28.173 1.00 91.94 300 LEU A N 1
ATOM 2427 C CA . LEU A 1 300 ? -24.097 -6.257 27.734 1.00 91.94 300 LEU A CA 1
ATOM 2428 C C . LEU A 1 300 ? -25.413 -5.805 27.091 1.00 91.94 300 LEU A C 1
ATOM 2430 O O . LEU A 1 300 ? -25.874 -4.702 27.359 1.00 91.94 300 LEU A O 1
ATOM 2434 N N . CYS A 1 301 ? -26.049 -6.653 26.275 1.00 90.62 301 CYS A N 1
ATOM 2435 C CA . CYS A 1 301 ? -27.356 -6.325 25.708 1.00 90.62 301 CYS A CA 1
ATOM 2436 C C . CYS A 1 301 ? -28.429 -6.179 26.797 1.00 90.62 301 CYS A C 1
ATOM 2438 O O . CYS A 1 301 ? -29.208 -5.232 26.726 1.00 90.62 301 CYS A O 1
ATOM 2440 N N . ALA A 1 302 ? -28.464 -7.074 27.792 1.00 89.81 302 ALA A N 1
ATOM 2441 C CA . ALA A 1 302 ? -29.392 -6.964 28.920 1.00 89.81 302 ALA A CA 1
ATOM 2442 C C . ALA A 1 302 ? -29.180 -5.644 29.679 1.00 89.81 302 ALA A C 1
ATOM 2444 O O . ALA A 1 302 ? -30.107 -4.846 29.761 1.00 89.81 302 ALA A O 1
ATOM 2445 N N . ASN A 1 303 ? -27.943 -5.335 30.079 1.00 91.00 303 ASN A N 1
ATOM 2446 C CA . ASN A 1 303 ? -27.600 -4.093 30.780 1.00 91.00 303 ASN A CA 1
ATOM 2447 C C . ASN A 1 303 ? -28.003 -2.831 29.990 1.00 91.00 303 ASN A C 1
ATOM 2449 O O . ASN A 1 303 ? -28.456 -1.843 30.562 1.00 91.00 303 ASN A O 1
ATOM 2453 N N . VAL A 1 304 ? -27.861 -2.837 28.659 1.00 91.06 304 VAL A N 1
ATOM 2454 C CA . VAL A 1 304 ? -28.224 -1.679 27.824 1.00 91.06 304 VAL A CA 1
ATOM 2455 C C . VAL A 1 304 ? -29.736 -1.465 27.745 1.00 91.06 304 VAL A C 1
ATOM 2457 O O . VAL A 1 304 ? -30.185 -0.319 27.734 1.00 91.06 304 VAL A O 1
ATOM 2460 N N . PHE A 1 305 ? -30.532 -2.531 27.651 1.00 87.44 305 PHE A N 1
ATOM 2461 C CA . PHE A 1 305 ? -31.983 -2.402 27.471 1.00 87.44 305 PHE A CA 1
ATOM 2462 C C . PHE A 1 305 ? -32.769 -2.403 28.789 1.00 87.44 305 PHE A C 1
ATOM 2464 O O . PHE A 1 305 ? -33.811 -1.751 28.848 1.00 87.44 305 PHE A O 1
ATOM 2471 N N . GLU A 1 306 ? -32.281 -3.094 29.818 1.00 88.06 306 GLU A N 1
ATOM 2472 C CA . GLU A 1 306 ? -32.910 -3.188 31.142 1.00 88.06 306 GLU A CA 1
ATOM 2473 C C . GLU A 1 306 ? -32.434 -2.050 32.056 1.00 88.06 306 GLU A C 1
ATOM 2475 O O . GLU A 1 306 ? -33.263 -1.296 32.566 1.00 88.06 306 GLU A O 1
ATOM 2480 N N . ASP A 1 307 ? -31.116 -1.850 32.172 1.00 83.62 307 ASP A N 1
ATOM 2481 C CA . ASP A 1 307 ? -30.520 -0.882 33.110 1.00 83.62 307 ASP A CA 1
ATOM 2482 C C . ASP A 1 307 ? -30.147 0.466 32.463 1.00 83.62 307 ASP A C 1
ATOM 2484 O O . ASP A 1 307 ? -29.731 1.397 33.151 1.00 83.62 307 ASP A O 1
ATOM 2488 N N . GLN A 1 308 ? -30.279 0.590 31.136 1.00 84.44 308 GLN A N 1
ATOM 2489 C CA . GLN A 1 308 ? -29.776 1.729 30.349 1.00 84.44 308 GLN A CA 1
ATOM 2490 C C . GLN A 1 308 ? -28.294 2.051 30.610 1.00 84.44 308 GLN A C 1
ATOM 2492 O O . GLN A 1 308 ? -27.880 3.213 30.567 1.00 84.44 308 GLN A O 1
ATOM 2497 N N . ASP A 1 309 ? -27.482 1.014 30.836 1.00 90.12 309 ASP A N 1
ATOM 2498 C CA . ASP A 1 309 ? -26.048 1.145 31.090 1.00 90.12 309 ASP A CA 1
ATOM 2499 C C . ASP A 1 309 ? -25.296 1.592 29.827 1.00 90.12 309 ASP A C 1
ATOM 2501 O O . ASP A 1 309 ? -25.078 0.828 28.877 1.00 90.12 309 ASP A O 1
ATOM 2505 N N . TRP A 1 310 ? -24.867 2.852 29.823 1.00 89.81 310 TRP A N 1
ATOM 2506 C CA . TRP A 1 310 ? -24.148 3.442 28.701 1.00 89.81 310 TRP A CA 1
ATOM 2507 C C . TRP A 1 310 ? -22.733 2.868 28.540 1.00 89.81 310 TRP A C 1
ATOM 2509 O O . TRP A 1 310 ? -22.232 2.820 27.419 1.00 89.81 310 TRP A O 1
ATOM 2519 N N . VAL A 1 311 ? -22.095 2.367 29.603 1.00 91.38 311 VAL A N 1
ATOM 2520 C CA . VAL A 1 311 ? -20.757 1.756 29.504 1.00 91.38 311 VAL A CA 1
ATOM 2521 C C . VAL A 1 311 ? -20.850 0.442 28.739 1.00 91.38 311 VAL A C 1
ATOM 2523 O O . VAL A 1 311 ? -20.069 0.197 27.817 1.00 91.38 311 VAL A O 1
ATOM 2526 N N . SER A 1 312 ? -21.875 -0.359 29.038 1.00 92.94 312 SER A N 1
ATOM 2527 C CA . SER A 1 312 ? -22.174 -1.580 28.286 1.00 92.94 312 SER A CA 1
ATOM 2528 C C . SER A 1 312 ? -22.459 -1.291 26.803 1.00 92.94 312 SER A C 1
ATOM 2530 O O . SER A 1 312 ? -22.012 -2.037 25.928 1.00 92.94 312 SER A O 1
ATOM 2532 N N . LEU A 1 313 ? -23.125 -0.170 26.496 1.00 93.19 313 LEU A N 1
ATOM 2533 C CA . LEU A 1 313 ? -23.355 0.285 25.120 1.00 93.19 313 LEU A CA 1
ATOM 2534 C C . LEU A 1 313 ? -22.044 0.621 24.396 1.00 93.19 313 LEU A C 1
ATOM 2536 O O . LEU A 1 313 ? -21.863 0.211 23.251 1.00 93.19 313 LEU A O 1
ATOM 2540 N N . ILE A 1 314 ? -21.115 1.324 25.047 1.00 93.31 314 ILE A N 1
ATOM 2541 C CA . ILE A 1 314 ? -19.815 1.678 24.454 1.00 93.31 314 ILE A CA 1
ATOM 2542 C C . ILE A 1 314 ? -18.970 0.428 24.178 1.00 93.31 314 ILE A C 1
ATOM 2544 O O . ILE A 1 314 ? -18.349 0.332 23.118 1.00 93.31 314 ILE A O 1
ATOM 2548 N N . ILE A 1 315 ? -18.995 -0.564 25.073 1.00 93.56 315 ILE A N 1
ATOM 2549 C CA . ILE A 1 315 ? -18.324 -1.855 24.851 1.00 93.56 315 ILE A CA 1
ATOM 2550 C C . ILE A 1 315 ? -18.939 -2.587 23.645 1.00 93.56 315 ILE A C 1
ATOM 2552 O O . ILE A 1 315 ? -18.205 -3.110 22.807 1.00 93.56 315 ILE A O 1
ATOM 2556 N N . LEU A 1 316 ? -20.269 -2.589 23.496 1.00 93.81 316 LEU A N 1
ATOM 2557 C CA . LEU A 1 316 ? -20.924 -3.174 22.317 1.00 93.81 316 LEU A CA 1
ATOM 2558 C C . LEU A 1 316 ? -20.531 -2.456 21.023 1.00 93.81 316 LEU A C 1
ATOM 2560 O O . LEU A 1 316 ? -20.199 -3.110 20.038 1.00 93.81 316 LEU A O 1
ATOM 2564 N N . LEU A 1 317 ? -20.514 -1.121 21.027 1.00 94.12 317 LEU A N 1
ATOM 2565 C CA . LEU A 1 317 ? -20.069 -0.330 19.878 1.00 94.12 317 LEU A CA 1
ATOM 2566 C C . LEU A 1 317 ? -18.604 -0.614 19.525 1.00 94.12 317 LEU A C 1
ATOM 2568 O O . LEU A 1 317 ? -18.267 -0.673 18.344 1.00 94.12 317 LEU A O 1
ATOM 2572 N N . SER A 1 318 ? -17.755 -0.850 20.528 1.00 94.25 318 SER A N 1
ATOM 2573 C CA . SER A 1 318 ? -16.365 -1.268 20.331 1.00 94.25 318 SER A CA 1
ATOM 2574 C C . SER A 1 318 ? -16.272 -2.590 19.568 1.00 94.25 318 SER A C 1
ATOM 2576 O O . SER A 1 318 ? -15.516 -2.682 18.600 1.00 94.25 318 SER A O 1
ATOM 2578 N N . ILE A 1 319 ? -17.104 -3.571 19.928 1.00 93.12 319 ILE A N 1
ATOM 2579 C CA . ILE A 1 319 ? -17.176 -4.871 19.245 1.00 93.12 319 ILE A CA 1
ATOM 2580 C C . ILE A 1 319 ? -17.741 -4.724 17.825 1.00 93.12 319 ILE A C 1
ATOM 2582 O O . ILE A 1 319 ? -17.218 -5.328 16.889 1.00 93.12 319 ILE A O 1
ATOM 2586 N N . PHE A 1 320 ? -18.795 -3.925 17.636 1.00 92.81 320 PHE A N 1
ATOM 2587 C CA . PHE A 1 320 ? -19.439 -3.761 16.327 1.00 92.81 320 PHE A CA 1
ATOM 2588 C C . PHE A 1 320 ? -18.539 -3.030 15.328 1.00 92.81 320 PHE A C 1
ATOM 2590 O O . PHE A 1 320 ? -18.432 -3.447 14.180 1.00 92.81 320 PHE A O 1
ATOM 2597 N N . LEU A 1 321 ? -17.879 -1.956 15.764 1.00 92.44 321 LEU A N 1
ATOM 2598 C CA . LEU A 1 321 ? -17.137 -1.040 14.891 1.00 92.44 321 LEU A CA 1
ATOM 2599 C C . LEU A 1 321 ? -15.625 -1.303 14.899 1.00 92.44 321 LEU A C 1
ATOM 2601 O O . LEU A 1 321 ? -14.882 -0.678 14.145 1.00 92.44 321 LEU A O 1
ATOM 2605 N N . GLY A 1 322 ? -15.136 -2.180 15.779 1.00 91.00 322 GLY A N 1
ATOM 2606 C CA . GLY A 1 322 ? -13.710 -2.477 15.914 1.00 91.00 322 GLY A CA 1
ATOM 2607 C C . GLY A 1 322 ? -12.869 -1.286 16.392 1.00 91.00 322 GLY A C 1
ATOM 2608 O O . GLY A 1 322 ? -11.673 -1.229 16.110 1.00 91.00 322 GLY A O 1
ATOM 2609 N N . ARG A 1 323 ? -13.481 -0.315 17.083 1.00 91.94 323 ARG A N 1
ATOM 2610 C CA . ARG A 1 323 ? -12.798 0.828 17.722 1.00 91.94 323 ARG A CA 1
ATOM 2611 C C . ARG A 1 323 ? -12.609 0.572 19.202 1.00 91.94 323 ARG A C 1
ATOM 2613 O O . ARG A 1 323 ? -13.455 -0.071 19.811 1.00 91.94 323 ARG A O 1
ATOM 2620 N N . THR A 1 324 ? -11.546 1.095 19.806 1.00 91.25 324 THR A N 1
ATOM 2621 C CA . THR A 1 324 ? -11.412 1.014 21.265 1.00 91.25 324 THR A CA 1
ATOM 2622 C C . THR A 1 324 ? -12.496 1.858 21.946 1.00 91.25 324 THR A C 1
ATOM 2624 O O . THR A 1 324 ? -12.903 2.887 21.391 1.00 91.25 324 THR A O 1
ATOM 2627 N N . PRO A 1 325 ? -12.961 1.470 23.144 1.00 91.50 325 PRO A N 1
ATOM 2628 C CA . PRO A 1 325 ? -13.882 2.285 23.933 1.00 91.50 325 PRO A CA 1
ATOM 2629 C C . PRO A 1 325 ? -13.373 3.717 24.147 1.00 91.50 325 PRO A C 1
ATOM 2631 O O . PRO A 1 325 ? -14.103 4.672 23.883 1.00 91.50 325 PRO A O 1
ATOM 2634 N N . SER A 1 326 ? -12.090 3.868 24.498 1.00 88.81 326 SER A N 1
ATOM 2635 C CA . SER A 1 326 ? -11.429 5.173 24.628 1.00 88.81 326 SER A CA 1
ATOM 2636 C C . SER A 1 326 ? -11.517 6.033 23.365 1.00 88.81 326 SER A C 1
ATOM 2638 O O . SER A 1 326 ? -11.684 7.249 23.454 1.00 88.81 326 SER A O 1
ATOM 2640 N N . ASN A 1 327 ? -11.411 5.429 22.175 1.00 89.62 327 ASN A N 1
ATOM 2641 C CA . ASN A 1 327 ? -11.567 6.169 20.926 1.00 89.62 327 ASN A CA 1
ATOM 2642 C C . ASN A 1 327 ? -13.025 6.565 20.709 1.00 89.62 327 ASN A C 1
ATOM 2644 O O . ASN A 1 327 ? -13.276 7.720 20.386 1.00 89.62 327 ASN A O 1
ATOM 2648 N N . ILE A 1 328 ? -13.974 5.651 20.935 1.00 91.50 328 ILE A N 1
ATOM 2649 C CA . ILE A 1 328 ? -15.414 5.895 20.761 1.00 91.50 328 ILE A CA 1
ATOM 2650 C C . ILE A 1 328 ? -15.895 7.105 21.567 1.00 91.50 328 ILE A C 1
ATOM 2652 O O . ILE A 1 328 ? -16.639 7.929 21.033 1.00 91.50 328 ILE A O 1
ATOM 2656 N N . LEU A 1 329 ? -15.436 7.240 22.813 1.00 89.06 329 LEU A N 1
ATOM 2657 C CA . LEU A 1 329 ? -15.788 8.363 23.690 1.00 89.06 329 LEU A CA 1
ATOM 2658 C C . LEU A 1 329 ? -15.293 9.719 23.164 1.00 89.06 329 LEU A C 1
ATOM 2660 O O . LEU A 1 329 ? -15.909 10.745 23.434 1.00 89.06 329 LEU A O 1
ATOM 2664 N N . LYS A 1 330 ? -14.218 9.728 22.368 1.00 88.31 330 LYS A N 1
ATOM 2665 C CA . LYS A 1 330 ? -13.601 10.942 21.806 1.00 88.31 330 LYS A CA 1
ATOM 2666 C C . LYS A 1 330 ? -14.189 11.349 20.454 1.00 88.31 330 LYS A C 1
ATOM 2668 O O . LYS A 1 330 ? -13.904 12.450 19.970 1.00 88.31 330 LYS A O 1
ATOM 2673 N N . ILE A 1 331 ? -14.989 10.485 19.824 1.00 89.62 331 ILE A N 1
ATOM 2674 C CA . ILE A 1 331 ? -15.596 10.750 18.516 1.00 89.62 331 ILE A CA 1
ATOM 2675 C C . ILE A 1 331 ? -16.670 11.827 18.662 1.00 89.62 331 ILE A C 1
ATOM 2677 O O . ILE A 1 331 ? -17.611 11.703 19.443 1.00 89.62 331 ILE A O 1
ATOM 2681 N N . LYS A 1 332 ? -16.563 12.872 17.840 1.00 87.06 332 LYS A N 1
ATOM 2682 C CA . LYS A 1 332 ? -17.514 13.990 17.818 1.00 87.06 332 LYS A CA 1
ATOM 2683 C C . LYS A 1 332 ? -18.519 13.835 16.685 1.00 87.06 332 LYS A C 1
ATOM 2685 O O . LYS A 1 332 ? -18.219 13.242 15.647 1.00 87.06 332 LYS A O 1
ATOM 2690 N N . ARG A 1 333 ? -19.706 14.416 16.851 1.00 86.62 333 ARG A N 1
ATOM 2691 C CA . ARG A 1 333 ? -20.705 14.472 15.782 1.00 86.62 333 ARG A CA 1
ATOM 2692 C C . ARG A 1 333 ? -20.264 15.409 14.659 1.00 86.62 333 ARG A C 1
ATOM 2694 O O . ARG A 1 333 ? -19.667 16.460 14.902 1.00 86.62 333 ARG A O 1
ATOM 2701 N N . ALA A 1 334 ? -20.533 15.018 13.419 1.00 84.81 334 ALA A N 1
ATOM 2702 C CA . ALA A 1 334 ? -20.261 15.842 12.251 1.00 84.81 334 ALA A CA 1
ATOM 2703 C C . ALA A 1 334 ? -21.226 17.036 12.190 1.00 84.81 334 ALA A C 1
ATOM 2705 O O . ALA A 1 334 ? -22.435 16.884 12.372 1.00 84.81 334 ALA A O 1
ATOM 2706 N N . ALA A 1 335 ? -20.694 18.225 11.902 1.00 74.88 335 ALA A N 1
ATOM 2707 C CA . ALA A 1 335 ? -21.498 19.419 11.675 1.00 74.88 335 ALA A CA 1
ATOM 2708 C C . ALA A 1 335 ? -21.905 19.483 10.195 1.00 74.88 335 ALA A C 1
ATOM 2710 O O . ALA A 1 335 ? -21.037 19.456 9.331 1.00 74.88 335 ALA A O 1
ATOM 2711 N N . ASN A 1 336 ? -23.206 19.578 9.899 1.00 68.44 336 ASN A N 1
ATOM 2712 C CA . ASN A 1 336 ? -23.751 19.848 8.557 1.00 68.44 336 ASN A CA 1
ATOM 2713 C C . ASN A 1 336 ? -23.154 19.004 7.405 1.00 68.44 336 ASN A C 1
ATOM 2715 O O . ASN A 1 336 ? -22.879 19.542 6.336 1.00 68.44 336 ASN A O 1
ATOM 2719 N N . ASN A 1 337 ? -22.948 17.697 7.613 1.00 69.56 337 ASN A N 1
ATOM 2720 C CA . ASN A 1 337 ? -22.323 16.783 6.638 1.00 69.56 337 ASN A CA 1
ATOM 2721 C C . ASN A 1 337 ? -20.916 17.205 6.155 1.00 69.56 337 ASN A C 1
ATOM 2723 O O . ASN A 1 337 ? -20.436 16.711 5.137 1.00 69.56 337 ASN A O 1
ATOM 2727 N N . ASP A 1 338 ? -20.229 18.086 6.889 1.00 78.56 338 ASP A N 1
ATOM 2728 C CA . ASP A 1 338 ? -18.821 18.400 6.658 1.00 78.56 338 ASP A CA 1
ATOM 2729 C C . ASP A 1 338 ? -17.938 17.416 7.435 1.00 78.56 338 ASP A C 1
ATOM 2731 O O . ASP A 1 338 ? -17.684 17.558 8.641 1.00 78.56 338 ASP A O 1
ATOM 2735 N N . TYR A 1 339 ? -17.519 16.359 6.737 1.00 83.31 339 TYR A N 1
ATOM 2736 C CA . TYR A 1 339 ? -16.705 15.303 7.323 1.00 83.31 339 TYR A CA 1
ATOM 2737 C C . TYR A 1 339 ? -15.218 15.680 7.327 1.00 83.31 339 TYR A C 1
ATOM 2739 O O . TYR A 1 339 ? -14.602 15.940 6.285 1.00 83.31 339 TYR A O 1
ATOM 2747 N N . LYS A 1 340 ? -14.624 15.673 8.519 1.00 86.38 340 LYS A N 1
ATOM 2748 C CA . LYS A 1 340 ? -13.190 15.797 8.782 1.00 86.38 340 LYS A CA 1
ATOM 2749 C C . LYS A 1 340 ? -12.534 14.422 8.716 1.00 86.38 340 LYS A C 1
ATOM 2751 O O . LYS A 1 340 ? -13.198 13.406 8.845 1.00 86.38 340 LYS A O 1
ATOM 2756 N N . ILE A 1 341 ? -11.221 14.407 8.501 1.00 86.81 341 ILE A N 1
ATOM 2757 C CA . ILE A 1 341 ? -10.423 13.174 8.482 1.00 86.81 341 ILE A CA 1
ATOM 2758 C C . ILE A 1 341 ? -10.563 12.449 9.827 1.00 86.81 341 ILE A C 1
ATOM 2760 O O . ILE A 1 341 ? -10.443 13.085 10.878 1.00 86.81 341 ILE A O 1
ATOM 2764 N N . GLY A 1 342 ? -10.761 11.133 9.773 1.00 89.00 342 GLY A N 1
ATOM 2765 C CA . GLY A 1 342 ? -10.966 10.272 10.933 1.00 89.00 342 GLY A CA 1
ATOM 2766 C C . GLY A 1 342 ? -12.438 9.962 11.204 1.00 89.00 342 GLY A C 1
ATOM 2767 O O . GLY A 1 342 ? -13.288 10.065 10.321 1.00 89.00 342 GLY A O 1
ATOM 2768 N N . ASP A 1 343 ? -12.706 9.532 12.435 1.00 91.94 343 ASP A N 1
ATOM 2769 C CA . ASP A 1 343 ? -14.021 9.081 12.881 1.00 91.94 343 ASP A CA 1
ATOM 2770 C C . ASP A 1 343 ? -14.914 10.242 13.339 1.00 91.94 343 ASP A C 1
ATOM 2772 O O . ASP A 1 343 ? -14.491 11.116 14.103 1.00 91.94 343 ASP A O 1
ATOM 2776 N N . GLN A 1 344 ? -16.181 10.209 12.928 1.00 92.25 344 GLN A N 1
ATOM 2777 C CA . GLN A 1 344 ? -17.231 11.128 13.360 1.00 92.25 344 GLN A CA 1
ATOM 2778 C C . GLN A 1 344 ? -18.578 10.416 13.478 1.00 92.25 344 GLN A C 1
ATOM 2780 O O . GLN A 1 344 ? -18.870 9.478 12.741 1.00 92.25 344 GLN A O 1
ATOM 2785 N N . TRP A 1 345 ? -19.447 10.906 14.361 1.00 91.25 345 TRP A N 1
ATOM 2786 C CA . TRP A 1 345 ? -20.835 10.448 14.413 1.00 91.25 345 TRP A CA 1
ATOM 2787 C C . TRP A 1 345 ? -21.689 11.204 13.396 1.00 91.25 345 TRP A C 1
ATOM 2789 O O . TRP A 1 345 ? -21.739 12.436 13.398 1.00 91.25 345 TRP A O 1
ATOM 2799 N N . GLY A 1 346 ? -22.376 10.469 12.531 1.00 87.12 346 GLY A N 1
ATOM 2800 C CA . GLY A 1 346 ? -23.382 10.989 11.611 1.00 87.12 346 GLY A CA 1
ATOM 2801 C C . GLY A 1 346 ? -24.776 10.502 11.976 1.00 87.12 346 GLY A C 1
ATOM 2802 O O . GLY A 1 346 ? -24.937 9.527 12.709 1.00 87.12 346 GLY A O 1
ATOM 2803 N N . VAL A 1 347 ? -25.794 11.178 11.446 1.00 81.50 347 VAL A N 1
ATOM 2804 C CA . VAL A 1 347 ? -27.173 10.683 11.478 1.00 81.50 347 VAL A CA 1
ATOM 2805 C C . VAL A 1 347 ? -27.668 10.582 10.047 1.00 81.50 347 VAL A C 1
ATOM 2807 O O . VAL A 1 347 ? -27.676 11.581 9.332 1.00 81.50 347 VAL A O 1
ATOM 2810 N N . TYR A 1 348 ? -28.084 9.386 9.650 1.00 72.75 348 TYR A N 1
ATOM 2811 C CA . TYR A 1 348 ? -28.635 9.096 8.335 1.00 72.75 348 TYR A CA 1
ATOM 2812 C C . TYR A 1 348 ? -29.952 8.346 8.513 1.00 72.75 348 TYR A C 1
ATOM 2814 O O . TYR A 1 348 ? -29.994 7.336 9.210 1.00 72.75 348 TYR A O 1
ATOM 2822 N N . ASP A 1 349 ? -31.045 8.844 7.927 1.00 69.06 349 ASP A N 1
ATOM 2823 C CA . ASP A 1 349 ? -32.355 8.182 7.998 1.00 69.06 349 ASP A CA 1
ATOM 2824 C C . ASP A 1 349 ? -32.808 7.818 9.437 1.00 69.06 349 ASP A C 1
ATOM 2826 O O . ASP A 1 349 ? -33.358 6.745 9.691 1.00 69.06 349 ASP A O 1
ATOM 2830 N N . ASN A 1 350 ? -32.576 8.724 10.397 1.00 72.19 350 ASN A N 1
ATOM 2831 C CA . ASN A 1 350 ? -32.824 8.547 11.841 1.00 72.19 350 ASN A CA 1
ATOM 2832 C C . ASN A 1 350 ? -31.992 7.447 12.534 1.00 72.19 350 ASN A C 1
ATOM 2834 O O . ASN A 1 350 ? -32.268 7.102 13.686 1.00 72.19 350 ASN A O 1
ATOM 2838 N N . LEU A 1 351 ? -30.960 6.924 11.873 1.00 80.25 351 LEU A N 1
ATOM 2839 C CA . LEU A 1 351 ? -29.973 6.011 12.443 1.00 80.25 351 LEU A CA 1
ATOM 2840 C C . LEU A 1 351 ? -28.651 6.737 12.668 1.00 80.25 351 LEU A C 1
ATOM 2842 O O . LEU A 1 351 ? -28.234 7.566 11.862 1.00 80.25 351 LEU A O 1
ATOM 2846 N N . ILE A 1 352 ? -27.985 6.417 13.770 1.00 87.38 352 ILE A N 1
ATOM 2847 C CA . ILE A 1 352 ? -26.623 6.861 14.022 1.00 87.38 352 ILE A CA 1
ATOM 2848 C C . ILE A 1 352 ? -25.680 5.965 13.225 1.00 87.38 352 ILE A C 1
ATOM 2850 O O . ILE A 1 352 ? -25.775 4.737 13.259 1.00 87.38 352 ILE A O 1
ATOM 2854 N N . CYS A 1 353 ? -24.753 6.597 12.521 1.00 89.50 353 CYS A N 1
ATOM 2855 C CA . CYS A 1 353 ? -23.714 5.920 11.765 1.00 89.50 353 CYS A CA 1
ATOM 2856 C C . CYS A 1 353 ? -22.354 6.413 12.243 1.00 89.50 353 CYS A C 1
ATOM 2858 O O . CYS A 1 353 ? -22.175 7.609 12.496 1.00 89.50 353 CYS A O 1
ATOM 2860 N N . LEU A 1 354 ? -21.388 5.504 12.323 1.00 92.19 354 LEU A N 1
ATOM 2861 C CA . LEU A 1 354 ? -19.989 5.896 12.374 1.00 92.19 354 LEU A CA 1
ATOM 2862 C C . LEU A 1 354 ? -19.557 6.277 10.958 1.00 92.19 354 LEU A C 1
ATOM 2864 O O . LEU A 1 354 ? -19.636 5.461 10.046 1.00 92.19 354 LEU A O 1
ATOM 2868 N N . ILE A 1 355 ? -19.102 7.508 10.777 1.00 91.00 355 ILE A N 1
ATOM 2869 C CA . ILE A 1 355 ? -18.547 7.998 9.521 1.00 91.00 355 ILE A CA 1
ATOM 2870 C C . ILE A 1 355 ? -17.037 8.033 9.676 1.00 91.00 355 ILE A C 1
ATOM 2872 O O . ILE A 1 355 ? -16.531 8.669 10.598 1.00 91.00 355 ILE A O 1
ATOM 2876 N N . HIS A 1 356 ? -16.322 7.356 8.784 1.00 90.19 356 HIS A N 1
ATOM 2877 C CA . HIS A 1 356 ? -14.864 7.376 8.768 1.00 90.19 356 HIS A CA 1
ATOM 2878 C C . HIS A 1 356 ? -14.373 7.949 7.445 1.00 90.19 356 HIS A C 1
ATOM 2880 O O . HIS A 1 356 ? -14.592 7.349 6.390 1.00 90.19 356 HIS A O 1
ATOM 2886 N N . LYS A 1 357 ? -13.699 9.101 7.500 1.00 88.56 357 LYS A N 1
ATOM 2887 C CA . LYS A 1 357 ? -13.084 9.736 6.330 1.00 88.56 357 LYS A CA 1
ATOM 2888 C C . LYS A 1 357 ? -11.590 9.450 6.286 1.00 88.56 357 LYS A C 1
ATOM 2890 O O . LYS A 1 357 ? -10.850 9.835 7.194 1.00 88.56 357 LYS A O 1
ATOM 2895 N N . PHE A 1 358 ? -11.146 8.833 5.200 1.00 83.44 358 PHE A N 1
ATOM 2896 C CA . PHE A 1 358 ? -9.764 8.408 5.026 1.00 83.44 358 PHE A CA 1
ATOM 2897 C C . PHE A 1 358 ? -8.844 9.571 4.636 1.00 83.44 358 PHE A C 1
ATOM 2899 O O . PHE A 1 358 ? -9.203 10.464 3.861 1.00 83.44 358 PHE A O 1
ATOM 2906 N N . ASP A 1 359 ? -7.607 9.528 5.131 1.00 82.12 359 ASP A N 1
ATOM 2907 C CA . ASP A 1 359 ? -6.527 10.411 4.690 1.00 82.12 359 ASP A CA 1
ATOM 2908 C C . ASP A 1 359 ? -5.858 9.851 3.424 1.00 82.12 359 ASP A C 1
ATOM 2910 O O . ASP A 1 359 ? -4.780 9.267 3.477 1.00 82.12 359 ASP A O 1
ATOM 2914 N N . LEU A 1 360 ? -6.535 9.959 2.278 1.00 75.69 360 LEU A N 1
ATOM 2915 C CA . LEU A 1 360 ? -6.023 9.433 1.007 1.00 75.69 360 LEU A CA 1
ATOM 2916 C C . LEU A 1 360 ? -5.109 10.449 0.293 1.00 75.69 360 LEU A C 1
ATOM 2918 O O . LEU A 1 360 ? -5.395 11.650 0.341 1.00 75.69 360 LEU A O 1
ATOM 2922 N N . PRO A 1 361 ? -4.043 9.997 -0.399 1.00 68.25 361 PRO A N 1
ATOM 2923 C CA . PRO A 1 361 ? -3.121 10.859 -1.129 1.00 68.25 361 PRO A CA 1
ATOM 2924 C C . PRO A 1 361 ? -3.808 11.512 -2.331 1.00 68.25 361 PRO A C 1
ATOM 2926 O O . PRO A 1 361 ? -4.930 11.159 -2.708 1.00 68.25 361 PRO A O 1
ATOM 2929 N N . ASN A 1 362 ? -3.105 12.442 -2.984 1.00 65.56 362 ASN A N 1
ATOM 2930 C CA . ASN A 1 362 ? -3.515 12.991 -4.284 1.00 65.56 362 ASN A CA 1
ATOM 2931 C C . ASN A 1 362 ? -4.818 13.817 -4.239 1.00 65.56 362 ASN A C 1
ATOM 2933 O O . ASN A 1 362 ? -5.520 13.967 -5.241 1.00 65.56 362 ASN A O 1
ATOM 2937 N N . LYS A 1 363 ? -5.127 14.431 -3.089 1.00 61.00 363 LYS A N 1
ATOM 2938 C CA . LYS A 1 363 ? -6.355 15.225 -2.867 1.00 61.00 363 LYS A CA 1
ATOM 2939 C C . LYS A 1 363 ? -6.520 16.412 -3.820 1.00 61.00 363 LYS A C 1
ATOM 2941 O O . LYS A 1 363 ? -7.640 16.871 -4.026 1.00 61.00 363 LYS A O 1
ATOM 2946 N N . THR A 1 364 ? -5.415 16.917 -4.368 1.00 54.69 364 THR A N 1
ATOM 2947 C CA . THR A 1 364 ? -5.350 18.107 -5.232 1.00 54.69 364 THR A CA 1
ATOM 2948 C C . THR A 1 364 ? -5.473 17.800 -6.724 1.00 54.69 364 THR A C 1
ATOM 2950 O O . THR A 1 364 ? -5.597 18.730 -7.525 1.00 54.69 364 THR A O 1
ATOM 2953 N N . LEU A 1 365 ? -5.452 16.525 -7.127 1.00 62.59 365 LEU A N 1
ATOM 2954 C CA . LEU A 1 365 ? -5.664 16.151 -8.522 1.00 62.59 365 LEU A CA 1
ATOM 2955 C C . LEU A 1 365 ? -7.113 16.460 -8.912 1.00 62.59 365 LEU A C 1
ATOM 2957 O O . LEU A 1 365 ? -8.060 15.997 -8.275 1.00 62.59 365 LEU A O 1
ATOM 2961 N N . ARG A 1 366 ? -7.290 17.269 -9.966 1.00 56.94 366 ARG A N 1
ATOM 2962 C CA . ARG A 1 366 ? -8.610 17.467 -10.576 1.00 56.94 366 ARG A CA 1
ATOM 2963 C C . ARG A 1 366 ? -9.136 16.093 -10.991 1.00 56.94 366 ARG A C 1
ATOM 2965 O O . ARG A 1 366 ? -8.480 15.417 -11.779 1.00 56.94 366 ARG A O 1
ATOM 2972 N N . LYS A 1 367 ? -10.300 15.707 -10.455 1.00 63.81 367 LYS A N 1
ATOM 2973 C CA . LYS A 1 367 ? -11.026 14.501 -10.868 1.00 63.81 367 LYS A CA 1
ATOM 2974 C C . LYS A 1 367 ? -11.361 14.629 -12.353 1.00 63.81 367 LYS A C 1
ATOM 2976 O O . LYS A 1 367 ? -12.285 15.351 -12.716 1.00 63.81 367 LYS A O 1
ATOM 2981 N N . ASP A 1 368 ? -10.590 13.953 -13.194 1.00 78.31 368 ASP A N 1
ATOM 2982 C CA . ASP A 1 368 ? -10.992 13.676 -14.565 1.00 78.31 368 ASP A CA 1
ATOM 2983 C C . ASP A 1 368 ? -11.825 12.394 -14.550 1.00 78.31 368 ASP A C 1
ATOM 2985 O O . ASP A 1 368 ? -11.292 11.282 -14.568 1.00 78.31 368 ASP A O 1
ATOM 2989 N N . THR A 1 369 ? -13.144 12.555 -14.447 1.00 79.38 369 THR A N 1
ATOM 2990 C CA . THR A 1 369 ? -14.097 11.438 -14.373 1.00 79.38 369 THR A CA 1
ATOM 2991 C C . THR A 1 369 ? -14.147 10.621 -15.663 1.00 79.38 369 THR A C 1
ATOM 2993 O O . THR A 1 369 ? -14.674 9.509 -15.656 1.00 79.38 369 THR A O 1
ATOM 2996 N N . SER A 1 370 ? -13.571 11.115 -16.766 1.00 84.31 370 SER A N 1
ATOM 2997 C CA . SER A 1 370 ? -13.425 10.330 -17.996 1.00 84.31 370 SER A CA 1
ATOM 2998 C C . SER A 1 370 ? -12.301 9.292 -17.907 1.00 84.31 370 SER A C 1
ATOM 3000 O O . SER A 1 370 ? -12.327 8.299 -18.629 1.00 84.31 370 SER A O 1
ATOM 3002 N N . VAL A 1 371 ? -11.344 9.486 -16.994 1.00 88.62 371 VAL A N 1
ATOM 3003 C CA . VAL A 1 371 ? -10.127 8.669 -16.879 1.00 88.62 371 VAL A CA 1
ATOM 3004 C C . VAL A 1 371 ? -10.125 7.805 -15.624 1.00 88.62 371 VAL A C 1
ATOM 3006 O O . VAL A 1 371 ? -9.678 6.662 -15.681 1.00 88.62 371 VAL A O 1
ATOM 3009 N N . TYR A 1 372 ? -10.592 8.341 -14.498 1.00 89.94 372 TYR A N 1
ATOM 3010 C CA . TYR A 1 372 ? -10.502 7.690 -13.190 1.00 89.94 372 TYR A CA 1
ATOM 3011 C C . TYR A 1 372 ? -11.868 7.261 -12.659 1.00 89.94 372 TYR A C 1
ATOM 3013 O O . TYR A 1 372 ? -12.891 7.865 -12.992 1.00 89.94 372 TYR A O 1
ATOM 3021 N N . GLU A 1 373 ? -11.868 6.239 -11.805 1.00 87.38 373 GLU A N 1
ATOM 3022 C CA . GLU A 1 373 ? -13.065 5.768 -11.109 1.00 87.38 373 GLU A CA 1
ATOM 3023 C C . GLU A 1 373 ? -13.653 6.831 -10.172 1.00 87.38 373 GLU A C 1
ATOM 3025 O O . GLU A 1 373 ? -12.946 7.612 -9.524 1.00 87.38 373 GLU A O 1
ATOM 3030 N N . GLU A 1 374 ? -14.982 6.859 -10.081 1.00 86.25 374 GLU A N 1
ATOM 3031 C CA . GLU A 1 374 ? -15.688 7.778 -9.193 1.00 86.25 374 GLU A CA 1
ATOM 3032 C C . GLU A 1 374 ? -15.784 7.200 -7.784 1.00 86.25 374 GLU A C 1
ATOM 3034 O O . GLU A 1 374 ? -16.612 6.337 -7.502 1.00 86.25 374 GLU A O 1
ATOM 3039 N N . THR A 1 375 ? -14.939 7.710 -6.885 1.00 86.75 375 THR A N 1
ATOM 3040 C CA . THR A 1 375 ? -14.877 7.233 -5.499 1.00 86.75 375 THR A CA 1
ATOM 3041 C C . THR A 1 375 ? -15.235 8.280 -4.449 1.00 86.75 375 THR A C 1
ATOM 3043 O O . THR A 1 375 ? -14.950 9.480 -4.604 1.00 86.75 375 THR A O 1
ATOM 3046 N N . SER A 1 376 ? -15.842 7.799 -3.361 1.00 85.50 376 SER A N 1
ATOM 3047 C CA . SER A 1 376 ? -15.953 8.488 -2.072 1.00 85.50 376 SER A CA 1
ATOM 3048 C C . SER A 1 376 ? -14.658 8.348 -1.261 1.00 85.50 376 SER A C 1
ATOM 3050 O O . SER A 1 376 ? -13.949 7.346 -1.367 1.00 85.50 376 SER A O 1
ATOM 3052 N N . ASP A 1 377 ? -14.352 9.348 -0.431 1.00 82.69 377 ASP A N 1
ATOM 3053 C CA . ASP A 1 377 ? -13.240 9.328 0.529 1.00 82.69 377 ASP A CA 1
ATOM 3054 C C . ASP A 1 377 ? -13.671 8.987 1.962 1.00 82.69 377 ASP A C 1
ATOM 3056 O O . ASP A 1 377 ? -12.844 9.000 2.875 1.00 82.69 377 ASP A O 1
ATOM 3060 N N . PHE A 1 378 ? -14.947 8.671 2.168 1.00 86.19 378 PHE A N 1
ATOM 3061 C CA . PHE A 1 378 ? -15.476 8.244 3.453 1.00 86.19 378 PHE A CA 1
ATOM 3062 C C . PHE A 1 378 ? -16.377 7.021 3.313 1.00 86.19 378 PHE A C 1
ATOM 3064 O O . PHE A 1 378 ? -16.964 6.772 2.256 1.00 86.19 378 PHE A O 1
ATOM 3071 N N . ILE A 1 379 ? -16.487 6.284 4.414 1.00 88.00 379 ILE A N 1
ATOM 3072 C CA . ILE A 1 379 ? -17.448 5.201 4.603 1.00 88.00 379 ILE A CA 1
ATOM 3073 C C . ILE A 1 379 ? -18.407 5.550 5.732 1.00 88.00 379 ILE A C 1
ATOM 3075 O O . ILE A 1 379 ? -18.092 6.349 6.617 1.00 88.00 379 ILE A O 1
ATOM 3079 N N . GLU A 1 380 ? -19.557 4.896 5.718 1.00 87.94 380 GLU A N 1
ATOM 3080 C CA . GLU A 1 380 ? -20.563 4.988 6.764 1.00 87.94 380 GLU A CA 1
ATOM 3081 C C . GLU A 1 380 ? -20.801 3.574 7.306 1.00 87.94 380 GLU A C 1
ATOM 3083 O O . GLU A 1 380 ? -20.887 2.609 6.553 1.00 87.94 380 GLU A O 1
ATOM 3088 N N . LEU A 1 381 ? -20.864 3.428 8.624 1.00 90.38 381 LEU A N 1
ATOM 3089 C CA . LEU A 1 381 ? -21.116 2.162 9.303 1.00 90.38 381 LEU A CA 1
ATOM 3090 C C . LEU A 1 381 ? -22.306 2.364 10.249 1.00 90.38 381 LEU A C 1
ATOM 3092 O O . LEU A 1 381 ? -22.135 2.898 11.350 1.00 90.38 381 LEU A O 1
ATOM 3096 N N . PRO A 1 382 ? -23.530 2.004 9.828 1.00 89.25 382 PRO A N 1
ATOM 3097 C CA . PRO A 1 382 ? -24.715 2.129 10.659 1.00 89.25 382 PRO A CA 1
ATOM 3098 C C . PRO A 1 382 ? -24.635 1.174 11.850 1.00 89.25 382 PRO A C 1
ATOM 3100 O O . PRO A 1 382 ? -24.213 0.021 11.725 1.00 89.25 382 PRO A O 1
ATOM 3103 N N . ILE A 1 383 ? -25.068 1.642 13.016 1.00 90.25 383 ILE A N 1
ATOM 3104 C CA . ILE A 1 383 ? -25.219 0.779 14.193 1.00 90.25 383 ILE A CA 1
ATOM 3105 C C . ILE A 1 383 ? -26.631 0.173 14.205 1.00 90.25 383 ILE A C 1
ATOM 3107 O O . ILE A 1 383 ? -27.547 0.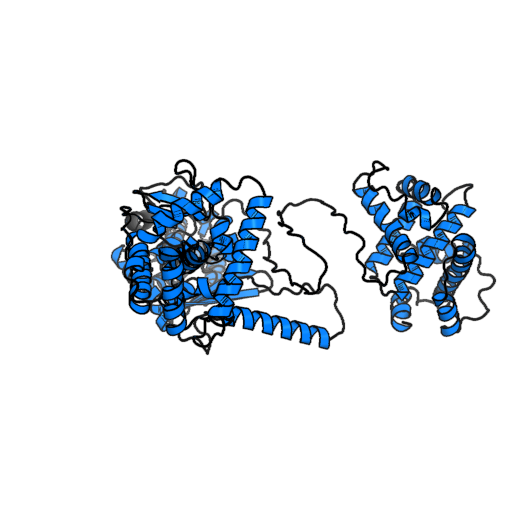757 13.614 1.00 90.25 383 ILE A O 1
ATOM 3111 N N . PRO A 1 384 ? -26.859 -0.985 14.854 1.00 89.69 384 PRO A N 1
ATOM 3112 C CA . PRO A 1 384 ? -28.181 -1.603 14.831 1.00 89.69 384 PRO A CA 1
ATOM 3113 C C . PRO A 1 384 ? -29.247 -0.690 15.455 1.00 89.69 384 PRO A C 1
ATOM 3115 O O . PRO A 1 384 ? -29.001 -0.022 16.464 1.00 89.69 384 PRO A O 1
ATOM 3118 N N . GLU A 1 385 ? -30.447 -0.665 14.862 1.00 85.88 385 GLU A N 1
ATOM 3119 C CA . GLU A 1 385 ? -31.473 0.365 15.128 1.00 85.88 385 GLU A CA 1
ATOM 3120 C C . GLU A 1 385 ? -31.810 0.512 16.620 1.00 85.88 385 GLU A C 1
ATOM 3122 O O . GLU A 1 385 ? -31.967 1.624 17.133 1.00 85.88 385 GLU A O 1
ATOM 3127 N N . ALA A 1 386 ? -31.906 -0.613 17.330 1.00 84.81 386 ALA A N 1
ATOM 3128 C CA . ALA A 1 386 ? -32.245 -0.628 18.748 1.00 84.81 386 ALA A CA 1
ATOM 3129 C C . ALA A 1 386 ? -31.206 0.120 19.601 1.00 84.81 386 ALA A C 1
ATOM 3131 O O . ALA A 1 386 ? -31.580 0.870 20.502 1.00 84.81 386 ALA A O 1
ATOM 3132 N N . PHE A 1 387 ? -29.920 -0.021 19.271 1.00 89.25 387 PHE A N 1
ATOM 3133 C CA . PHE A 1 387 ? -28.830 0.671 19.958 1.00 89.25 387 PHE A CA 1
ATOM 3134 C C . PHE A 1 387 ? -28.725 2.132 19.530 1.00 89.25 387 PHE A C 1
ATOM 3136 O O . PHE A 1 387 ? -28.415 2.978 20.361 1.00 89.25 387 PHE A O 1
ATOM 3143 N N . SER A 1 388 ? -29.064 2.456 18.279 1.00 87.44 388 SER A N 1
ATOM 3144 C CA . SER A 1 388 ? -29.072 3.837 17.781 1.00 87.44 388 SER A CA 1
ATOM 3145 C C . SER A 1 388 ? -29.941 4.770 18.625 1.00 87.44 388 SER A C 1
ATOM 3147 O O . SER A 1 388 ? -29.532 5.887 18.938 1.00 87.44 388 SER A O 1
ATOM 3149 N N . LYS A 1 389 ? -31.129 4.317 19.040 1.00 81.88 389 LYS A N 1
ATOM 3150 C CA . LYS A 1 389 ? -32.047 5.128 19.861 1.00 81.88 389 LYS A CA 1
ATOM 3151 C C . LYS A 1 389 ? -31.486 5.402 21.258 1.00 81.88 389 LYS A C 1
ATOM 3153 O O . LYS A 1 389 ? -31.607 6.520 21.754 1.00 81.88 389 LYS A O 1
ATOM 3158 N N . VAL A 1 390 ? -30.870 4.395 21.880 1.00 87.12 390 VAL A N 1
ATOM 3159 C CA . VAL A 1 390 ? -30.237 4.530 23.202 1.00 87.12 390 VAL A CA 1
ATOM 3160 C C . VAL A 1 390 ? -29.000 5.421 23.101 1.00 87.12 390 VAL A C 1
ATOM 3162 O O . VAL A 1 390 ? -28.846 6.365 23.874 1.00 87.12 390 VAL A O 1
ATOM 3165 N N . PHE A 1 391 ? -28.170 5.186 22.084 1.00 89.00 391 PHE A N 1
ATOM 3166 C CA . PHE A 1 391 ? -26.946 5.939 21.859 1.00 89.00 391 PHE A CA 1
ATOM 3167 C C . PHE A 1 391 ? -27.212 7.412 21.565 1.00 89.00 391 PHE A C 1
ATOM 3169 O O . PHE A 1 391 ? -26.460 8.257 22.032 1.00 89.00 391 PHE A O 1
ATOM 3176 N N . HIS A 1 392 ? -28.314 7.750 20.891 1.00 84.75 392 HIS A N 1
ATOM 3177 C CA . HIS A 1 392 ? -28.677 9.145 20.650 1.00 84.75 392 HIS A CA 1
ATOM 3178 C C . HIS A 1 392 ? -28.817 9.955 21.945 1.00 84.75 392 HIS A C 1
ATOM 3180 O O . HIS A 1 392 ? -28.303 11.067 22.032 1.00 84.75 392 HIS A O 1
ATOM 3186 N N . LYS A 1 393 ? -29.452 9.378 22.975 1.00 81.88 393 LYS A N 1
ATOM 3187 C CA . LYS A 1 393 ? -29.596 10.029 24.286 1.00 81.88 393 LYS A CA 1
ATOM 3188 C C . LYS A 1 393 ? -28.239 10.260 24.951 1.00 81.88 393 LYS A C 1
ATOM 3190 O O . LYS A 1 393 ? -28.000 11.332 25.501 1.00 81.88 393 LYS A O 1
ATOM 3195 N N . PHE A 1 394 ? -27.357 9.266 24.884 1.00 83.38 394 PHE A N 1
ATOM 3196 C CA . PHE A 1 394 ? -26.012 9.360 25.446 1.00 83.38 394 PHE A CA 1
ATOM 3197 C C . PHE A 1 394 ? -25.125 10.349 24.678 1.00 83.38 394 PHE A C 1
ATOM 3199 O O . PHE A 1 394 ? -24.411 11.136 25.291 1.00 83.38 394 PHE A O 1
ATOM 3206 N N . LEU A 1 395 ? -25.220 10.379 23.349 1.00 83.44 395 LEU A N 1
ATOM 3207 C CA . LEU A 1 395 ? -24.464 11.308 22.515 1.00 83.44 395 LEU A CA 1
ATOM 3208 C C . LEU A 1 395 ? -24.802 12.765 22.861 1.00 83.44 395 LEU A C 1
ATOM 3210 O O . LEU A 1 395 ? -23.899 13.587 22.961 1.00 83.44 395 LEU A O 1
ATOM 3214 N N . CYS A 1 396 ? -26.071 13.074 23.154 1.00 80.75 396 CYS A N 1
ATOM 3215 C CA . CYS A 1 396 ? -26.452 14.395 23.658 1.00 80.75 396 CYS A CA 1
ATOM 3216 C C . CYS A 1 396 ? -25.808 14.730 25.017 1.00 80.75 396 CYS A C 1
ATOM 3218 O O . CYS A 1 396 ? -25.467 15.887 25.249 1.00 80.75 396 CYS A O 1
ATOM 3220 N N . ARG A 1 397 ? -25.616 13.749 25.915 1.00 81.06 397 ARG A N 1
ATOM 3221 C CA . ARG A 1 397 ? -24.877 13.943 27.181 1.00 81.06 397 ARG A CA 1
ATOM 3222 C C . ARG A 1 397 ? -23.406 14.267 26.904 1.00 81.06 397 ARG A C 1
ATOM 3224 O O . ARG A 1 397 ? -22.906 15.233 27.466 1.00 81.06 397 ARG A O 1
ATOM 3231 N N . LEU A 1 398 ? -22.754 13.518 26.010 1.00 78.38 398 LEU A N 1
ATOM 3232 C CA . LEU A 1 398 ? -21.364 13.769 25.604 1.00 78.38 398 LEU A CA 1
ATOM 3233 C C . LEU A 1 398 ? -21.178 15.141 24.941 1.00 78.38 398 LEU A C 1
ATOM 3235 O O . LEU A 1 398 ? -20.224 15.843 25.243 1.00 78.38 398 LEU A O 1
ATOM 3239 N N . GLU A 1 399 ? -22.085 15.555 24.056 1.00 76.44 399 GLU A N 1
ATOM 3240 C CA . GLU A 1 399 ? -22.003 16.860 23.378 1.00 76.44 399 GLU A CA 1
ATOM 3241 C C . GLU A 1 399 ? -22.193 18.048 24.334 1.00 76.44 399 GLU A C 1
ATOM 3243 O O . GLU A 1 399 ? -21.665 19.138 24.093 1.00 76.44 399 GLU A O 1
ATOM 3248 N N . ASN A 1 400 ? -22.957 17.845 25.410 1.00 73.38 400 ASN A N 1
ATOM 3249 C CA . ASN A 1 400 ? -23.181 18.853 26.440 1.00 73.38 400 ASN A CA 1
ATOM 3250 C C . ASN A 1 400 ? -22.027 18.952 27.444 1.00 73.38 400 ASN A C 1
ATOM 3252 O O . ASN A 1 400 ? -21.937 19.983 28.110 1.00 73.38 400 ASN A O 1
ATOM 3256 N N . ALA A 1 401 ? -21.138 17.951 27.501 1.00 69.75 401 ALA A N 1
ATOM 3257 C CA . ALA A 1 401 ? -19.911 17.992 28.287 1.00 69.75 401 ALA A CA 1
ATOM 3258 C C . ALA A 1 401 ? -18.931 19.003 27.668 1.00 69.75 401 ALA A C 1
ATOM 3260 O O . ALA A 1 401 ? -18.093 18.679 26.829 1.00 69.75 401 ALA A O 1
ATOM 3261 N N . ARG A 1 402 ? -19.109 20.286 27.997 1.00 56.50 402 ARG A N 1
ATOM 3262 C CA . ARG A 1 402 ? -18.332 21.403 27.424 1.00 56.50 402 ARG A CA 1
ATOM 3263 C C . ARG A 1 402 ? -17.065 21.708 28.214 1.00 56.50 402 ARG A C 1
ATOM 3265 O O . ARG A 1 402 ? -16.181 22.395 27.701 1.00 56.50 402 ARG A O 1
ATOM 3272 N N . GLU A 1 403 ? -16.988 21.234 29.453 1.00 64.50 403 GLU A N 1
ATOM 3273 C CA . GLU A 1 403 ? -15.862 21.457 30.351 1.00 64.50 403 GLU A CA 1
ATOM 3274 C C . GLU A 1 403 ? -15.014 20.191 30.474 1.00 64.50 403 GLU A C 1
ATOM 3276 O O . GLU A 1 403 ? -15.539 19.099 30.671 1.00 64.50 403 GLU A O 1
ATOM 3281 N N . LYS A 1 404 ? -13.685 20.354 30.445 1.00 69.94 404 LYS A N 1
ATOM 3282 C CA . LYS A 1 404 ? -12.714 19.254 30.591 1.00 69.94 404 LYS A CA 1
ATOM 3283 C C . LYS A 1 404 ? -12.992 18.374 31.821 1.00 69.94 404 LYS A C 1
ATOM 3285 O O . LYS A 1 404 ? -12.812 17.169 31.778 1.00 69.94 404 LYS A O 1
ATOM 3290 N N . ARG A 1 405 ? -13.511 18.981 32.892 1.00 71.50 405 ARG A N 1
ATOM 3291 C CA . ARG A 1 405 ? -13.881 18.295 34.134 1.00 71.50 405 ARG A CA 1
ATOM 3292 C C . ARG A 1 405 ? -15.011 17.275 33.953 1.00 71.50 405 ARG A C 1
ATOM 3294 O O . ARG A 1 405 ? -15.011 16.264 34.640 1.00 71.50 405 ARG A O 1
ATOM 3301 N N . GLU A 1 406 ? -15.977 17.534 33.073 1.00 74.56 406 GLU A N 1
ATOM 3302 C CA . GLU A 1 406 ? -17.056 16.579 32.784 1.00 74.56 406 GLU A CA 1
ATOM 3303 C C . GLU A 1 406 ? -16.579 15.447 31.869 1.00 74.56 406 GLU A C 1
ATOM 3305 O O . GLU A 1 406 ? -17.007 14.311 32.053 1.00 74.56 406 GLU A O 1
ATOM 3310 N N . GLU A 1 407 ? -15.663 15.727 30.934 1.00 76.38 407 GLU A N 1
ATOM 3311 C CA . GLU A 1 407 ? -14.996 14.687 30.134 1.00 76.38 407 GLU A CA 1
ATOM 3312 C C . GLU A 1 407 ? -14.196 13.730 31.040 1.00 76.38 407 GLU A C 1
ATOM 3314 O O . GLU A 1 407 ? -14.368 12.515 30.940 1.00 76.38 407 GLU A O 1
ATOM 3319 N N . ASP A 1 408 ? -13.408 14.272 31.978 1.00 81.75 408 ASP A N 1
ATOM 3320 C CA . ASP A 1 408 ? -12.618 13.487 32.939 1.00 81.75 408 ASP A CA 1
ATOM 3321 C C . ASP A 1 408 ? -13.523 12.594 33.820 1.00 81.75 408 ASP A C 1
ATOM 3323 O O . ASP A 1 408 ? -13.244 11.411 34.007 1.00 81.75 408 ASP A O 1
ATOM 3327 N N . LEU A 1 409 ? -14.662 13.121 34.296 1.00 83.62 409 LEU A N 1
ATOM 3328 C CA . LEU A 1 409 ? -15.640 12.352 35.081 1.00 83.62 409 LEU A CA 1
ATOM 3329 C C . LEU A 1 409 ? -16.260 11.192 34.288 1.00 83.62 409 LEU A C 1
ATOM 3331 O O . LEU A 1 409 ? -16.508 10.126 34.848 1.00 83.62 409 LEU A O 1
ATOM 3335 N N . ILE A 1 410 ? -16.519 11.384 32.992 1.00 84.25 410 ILE A N 1
ATOM 3336 C CA . ILE A 1 410 ? -17.048 10.325 32.120 1.00 84.25 410 ILE A CA 1
ATOM 3337 C C . ILE A 1 410 ? -15.987 9.238 31.894 1.00 84.25 410 ILE A C 1
ATOM 3339 O O . ILE A 1 410 ? -16.324 8.053 31.908 1.00 84.25 410 ILE A O 1
ATOM 3343 N N . GLU A 1 411 ? -14.716 9.607 31.711 1.00 85.12 411 GLU A N 1
ATOM 3344 C CA . GLU A 1 411 ? -13.614 8.640 31.590 1.00 85.12 411 GLU A CA 1
ATOM 3345 C C . GLU A 1 411 ? -13.386 7.854 32.900 1.00 85.12 411 GLU A C 1
ATOM 3347 O O . GLU A 1 411 ? -13.134 6.641 32.858 1.00 85.12 411 GLU A O 1
ATOM 3352 N N . GLU A 1 412 ? -13.532 8.499 34.061 1.00 87.38 412 GLU A N 1
ATOM 3353 C CA . GLU A 1 412 ? -13.488 7.849 35.379 1.00 87.38 412 GLU A CA 1
ATOM 3354 C C . GLU A 1 412 ? -14.661 6.873 35.575 1.00 87.38 412 GLU A C 1
ATOM 3356 O O . GLU A 1 412 ? -14.429 5.698 35.882 1.00 87.38 412 GLU A O 1
ATOM 3361 N N . GLU A 1 413 ? -15.900 7.315 35.313 1.00 88.50 413 GLU A N 1
ATOM 3362 C CA . GLU A 1 413 ? -17.120 6.489 35.388 1.00 88.50 413 GLU A CA 1
ATOM 3363 C C . GLU A 1 413 ? -17.003 5.265 34.462 1.00 88.50 413 GLU A C 1
ATOM 3365 O O . GLU A 1 413 ? -17.277 4.130 34.872 1.00 88.50 413 GLU A O 1
ATOM 3370 N N . PHE A 1 414 ? -16.509 5.469 33.233 1.00 90.81 414 PHE A N 1
ATOM 3371 C CA . PHE A 1 414 ? -16.217 4.382 32.302 1.00 90.81 414 PHE A CA 1
ATOM 3372 C C . PHE A 1 414 ? -15.207 3.396 32.895 1.00 90.81 414 PHE A C 1
ATOM 3374 O O . PHE A 1 414 ? -15.448 2.191 32.892 1.00 90.81 414 PHE A O 1
ATOM 3381 N N . SER A 1 415 ? -14.081 3.884 33.416 1.00 89.44 415 SER A N 1
ATOM 3382 C CA . SER A 1 415 ? -12.986 3.043 33.915 1.00 89.44 415 SER A CA 1
ATOM 3383 C C . SER A 1 415 ? -13.375 2.222 35.146 1.00 89.44 415 SER A C 1
ATOM 3385 O O . SER A 1 415 ? -12.901 1.095 35.329 1.00 89.44 415 SER A O 1
ATOM 3387 N N . GLU A 1 416 ? -14.217 2.763 36.024 1.00 90.62 416 GLU A N 1
ATOM 3388 C CA . GLU A 1 416 ? -14.773 2.033 37.166 1.00 90.62 416 GLU A CA 1
ATOM 3389 C C . GLU A 1 416 ? -15.743 0.949 36.710 1.00 90.62 416 GLU A C 1
ATOM 3391 O O . GLU A 1 416 ? -15.521 -0.234 36.992 1.00 90.62 416 GLU A O 1
ATOM 3396 N N . ARG A 1 417 ? -16.751 1.319 35.919 1.00 90.38 417 ARG A N 1
ATOM 3397 C CA . ARG A 1 417 ? -17.770 0.376 35.457 1.00 90.38 417 ARG A CA 1
ATOM 3398 C C . ARG A 1 417 ? -17.200 -0.695 34.525 1.00 90.38 417 ARG A C 1
ATOM 3400 O O . ARG A 1 417 ? -17.572 -1.862 34.627 1.00 90.38 417 ARG A O 1
ATOM 3407 N N . PHE A 1 418 ? -16.236 -0.347 33.672 1.00 89.94 418 PHE A N 1
ATOM 3408 C CA . PHE A 1 418 ? -15.505 -1.304 32.838 1.00 89.94 418 PHE A CA 1
ATOM 3409 C C . PHE A 1 418 ? -14.756 -2.330 33.697 1.00 89.94 418 PHE A C 1
ATOM 3411 O O . PHE A 1 418 ? -14.797 -3.525 33.402 1.00 89.94 418 PHE A O 1
ATOM 3418 N N . ARG A 1 419 ? -14.118 -1.901 34.798 1.00 88.81 419 ARG A N 1
ATOM 3419 C CA . ARG A 1 419 ? -13.465 -2.814 35.752 1.00 88.81 419 ARG A CA 1
ATOM 3420 C C . ARG A 1 419 ? -14.467 -3.719 36.463 1.00 88.81 419 ARG A C 1
ATOM 3422 O O . ARG A 1 419 ? -14.148 -4.886 36.679 1.00 88.81 419 ARG A O 1
ATOM 3429 N N . GLU A 1 420 ? -15.649 -3.223 36.818 1.00 88.50 420 GLU A N 1
ATOM 3430 C CA . GLU A 1 420 ? -16.716 -4.045 37.407 1.00 88.50 420 GLU A CA 1
ATOM 3431 C C . GLU A 1 420 ? -17.193 -5.133 36.445 1.00 88.50 420 GLU A C 1
ATOM 3433 O O . GLU A 1 420 ? -17.217 -6.309 36.815 1.00 88.50 420 GLU A O 1
ATOM 3438 N N . ILE A 1 421 ? -17.492 -4.758 35.197 1.00 86.75 421 ILE A N 1
ATOM 3439 C CA . ILE A 1 421 ? -17.875 -5.701 34.140 1.00 86.75 421 ILE A CA 1
ATOM 3440 C C . ILE A 1 421 ? -16.752 -6.726 33.942 1.00 86.75 421 ILE A C 1
ATOM 3442 O O . ILE A 1 421 ? -16.998 -7.930 33.971 1.00 86.75 421 ILE A O 1
ATOM 3446 N N . ASN A 1 422 ? -15.501 -6.274 33.836 1.00 86.75 422 ASN A N 1
ATOM 3447 C CA . ASN A 1 422 ? -14.353 -7.158 33.649 1.00 86.75 422 ASN A CA 1
ATOM 3448 C C . ASN A 1 422 ? -14.141 -8.123 34.831 1.00 86.75 422 ASN A C 1
ATOM 3450 O O . ASN A 1 422 ? -13.804 -9.285 34.632 1.00 86.75 422 ASN A O 1
ATOM 3454 N N . ARG A 1 423 ? -14.386 -7.692 36.077 1.00 85.31 423 ARG A N 1
ATOM 3455 C CA . ARG A 1 423 ? -14.370 -8.594 37.243 1.00 85.31 423 ARG A CA 1
ATOM 3456 C C . ARG A 1 423 ? -15.482 -9.637 37.168 1.00 85.31 423 ARG A C 1
ATOM 3458 O O . ARG A 1 423 ? -15.214 -10.799 37.454 1.00 85.31 423 ARG A O 1
ATOM 3465 N N . GLY A 1 424 ? -16.692 -9.238 36.774 1.00 80.25 424 GLY A N 1
ATOM 3466 C CA . GLY A 1 424 ? -17.835 -10.146 36.624 1.00 80.25 424 GLY A CA 1
ATOM 3467 C C . GLY A 1 424 ? -17.618 -11.230 35.563 1.00 80.25 424 GLY A C 1
ATOM 3468 O O . GLY A 1 424 ? -18.098 -12.348 35.722 1.00 80.25 424 GLY A O 1
ATOM 3469 N N . PHE A 1 425 ? -16.843 -10.923 34.522 1.00 75.12 425 PHE A N 1
ATOM 3470 C CA . PHE A 1 425 ? -16.520 -11.836 33.424 1.00 75.12 425 PHE A CA 1
ATOM 3471 C C . PHE A 1 425 ? -15.213 -12.630 33.599 1.00 75.12 425 PHE A C 1
ATOM 3473 O O . PHE A 1 425 ? -14.860 -13.389 32.698 1.00 75.12 425 PHE A O 1
ATOM 3480 N N . ASN A 1 426 ? -14.531 -12.502 34.749 1.00 67.62 426 ASN A N 1
ATOM 3481 C CA . ASN A 1 426 ? -13.092 -12.752 34.938 1.00 67.62 426 ASN A CA 1
ATOM 3482 C C . ASN A 1 426 ? -12.228 -11.800 34.094 1.00 67.62 426 ASN A C 1
ATOM 3484 O O . ASN A 1 426 ? -12.503 -11.602 32.920 1.00 67.62 426 ASN A O 1
ATOM 3488 N N . GLN A 1 427 ? -11.161 -11.251 34.696 1.00 66.69 427 GLN A N 1
ATOM 3489 C CA . GLN A 1 427 ? -10.400 -10.038 34.307 1.00 66.69 427 GLN A CA 1
ATOM 3490 C C . GLN A 1 427 ? -9.690 -10.028 32.923 1.00 66.69 427 GLN A C 1
ATOM 3492 O O . GLN A 1 427 ? -8.670 -9.363 32.746 1.00 66.69 427 GLN A O 1
ATOM 3497 N N . ARG A 1 428 ? -10.181 -10.768 31.932 1.00 73.81 428 ARG A N 1
ATOM 3498 C CA . ARG A 1 428 ? -9.579 -10.974 30.613 1.00 73.81 428 ARG A CA 1
ATOM 3499 C C . ARG A 1 428 ? -9.959 -9.896 29.590 1.00 73.81 428 ARG A C 1
ATOM 3501 O O . ARG A 1 428 ? -9.309 -9.798 28.552 1.00 73.81 428 ARG A O 1
ATOM 3508 N N . LEU A 1 429 ? -10.979 -9.075 29.852 1.00 82.56 429 LEU A N 1
ATOM 3509 C CA . LEU A 1 429 ? -11.383 -8.014 28.925 1.00 82.56 429 LEU A CA 1
ATOM 3510 C C . LEU A 1 429 ? -10.336 -6.896 28.908 1.00 82.56 429 LEU A C 1
ATOM 3512 O O . LEU A 1 429 ? -10.031 -6.276 29.927 1.00 82.56 429 LEU A O 1
ATOM 3516 N N . SER A 1 430 ? -9.826 -6.605 27.718 1.00 84.94 430 SER A N 1
ATOM 3517 C CA . SER A 1 430 ? -8.996 -5.439 27.423 1.00 84.94 430 SER A CA 1
ATOM 3518 C C . SER A 1 430 ? -9.579 -4.700 26.222 1.00 84.94 430 SER A C 1
ATOM 3520 O O . SER A 1 430 ? -10.289 -5.296 25.411 1.00 84.94 430 SER A O 1
ATOM 3522 N N . GLU A 1 431 ? -9.271 -3.409 26.063 1.00 85.44 431 GLU A N 1
ATOM 3523 C CA . GLU A 1 431 ? -9.723 -2.661 24.880 1.00 85.44 431 GLU A CA 1
ATOM 3524 C C . GLU A 1 431 ? -9.279 -3.334 23.576 1.00 85.44 431 GLU A C 1
ATOM 3526 O O . GLU A 1 431 ? -10.031 -3.391 22.605 1.00 85.44 431 GLU A O 1
ATOM 3531 N N . LYS A 1 432 ? -8.067 -3.899 23.571 1.00 81.88 432 LYS A N 1
ATOM 3532 C CA . LYS A 1 432 ? -7.510 -4.605 22.420 1.00 81.88 432 LYS A CA 1
ATOM 3533 C C . LYS A 1 432 ? -8.315 -5.862 22.088 1.00 81.88 432 LYS A C 1
ATOM 3535 O O . LYS A 1 432 ? -8.697 -6.020 20.928 1.00 81.88 432 LYS A O 1
ATOM 3540 N N . ALA A 1 433 ? -8.648 -6.676 23.093 1.00 84.62 433 ALA A N 1
ATOM 3541 C CA . ALA A 1 433 ? -9.458 -7.884 22.930 1.00 84.62 433 ALA A CA 1
ATOM 3542 C C . ALA A 1 433 ? -10.820 -7.581 22.278 1.00 84.62 433 ALA A C 1
ATOM 3544 O O . ALA A 1 433 ? -11.269 -8.314 21.399 1.00 84.62 433 ALA A O 1
ATOM 3545 N N . LEU A 1 434 ? -11.448 -6.453 22.640 1.00 89.12 434 LEU A N 1
ATOM 3546 C CA . LEU A 1 434 ? -12.718 -6.015 22.047 1.00 89.12 434 LEU A CA 1
ATOM 3547 C C . LEU A 1 434 ? -12.580 -5.679 20.555 1.00 89.12 434 LEU A C 1
ATOM 3549 O O . LEU A 1 434 ? -13.394 -6.115 19.743 1.00 89.12 434 LEU A O 1
ATOM 3553 N N . THR A 1 435 ? -11.524 -4.954 20.170 1.00 87.38 435 THR A N 1
ATOM 3554 C CA . THR A 1 435 ? -11.283 -4.580 18.759 1.00 87.38 435 THR A CA 1
ATOM 3555 C C . THR A 1 435 ? -10.857 -5.744 17.860 1.00 87.38 435 THR A C 1
ATOM 3557 O O . THR A 1 435 ? -10.856 -5.615 16.631 1.00 87.38 435 THR A O 1
ATOM 3560 N N . GLN A 1 436 ? -10.454 -6.869 18.451 1.00 83.81 436 GLN A N 1
ATOM 3561 C CA . GLN A 1 436 ? -10.012 -8.063 17.732 1.00 83.81 436 GLN A CA 1
ATOM 3562 C C . GLN A 1 436 ? -11.155 -9.022 17.398 1.00 83.81 436 GLN A C 1
ATOM 3564 O O . GLN A 1 436 ? -10.981 -9.846 16.509 1.00 83.81 436 GLN A O 1
ATOM 3569 N N . VAL A 1 437 ? -12.333 -8.884 18.022 1.00 87.44 437 VAL A N 1
ATOM 3570 C CA . VAL A 1 437 ? -13.470 -9.803 17.816 1.00 87.44 437 VAL A CA 1
ATOM 3571 C C . VAL A 1 437 ? -13.827 -9.975 16.337 1.00 87.44 437 VAL A C 1
ATOM 3573 O O . VAL A 1 437 ? -14.124 -11.087 15.917 1.00 87.44 437 VAL A O 1
ATOM 3576 N N . ILE A 1 438 ? -13.750 -8.912 15.531 1.00 86.75 438 ILE A N 1
ATOM 3577 C CA . ILE A 1 438 ? -14.044 -8.973 14.091 1.00 86.75 438 ILE A CA 1
ATOM 3578 C C . ILE A 1 438 ? -13.076 -9.870 13.302 1.00 86.75 438 ILE A C 1
ATOM 3580 O O . ILE A 1 438 ? -13.486 -10.500 12.330 1.00 86.75 438 ILE A O 1
ATOM 3584 N N . GLU A 1 439 ? -11.817 -9.974 13.735 1.00 81.06 439 GLU A N 1
ATOM 3585 C CA . GLU A 1 439 ? -10.790 -10.793 13.072 1.00 81.06 439 GLU A CA 1
ATOM 3586 C C . GLU A 1 439 ? -11.040 -12.299 13.295 1.00 81.06 439 GLU A C 1
ATOM 3588 O O . GLU A 1 439 ? -10.534 -13.118 12.539 1.00 81.06 439 GLU A O 1
ATOM 3593 N N . ASN A 1 440 ? -11.875 -12.682 14.275 1.00 78.62 440 ASN A N 1
ATOM 3594 C CA . ASN A 1 440 ? -12.279 -14.081 14.480 1.00 78.62 440 ASN A CA 1
ATOM 3595 C C . ASN A 1 440 ? -13.243 -14.596 13.394 1.00 78.62 440 ASN A C 1
ATOM 3597 O O . ASN A 1 440 ? -13.450 -15.803 13.293 1.00 78.62 440 ASN A O 1
ATOM 3601 N N . TYR A 1 441 ? -13.880 -13.699 12.633 1.00 78.69 441 TYR A N 1
ATOM 3602 C CA . TYR A 1 441 ? -14.903 -14.051 11.636 1.00 78.69 441 TYR A CA 1
ATOM 3603 C C . TYR A 1 441 ? -14.413 -13.911 10.199 1.00 78.69 441 TYR A C 1
ATOM 3605 O O . TYR A 1 441 ? -14.979 -14.520 9.295 1.00 78.69 441 TYR A O 1
ATOM 3613 N N . TYR A 1 442 ? -13.377 -13.106 9.988 1.00 75.94 442 TYR A N 1
ATOM 3614 C CA . TYR A 1 442 ? -12.779 -12.883 8.684 1.00 75.94 442 TYR A CA 1
ATOM 3615 C C . TYR A 1 442 ? -11.267 -12.890 8.824 1.00 75.94 442 TYR A C 1
ATOM 3617 O O . TYR A 1 442 ? -10.713 -12.076 9.563 1.00 75.94 442 TYR A O 1
ATOM 3625 N N . GLU A 1 443 ? -10.609 -13.759 8.064 1.00 66.50 443 GLU A N 1
ATOM 3626 C CA . GLU A 1 443 ? -9.154 -13.767 7.952 1.00 66.50 443 GLU A CA 1
ATOM 3627 C C . GLU A 1 443 ? -8.677 -12.422 7.398 1.00 66.50 443 GLU A C 1
ATOM 3629 O O . GLU A 1 443 ? -8.982 -12.079 6.258 1.00 66.50 443 GLU A O 1
ATOM 3634 N N . ASN A 1 444 ? -7.997 -11.651 8.255 1.00 65.31 444 ASN A N 1
ATOM 3635 C CA . ASN A 1 444 ? -7.197 -10.444 8.012 1.00 65.31 444 ASN A CA 1
ATOM 3636 C C . ASN A 1 444 ? -7.417 -9.718 6.662 1.00 65.31 444 ASN A C 1
ATOM 3638 O O . ASN A 1 444 ? -6.465 -9.471 5.915 1.00 65.31 444 ASN A O 1
ATOM 3642 N N . SER A 1 445 ? -8.673 -9.383 6.354 1.00 76.69 445 SER A N 1
ATOM 3643 C CA . SER A 1 445 ? -9.069 -8.876 5.040 1.00 76.69 445 SER A CA 1
ATOM 3644 C C . SER A 1 445 ? -9.034 -7.356 4.998 1.00 76.69 445 SER A C 1
ATOM 3646 O O . SER A 1 445 ? -9.202 -6.672 6.011 1.00 76.69 445 SER A O 1
ATOM 3648 N N . ILE A 1 446 ? -8.909 -6.789 3.799 1.00 82.94 446 ILE A N 1
ATOM 3649 C CA . ILE A 1 446 ? -8.988 -5.338 3.616 1.00 82.94 446 ILE A CA 1
ATOM 3650 C C . ILE A 1 446 ? -10.276 -4.741 4.205 1.00 82.94 446 ILE A C 1
ATOM 3652 O O . ILE A 1 446 ? -10.244 -3.661 4.794 1.00 82.94 446 ILE A O 1
ATOM 3656 N N . PHE A 1 447 ? -11.394 -5.472 4.133 1.00 86.00 447 PHE A N 1
ATOM 3657 C CA . PHE A 1 447 ? -12.672 -5.031 4.680 1.00 86.00 447 PHE A CA 1
ATOM 3658 C C . PHE A 1 447 ? -12.664 -4.962 6.211 1.00 86.00 447 PHE A C 1
ATOM 3660 O O . PHE A 1 447 ? -13.211 -4.002 6.751 1.00 86.00 447 PHE A O 1
ATOM 3667 N N . THR A 1 448 ? -12.011 -5.888 6.929 1.00 86.56 448 THR A N 1
ATOM 3668 C CA . THR A 1 448 ? -11.913 -5.776 8.400 1.00 86.56 448 THR A CA 1
ATOM 3669 C C . THR A 1 448 ? -11.095 -4.557 8.805 1.00 86.56 448 THR A C 1
ATOM 3671 O O . THR A 1 448 ? -11.482 -3.839 9.727 1.00 86.56 448 THR A O 1
ATOM 3674 N N . LYS A 1 449 ? -10.016 -4.248 8.075 1.00 86.12 449 LYS A N 1
ATOM 3675 C CA . LYS A 1 449 ? -9.191 -3.046 8.305 1.00 86.12 449 LYS A CA 1
ATOM 3676 C C . LYS A 1 449 ? -9.955 -1.757 8.036 1.00 86.12 449 LYS A C 1
ATOM 3678 O O . LYS A 1 449 ? -9.838 -0.810 8.812 1.00 86.12 449 LYS A O 1
ATOM 3683 N N . ILE A 1 450 ? -10.768 -1.746 6.983 1.00 88.06 450 ILE A N 1
ATOM 3684 C CA . ILE A 1 450 ? -11.668 -0.640 6.644 1.00 88.06 450 ILE A CA 1
ATOM 3685 C C . ILE A 1 450 ? -12.715 -0.445 7.746 1.00 88.06 450 ILE A C 1
ATOM 3687 O O . ILE A 1 450 ? -12.875 0.673 8.232 1.00 88.06 450 ILE A O 1
ATOM 3691 N N . ILE A 1 451 ? -13.376 -1.518 8.199 1.00 89.62 451 ILE A N 1
ATOM 3692 C CA . ILE A 1 451 ? -14.368 -1.453 9.286 1.00 89.62 451 ILE A CA 1
ATOM 3693 C C . ILE A 1 451 ? -13.721 -0.906 10.558 1.00 89.62 451 ILE A C 1
ATOM 3695 O O . ILE A 1 451 ? -14.282 -0.002 11.172 1.00 89.62 451 ILE A O 1
ATOM 3699 N N . LYS A 1 452 ? -12.508 -1.367 10.892 1.00 88.88 452 LYS A N 1
ATOM 3700 C CA . LYS A 1 452 ? -11.680 -0.898 12.019 1.00 88.88 452 LYS A CA 1
ATOM 3701 C C . LYS A 1 452 ? -11.104 0.514 11.842 1.00 88.88 452 LYS A C 1
ATOM 3703 O O . LYS A 1 452 ? -10.472 1.010 12.774 1.00 88.88 452 LYS A O 1
ATOM 3708 N N . GLY A 1 453 ? -11.354 1.179 10.708 1.00 86.00 453 GLY A N 1
ATOM 3709 C CA . GLY A 1 453 ? -10.865 2.534 10.414 1.00 86.00 453 GLY A CA 1
ATOM 3710 C C . GLY A 1 453 ? -9.363 2.640 10.542 1.00 86.00 453 GLY A C 1
ATOM 3711 O O . GLY A 1 453 ? -8.848 3.626 11.072 1.00 86.00 453 GLY A O 1
ATOM 3712 N N . GLN A 1 454 ? -8.669 1.578 10.143 1.00 80.56 454 GLN A N 1
ATOM 3713 C CA . GLN A 1 454 ? -7.229 1.549 10.220 1.00 80.56 454 GLN A CA 1
ATOM 3714 C C . GLN A 1 454 ? -6.670 2.647 9.326 1.00 80.56 454 GLN A C 1
ATOM 3716 O O . GLN A 1 454 ? -7.019 2.745 8.150 1.00 80.56 454 GLN A O 1
ATOM 3721 N N . ASP A 1 455 ? -5.800 3.473 9.903 1.00 73.38 455 ASP A N 1
ATOM 3722 C CA . ASP A 1 455 ? -5.129 4.524 9.154 1.00 73.38 455 ASP A CA 1
ATOM 3723 C C . ASP A 1 455 ? -4.374 3.884 7.971 1.00 73.38 455 ASP A C 1
ATOM 3725 O O . ASP A 1 455 ? -3.607 2.937 8.194 1.00 73.38 455 ASP A O 1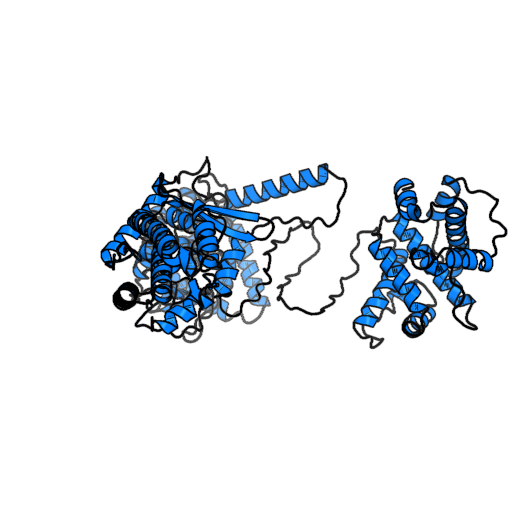
ATOM 3729 N N . PRO A 1 456 ? -4.557 4.373 6.733 1.00 70.06 456 PRO A N 1
ATOM 3730 C CA . PRO A 1 456 ? -3.798 3.925 5.571 1.00 70.06 456 PRO A CA 1
ATOM 3731 C C . PRO A 1 456 ? -2.270 3.909 5.774 1.00 70.06 456 PRO A C 1
ATOM 3733 O O . PRO A 1 456 ? -1.595 3.028 5.243 1.00 70.06 456 PRO A O 1
ATOM 3736 N N . LYS A 1 457 ? -1.710 4.775 6.633 1.00 66.56 457 LYS A N 1
ATOM 3737 C CA . LYS A 1 457 ? -0.292 4.724 7.062 1.00 66.56 457 LYS A CA 1
ATOM 3738 C C . LYS A 1 457 ? 0.081 3.384 7.689 1.00 66.56 457 LYS A C 1
ATOM 3740 O O . LYS A 1 457 ? 1.170 2.851 7.487 1.00 66.56 457 LYS A O 1
ATOM 3745 N N . HIS A 1 458 ? -0.853 2.824 8.448 1.00 65.38 458 HIS A N 1
ATOM 3746 C CA . HIS A 1 458 ? -0.748 1.524 9.083 1.00 65.38 458 HIS A CA 1
ATOM 3747 C C . HIS A 1 458 ? -1.399 0.415 8.253 1.00 65.38 458 HIS A C 1
ATOM 3749 O O . HIS A 1 458 ? -1.503 -0.687 8.775 1.00 65.38 458 HIS A O 1
ATOM 3755 N N . PHE A 1 459 ? -1.866 0.644 7.023 1.00 73.38 459 PHE A N 1
ATOM 3756 C CA . PHE A 1 459 ? -2.303 -0.407 6.095 1.00 73.38 459 PHE A CA 1
ATOM 3757 C C . PHE A 1 459 ? -2.223 0.104 4.640 1.00 73.38 459 PHE A C 1
ATOM 3759 O O . PHE A 1 459 ? -3.238 0.516 4.076 1.00 73.38 459 PHE A O 1
ATOM 3766 N N . PRO A 1 460 ? -1.024 0.088 4.014 1.00 72.38 460 PRO A N 1
ATOM 3767 C CA . PRO A 1 460 ? -0.768 0.791 2.754 1.00 72.38 460 PRO A CA 1
ATOM 3768 C C . PRO A 1 460 ? -1.643 0.333 1.589 1.00 72.38 460 PRO A C 1
ATOM 3770 O O . PRO A 1 460 ? -1.913 1.110 0.680 1.00 72.38 460 PRO A O 1
ATOM 3773 N N . SER A 1 461 ? -2.149 -0.902 1.632 1.00 79.69 461 SER A N 1
ATOM 3774 C CA . SER A 1 461 ? -3.127 -1.409 0.668 1.00 79.69 461 SER A CA 1
ATOM 3775 C C . SER A 1 461 ? -4.334 -0.487 0.472 1.00 79.69 461 SER A C 1
ATOM 3777 O O . SER A 1 461 ? -4.819 -0.383 -0.652 1.00 79.69 461 SER A O 1
ATOM 3779 N N . LEU A 1 462 ? -4.783 0.235 1.512 1.00 79.62 462 LEU A N 1
ATOM 3780 C CA . LEU A 1 462 ? -5.922 1.163 1.404 1.00 79.62 462 LEU A CA 1
ATOM 3781 C C . LEU A 1 462 ? -5.667 2.321 0.440 1.00 79.62 462 LEU A C 1
ATOM 3783 O O . LEU A 1 462 ? -6.619 2.884 -0.094 1.00 79.62 462 LEU A O 1
ATOM 3787 N N . PHE A 1 463 ? -4.406 2.678 0.191 1.00 76.88 463 PHE A N 1
ATOM 3788 C CA . PHE A 1 463 ? -4.078 3.740 -0.755 1.00 76.88 463 PHE A CA 1
ATOM 3789 C C . PHE A 1 463 ? -4.308 3.335 -2.201 1.00 76.88 463 PHE A C 1
ATOM 3791 O O . PHE A 1 463 ? -4.581 4.201 -3.026 1.00 76.88 463 PHE A O 1
ATOM 3798 N N . TYR A 1 464 ? -4.182 2.044 -2.505 1.00 81.81 464 TYR A N 1
ATOM 3799 C CA . TYR A 1 464 ? -4.153 1.541 -3.876 1.00 81.81 464 TYR A CA 1
ATOM 3800 C C . TYR A 1 464 ? -5.478 0.957 -4.344 1.00 81.81 464 TYR A C 1
ATOM 3802 O O . TYR A 1 464 ? -5.610 0.624 -5.522 1.00 81.81 464 TYR A O 1
ATOM 3810 N N . VAL A 1 465 ? -6.434 0.808 -3.427 1.00 83.50 465 VAL A N 1
ATOM 3811 C CA . VAL A 1 465 ? -7.644 0.032 -3.658 1.00 83.50 465 VAL A CA 1
ATOM 3812 C C . VAL A 1 465 ? -8.871 0.907 -3.845 1.00 83.50 465 VAL A C 1
ATOM 3814 O O . VAL A 1 465 ? -9.020 1.950 -3.204 1.00 83.50 465 VAL A O 1
ATOM 3817 N N . VAL A 1 466 ? -9.776 0.430 -4.688 1.00 87.69 466 VAL A N 1
ATOM 3818 C CA . VAL A 1 466 ? -11.157 0.887 -4.771 1.00 87.69 466 VAL A CA 1
ATOM 3819 C C . VAL A 1 466 ? -12.064 -0.287 -4.443 1.00 87.69 466 VAL A C 1
ATOM 3821 O O . VAL A 1 466 ? -11.898 -1.376 -4.986 1.00 87.69 466 VAL A O 1
ATOM 3824 N N . CYS A 1 467 ? -13.003 -0.059 -3.532 1.00 86.06 467 CYS A N 1
ATOM 3825 C CA . CYS A 1 467 ? -13.904 -1.077 -3.016 1.00 86.06 467 CYS A CA 1
ATOM 3826 C C . CYS A 1 467 ? -15.360 -0.706 -3.308 1.00 86.06 467 CYS A C 1
ATOM 3828 O O . CYS A 1 467 ? -15.751 0.459 -3.190 1.00 86.06 467 CYS A O 1
ATOM 3830 N N . ASP A 1 468 ? -16.178 -1.716 -3.612 1.00 86.50 468 ASP A N 1
ATOM 3831 C CA . ASP A 1 468 ? -17.630 -1.556 -3.688 1.00 86.50 468 ASP A CA 1
ATOM 3832 C C . ASP A 1 468 ? -18.200 -1.373 -2.275 1.00 86.50 468 ASP A C 1
ATOM 3834 O O . ASP A 1 468 ? -18.019 -2.209 -1.380 1.00 86.50 468 ASP A O 1
ATOM 3838 N N . THR A 1 469 ? -18.918 -0.269 -2.079 1.00 86.12 469 THR A N 1
ATOM 3839 C CA . THR A 1 469 ? -19.607 0.049 -0.826 1.00 86.12 469 THR A CA 1
ATOM 3840 C C . THR A 1 469 ? -20.595 -1.058 -0.433 1.00 86.12 469 THR A C 1
ATOM 3842 O O . THR A 1 469 ? -20.684 -1.418 0.741 1.00 86.12 469 THR A O 1
ATOM 3845 N N . ARG A 1 470 ? -21.293 -1.672 -1.397 1.00 86.25 470 ARG A N 1
ATOM 3846 C CA . ARG A 1 470 ? -22.220 -2.789 -1.145 1.00 86.25 470 ARG A CA 1
ATOM 3847 C C . ARG A 1 470 ? -21.491 -4.030 -0.643 1.00 86.25 470 ARG A C 1
ATOM 3849 O O . ARG A 1 470 ? -21.989 -4.693 0.265 1.00 86.25 470 ARG A O 1
ATOM 3856 N N . ALA A 1 471 ? -20.310 -4.323 -1.190 1.00 86.06 471 ALA A N 1
ATOM 3857 C CA . ALA A 1 471 ? -19.493 -5.444 -0.733 1.00 86.06 471 ALA A CA 1
ATOM 3858 C C . ALA A 1 471 ? -19.051 -5.239 0.725 1.00 86.06 471 ALA A C 1
ATOM 3860 O O . ALA A 1 471 ? -19.268 -6.126 1.552 1.00 86.06 471 ALA A O 1
ATOM 3861 N N . LEU A 1 472 ? -18.560 -4.043 1.078 1.00 87.69 472 LEU A N 1
ATOM 3862 C CA . LEU A 1 472 ? -18.234 -3.688 2.466 1.00 87.69 472 LEU A CA 1
ATOM 3863 C C . LEU A 1 472 ? -19.441 -3.880 3.398 1.00 87.69 472 LEU A C 1
ATOM 3865 O O . LEU A 1 472 ? -19.317 -4.504 4.454 1.00 87.69 472 LEU A O 1
ATOM 3869 N N . TYR A 1 473 ? -20.617 -3.385 3.004 1.00 87.19 473 TYR A N 1
ATOM 3870 C CA . TYR A 1 473 ? -21.831 -3.546 3.805 1.00 87.19 473 TYR A CA 1
ATOM 3871 C C . TYR A 1 473 ? -22.262 -5.001 3.955 1.00 87.19 473 TYR A C 1
ATOM 3873 O O . TYR A 1 473 ? -22.728 -5.380 5.028 1.00 87.19 473 TYR A O 1
ATOM 3881 N N . SER A 1 474 ? -22.096 -5.827 2.920 1.00 87.06 474 SER A N 1
ATOM 3882 C CA . SER A 1 474 ? -22.398 -7.258 3.001 1.00 87.06 474 SER A CA 1
ATOM 3883 C C . SER A 1 474 ? -21.517 -7.957 4.043 1.00 87.06 474 SER A C 1
ATOM 3885 O O . SER A 1 474 ? -22.040 -8.686 4.887 1.00 87.06 474 SER A O 1
ATOM 3887 N N . VAL A 1 475 ? -20.217 -7.635 4.067 1.00 88.44 475 VAL A N 1
ATOM 3888 C CA . VAL A 1 475 ? -19.243 -8.154 5.039 1.00 88.44 475 VAL A CA 1
ATOM 3889 C C . VAL A 1 475 ? -19.605 -7.702 6.455 1.00 88.44 475 VAL A C 1
ATOM 3891 O O . VAL A 1 475 ? -19.697 -8.519 7.376 1.00 88.44 475 VAL A O 1
ATOM 3894 N N . TYR A 1 476 ? -19.878 -6.409 6.630 1.00 90.62 476 TYR A N 1
ATOM 3895 C CA . TYR A 1 476 ? -20.262 -5.841 7.922 1.00 90.62 476 TYR A CA 1
ATOM 3896 C C . TYR A 1 476 ? -21.589 -6.414 8.445 1.00 90.62 476 TYR A C 1
ATOM 3898 O O . TYR A 1 476 ? -21.708 -6.759 9.619 1.00 90.62 476 TYR A O 1
ATOM 3906 N N . ARG A 1 477 ? -22.592 -6.594 7.581 1.00 88.75 477 ARG A N 1
ATOM 3907 C CA . ARG A 1 477 ? -23.883 -7.174 7.973 1.00 88.75 477 ARG A CA 1
ATOM 3908 C C . ARG A 1 477 ? -23.760 -8.650 8.329 1.00 88.75 477 ARG A C 1
ATOM 3910 O O . ARG A 1 477 ? -24.371 -9.086 9.302 1.00 88.75 477 ARG A O 1
ATOM 3917 N N . TYR A 1 478 ? -22.985 -9.412 7.561 1.00 90.00 478 TYR A N 1
ATOM 3918 C CA . TYR A 1 478 ? -22.714 -10.810 7.879 1.00 90.00 478 TYR A CA 1
ATOM 3919 C C . TYR A 1 478 ? -22.029 -10.931 9.246 1.00 90.00 478 TYR A C 1
ATOM 3921 O O . TYR A 1 478 ? -22.515 -11.687 10.081 1.00 90.00 478 TYR A O 1
ATOM 3929 N N . TYR A 1 479 ? -21.017 -10.101 9.536 1.00 92.00 479 TYR A N 1
ATOM 3930 C CA . TYR A 1 479 ? -20.379 -10.047 10.861 1.00 92.00 479 TYR A CA 1
ATOM 3931 C C . TYR A 1 479 ? -21.402 -9.876 11.993 1.00 92.00 479 TYR A C 1
ATOM 3933 O O . TYR A 1 479 ? -21.435 -10.651 12.947 1.00 92.00 479 TYR A O 1
ATOM 3941 N N . LEU A 1 480 ? -22.280 -8.877 11.878 1.00 91.88 480 LEU A N 1
ATOM 3942 C CA . LEU A 1 480 ? -23.278 -8.597 12.909 1.00 91.88 480 LEU A CA 1
ATOM 3943 C C . LEU A 1 480 ? -24.333 -9.704 13.035 1.00 91.88 480 LEU A C 1
ATOM 3945 O O . LEU A 1 480 ? -24.812 -9.971 14.138 1.00 91.88 480 LEU A O 1
ATOM 3949 N N . ASN A 1 481 ? -24.690 -10.367 11.934 1.00 90.50 481 ASN A N 1
ATOM 3950 C CA . ASN A 1 481 ? -25.583 -11.523 11.963 1.00 90.50 481 ASN A CA 1
ATOM 3951 C C . ASN A 1 481 ? -24.947 -12.719 12.681 1.00 90.50 481 ASN A C 1
ATOM 3953 O O . ASN A 1 481 ? -25.634 -13.371 13.468 1.00 90.50 481 ASN A O 1
ATOM 3957 N N . GLU A 1 482 ? -23.652 -12.965 12.486 1.00 90.75 482 GLU A N 1
ATOM 3958 C CA . GLU A 1 482 ? -22.924 -14.014 13.206 1.00 90.75 482 GLU A CA 1
ATOM 3959 C C . GLU A 1 482 ? -22.885 -13.729 14.716 1.00 90.75 482 GLU A C 1
ATOM 3961 O O . GLU A 1 482 ? -23.233 -14.593 15.529 1.00 90.75 482 GLU A O 1
ATOM 3966 N N . LEU A 1 483 ? -22.595 -12.481 15.112 1.00 91.06 483 LEU A N 1
ATOM 3967 C CA . LEU A 1 483 ? -22.683 -12.060 16.517 1.00 91.06 483 LEU A CA 1
ATOM 3968 C C . LEU A 1 483 ? -24.098 -12.254 17.090 1.00 91.06 483 LEU A C 1
ATOM 3970 O O . LEU A 1 483 ? -24.262 -12.706 18.231 1.00 91.06 483 LEU A O 1
ATOM 3974 N N . ALA A 1 484 ? -25.133 -11.934 16.309 1.00 89.94 484 ALA A N 1
ATOM 3975 C CA . ALA A 1 484 ? -26.530 -12.135 16.692 1.00 89.94 484 ALA A CA 1
ATOM 3976 C C . ALA A 1 484 ? -26.867 -13.625 16.871 1.00 89.94 484 ALA A C 1
ATOM 3978 O O . ALA A 1 484 ? -27.542 -13.992 17.836 1.00 89.94 484 ALA A O 1
ATOM 3979 N N . GLY A 1 485 ? -26.382 -14.486 15.972 1.00 87.38 485 GLY A N 1
ATOM 3980 C CA . GLY A 1 485 ? -26.585 -15.933 16.014 1.00 87.38 485 GLY A CA 1
ATOM 3981 C C . GLY A 1 485 ? -25.940 -16.574 17.241 1.00 87.38 485 GLY A C 1
ATOM 3982 O O . GLY A 1 485 ? -26.599 -17.313 17.975 1.00 87.38 485 GLY A O 1
ATOM 3983 N N . ILE A 1 486 ? -24.683 -16.228 17.524 1.00 85.88 486 ILE A N 1
ATOM 3984 C CA . ILE A 1 486 ? -23.922 -16.781 18.654 1.00 85.88 486 ILE A CA 1
ATOM 3985 C C . ILE A 1 486 ? -24.509 -16.327 19.996 1.00 85.88 486 ILE A C 1
ATOM 3987 O O . ILE A 1 486 ? -24.713 -17.145 20.902 1.00 85.88 486 ILE A O 1
ATOM 3991 N N . SER A 1 487 ? -24.817 -15.034 20.128 1.00 84.75 487 SER A N 1
ATOM 3992 C CA . SER A 1 487 ? -25.418 -14.470 21.344 1.00 84.75 487 SER A CA 1
ATOM 3993 C C . SER A 1 487 ? -26.886 -14.869 21.530 1.00 84.75 487 SER A C 1
ATOM 3995 O O . SER A 1 487 ? -27.379 -14.884 22.656 1.00 84.75 487 SER A O 1
ATOM 3997 N N . GLY A 1 488 ? -27.601 -15.212 20.455 1.00 83.50 488 GLY A N 1
ATOM 3998 C CA . GLY A 1 488 ? -29.056 -15.372 20.455 1.00 83.50 488 GLY A CA 1
ATOM 3999 C C . GLY A 1 488 ? -29.821 -14.042 20.527 1.00 83.50 488 GLY A C 1
ATOM 4000 O O . GLY A 1 488 ? -31.045 -14.049 20.675 1.00 83.50 488 GLY A O 1
ATOM 4001 N N . VAL A 1 489 ? -29.133 -12.898 20.426 1.00 83.88 489 VAL A N 1
ATOM 4002 C CA . VAL A 1 489 ? -29.732 -11.561 20.499 1.00 83.88 489 VAL A CA 1
ATOM 4003 C C . VAL A 1 489 ? -30.066 -11.066 19.091 1.00 83.88 489 VAL A C 1
ATOM 4005 O O . VAL A 1 489 ? -29.231 -10.513 18.378 1.00 83.88 489 VAL A O 1
ATOM 4008 N N . ARG A 1 490 ? -31.339 -11.200 18.696 1.00 81.81 490 ARG A N 1
ATOM 4009 C CA . ARG A 1 490 ? -31.824 -10.838 17.346 1.00 81.81 490 ARG A CA 1
ATOM 4010 C C . ARG A 1 490 ? -31.648 -9.361 16.967 1.00 81.81 490 ARG A C 1
ATOM 4012 O O . ARG A 1 490 ? -31.737 -9.033 15.790 1.00 81.81 490 ARG A O 1
ATOM 4019 N N . LEU A 1 491 ? -31.470 -8.463 17.938 1.00 78.25 491 LEU A N 1
ATOM 4020 C CA . LEU A 1 491 ? -31.359 -7.021 17.687 1.00 78.25 491 LEU A CA 1
ATOM 4021 C C . LEU A 1 491 ? -30.025 -6.626 17.037 1.00 78.25 491 LEU A C 1
ATOM 4023 O O . LEU A 1 491 ? -29.995 -5.634 16.317 1.00 78.25 491 LEU A O 1
ATOM 4027 N N . ILE A 1 492 ? -28.958 -7.407 17.240 1.00 80.50 492 ILE A N 1
ATOM 4028 C CA . ILE A 1 492 ? -27.616 -7.102 16.718 1.00 80.50 492 ILE A CA 1
ATOM 4029 C C . ILE A 1 492 ? -27.596 -7.147 15.179 1.00 80.50 492 ILE A C 1
ATOM 4031 O O . ILE A 1 492 ? -27.028 -6.265 14.546 1.00 80.50 492 ILE A O 1
ATOM 4035 N N . GLY A 1 493 ? -28.295 -8.106 14.562 1.00 75.69 493 GLY A N 1
ATOM 4036 C CA . GLY A 1 493 ? -28.351 -8.257 13.099 1.00 75.69 493 GLY A CA 1
ATOM 4037 C C . GLY A 1 493 ? -29.288 -7.278 12.373 1.00 75.69 493 GLY A C 1
ATOM 4038 O O . GLY A 1 493 ? -29.384 -7.297 11.145 1.00 75.69 493 GLY A O 1
ATOM 4039 N N . LYS A 1 494 ? -30.017 -6.416 13.099 1.00 79.19 494 LYS A N 1
ATOM 4040 C CA . LYS A 1 494 ? -30.973 -5.460 12.510 1.00 79.19 494 LYS A CA 1
ATOM 4041 C C . LYS A 1 494 ? -30.288 -4.150 12.126 1.00 79.19 494 LYS A C 1
ATOM 4043 O O . LYS A 1 494 ? -30.470 -3.121 12.782 1.00 79.19 494 LYS A O 1
ATOM 4048 N N . VAL A 1 495 ? -29.523 -4.200 11.042 1.00 77.12 495 VAL A N 1
ATOM 4049 C CA . VAL A 1 495 ? -28.896 -3.028 10.423 1.00 77.12 495 VAL A CA 1
ATOM 4050 C C . VAL A 1 495 ? -29.586 -2.708 9.102 1.00 77.12 495 VAL A C 1
ATOM 4052 O O . VAL A 1 495 ? -29.817 -3.597 8.282 1.00 77.12 495 VAL A O 1
ATOM 4055 N N . ARG A 1 496 ? -29.943 -1.434 8.913 1.00 71.62 496 ARG A N 1
ATOM 4056 C CA . ARG A 1 496 ? -30.531 -0.942 7.665 1.00 71.62 496 ARG A CA 1
ATOM 4057 C C . ARG A 1 496 ? -29.433 -0.782 6.616 1.00 71.62 496 ARG A C 1
ATOM 4059 O O . ARG A 1 496 ? -28.348 -0.304 6.932 1.00 71.62 496 ARG A O 1
ATOM 4066 N N . GLU A 1 497 ? -29.723 -1.175 5.381 1.00 64.62 497 GLU A N 1
ATOM 4067 C CA . GLU A 1 497 ? -28.815 -0.940 4.259 1.00 64.62 497 GLU A CA 1
ATOM 4068 C C . GLU A 1 497 ? -28.687 0.563 4.011 1.00 64.62 497 GLU A C 1
ATOM 4070 O O . GLU A 1 497 ? -29.688 1.284 3.980 1.00 64.62 497 GLU A O 1
ATOM 4075 N N . ALA A 1 498 ? -27.456 1.040 3.844 1.00 59.62 498 ALA A N 1
ATOM 4076 C CA . ALA A 1 498 ? -27.258 2.377 3.318 1.00 59.62 498 ALA A CA 1
ATOM 4077 C C . ALA A 1 498 ? -27.647 2.379 1.836 1.00 59.62 498 ALA A C 1
ATOM 4079 O O . ALA A 1 498 ? -27.273 1.480 1.085 1.00 59.62 498 ALA A O 1
ATOM 4080 N N . ASN A 1 499 ? -28.345 3.423 1.394 1.00 56.84 499 ASN A N 1
ATOM 4081 C CA . ASN A 1 499 ? -28.751 3.589 -0.006 1.00 56.84 499 ASN A CA 1
ATOM 4082 C C . ASN A 1 499 ? -27.571 3.899 -0.954 1.00 56.84 499 ASN A C 1
ATOM 4084 O O . ASN A 1 499 ? -27.777 4.140 -2.143 1.00 56.84 499 ASN A O 1
ATOM 4088 N N . ASN A 1 500 ? -26.334 3.912 -0.449 1.00 60.72 500 ASN A N 1
ATOM 4089 C CA . ASN A 1 500 ? -25.151 4.277 -1.213 1.00 60.72 500 ASN A CA 1
ATOM 4090 C C . ASN A 1 500 ? -24.688 3.112 -2.097 1.00 60.72 500 ASN A C 1
ATOM 4092 O O . ASN A 1 500 ? -23.960 2.215 -1.674 1.00 60.72 500 ASN A O 1
ATOM 4096 N N . SER A 1 501 ? -25.103 3.148 -3.362 1.00 63.47 501 SER A N 1
ATOM 4097 C CA . SER A 1 501 ? -24.456 2.411 -4.444 1.00 63.47 501 SER A CA 1
ATOM 4098 C C . SER A 1 501 ? -23.315 3.252 -5.005 1.00 63.47 501 SER A C 1
ATOM 4100 O O . SER A 1 501 ? -23.559 4.233 -5.707 1.00 63.47 501 SER A O 1
ATOM 4102 N N . GLY A 1 502 ? -22.078 2.893 -4.686 1.00 83.38 502 GLY A N 1
ATOM 4103 C CA . GLY A 1 502 ? -20.907 3.610 -5.170 1.00 83.38 502 GLY A CA 1
ATOM 4104 C C . GLY A 1 502 ? -19.611 2.927 -4.764 1.00 83.38 502 GLY A C 1
ATOM 4105 O O . GLY A 1 502 ? -19.607 1.963 -3.995 1.00 83.38 502 GLY A O 1
ATOM 4106 N N . MET A 1 503 ? -18.507 3.460 -5.265 1.00 87.00 503 MET A N 1
ATOM 4107 C CA . MET A 1 503 ? -17.168 3.007 -4.917 1.00 87.00 503 MET A CA 1
ATOM 4108 C C . MET A 1 503 ? -16.550 3.924 -3.855 1.00 87.00 503 MET A C 1
ATOM 4110 O O . MET A 1 503 ? -16.833 5.125 -3.811 1.00 87.00 503 MET A O 1
ATOM 4114 N N . PHE A 1 504 ? -15.672 3.392 -3.012 1.00 85.62 504 PHE A N 1
ATOM 4115 C CA . PHE A 1 504 ? -14.875 4.180 -2.066 1.00 85.62 504 PHE A CA 1
ATOM 4116 C C . PHE A 1 504 ? -13.405 3.754 -2.100 1.00 85.62 504 PHE A C 1
ATOM 4118 O O . PHE A 1 504 ? -13.085 2.634 -2.497 1.00 85.62 504 PHE A O 1
ATOM 4125 N N . GLY A 1 505 ? -12.508 4.653 -1.692 1.00 86.19 505 GLY A N 1
ATOM 4126 C CA . GLY A 1 505 ? -11.064 4.404 -1.671 1.00 86.19 505 GLY A CA 1
ATOM 4127 C C . GLY A 1 505 ? -10.297 5.301 -2.640 1.00 86.19 505 GLY A C 1
ATOM 4128 O O . GLY A 1 505 ? -10.615 6.483 -2.789 1.00 86.19 505 GLY A O 1
ATOM 4129 N N . SER A 1 506 ? -9.256 4.754 -3.267 1.00 85.38 506 SER A N 1
ATOM 4130 C CA . SER A 1 506 ? -8.321 5.489 -4.122 1.00 85.38 506 SER A CA 1
ATOM 4131 C C . SER A 1 506 ? -9.027 6.330 -5.192 1.00 85.38 506 SER A C 1
ATOM 4133 O O . SER A 1 506 ? -10.016 5.929 -5.802 1.00 85.38 506 SER A O 1
ATOM 4135 N N . ARG A 1 507 ? -8.504 7.534 -5.434 1.00 83.19 507 ARG A N 1
ATOM 4136 C CA . ARG A 1 507 ? -9.034 8.484 -6.432 1.00 83.19 507 ARG A CA 1
ATOM 4137 C C . ARG A 1 507 ? -8.324 8.408 -7.781 1.00 83.19 507 ARG A C 1
ATOM 4139 O O . ARG A 1 507 ? -8.632 9.192 -8.673 1.00 83.19 507 ARG A O 1
ATOM 4146 N N . VAL A 1 508 ? -7.326 7.535 -7.900 1.00 86.06 508 VAL A N 1
ATOM 4147 C CA . VAL A 1 508 ? -6.410 7.499 -9.048 1.00 86.06 508 VAL A CA 1
ATOM 4148 C C . VAL A 1 508 ? -6.393 6.141 -9.752 1.00 86.06 508 VAL A C 1
ATOM 4150 O O . VAL A 1 508 ? -5.536 5.894 -10.602 1.00 86.06 508 VAL A O 1
ATOM 4153 N N . VAL A 1 509 ? -7.356 5.271 -9.435 1.00 89.31 509 VAL A N 1
ATOM 4154 C CA . VAL A 1 509 ? -7.595 4.043 -10.199 1.00 89.31 509 VAL A CA 1
ATOM 4155 C C . VAL A 1 509 ? -8.155 4.421 -11.559 1.00 89.31 509 VAL A C 1
ATOM 4157 O O . VAL A 1 509 ? -9.181 5.090 -11.664 1.00 89.31 509 VAL A O 1
ATOM 4160 N N . VAL A 1 510 ? -7.421 4.035 -12.597 1.00 90.94 510 VAL A N 1
ATOM 4161 C CA . VAL A 1 510 ? -7.760 4.310 -13.993 1.00 90.94 510 VAL A CA 1
ATOM 4162 C C . VAL A 1 510 ? -8.866 3.357 -14.440 1.00 90.94 510 VAL A C 1
ATOM 4164 O O . VAL A 1 510 ? -8.805 2.164 -14.150 1.00 90.94 510 VAL A O 1
ATOM 4167 N N . LYS A 1 511 ? -9.851 3.878 -15.171 1.00 91.56 511 LYS A N 1
ATOM 4168 C CA . LYS A 1 511 ? -10.902 3.082 -15.809 1.00 91.56 511 LYS A CA 1
ATOM 4169 C C . LYS A 1 511 ? -10.311 2.162 -16.868 1.00 91.56 511 LYS A C 1
ATOM 4171 O O . LYS A 1 511 ? -9.383 2.545 -17.590 1.00 91.56 511 LYS A O 1
ATOM 4176 N N . LYS A 1 512 ? -10.881 0.970 -17.025 1.00 92.69 512 LYS A N 1
ATOM 4177 C CA . LYS A 1 512 ? -10.422 -0.007 -18.021 1.00 92.69 512 LYS A CA 1
ATOM 4178 C C . LYS A 1 512 ? -10.437 0.571 -19.441 1.00 92.69 512 LYS A C 1
ATOM 4180 O O . LYS A 1 512 ? -9.479 0.387 -20.188 1.00 92.69 512 LYS A O 1
ATOM 4185 N N . GLU A 1 513 ? -11.455 1.351 -19.791 1.00 93.25 513 GLU A N 1
ATOM 4186 C CA . GLU A 1 513 ? -11.593 1.995 -21.104 1.00 93.25 513 GLU A CA 1
ATOM 4187 C C . GLU A 1 513 ? -10.459 2.995 -21.365 1.00 93.25 513 GLU A C 1
ATOM 4189 O O . GLU A 1 513 ? -9.887 3.029 -22.455 1.00 93.25 513 GLU A O 1
ATOM 4194 N N . ALA A 1 514 ? -10.075 3.774 -20.350 1.00 93.06 514 ALA A N 1
ATOM 4195 C CA . ALA A 1 514 ? -8.979 4.732 -20.460 1.00 93.06 514 ALA A CA 1
ATOM 4196 C C . ALA A 1 514 ? -7.621 4.030 -20.644 1.00 93.06 514 ALA A C 1
ATOM 4198 O O . ALA A 1 514 ? -6.777 4.504 -21.412 1.00 93.06 514 ALA A O 1
ATOM 4199 N N . ALA A 1 515 ? -7.415 2.881 -19.991 1.00 94.50 515 ALA A N 1
ATOM 4200 C CA . ALA A 1 515 ? -6.240 2.043 -20.217 1.00 94.50 515 ALA A CA 1
ATOM 4201 C C . ALA A 1 515 ? -6.223 1.471 -21.649 1.00 94.50 515 ALA A C 1
ATOM 4203 O O . ALA A 1 515 ? -5.201 1.563 -22.333 1.00 94.50 515 ALA A O 1
ATOM 4204 N N . VAL A 1 516 ? -7.355 0.964 -22.146 1.00 95.75 516 VAL A N 1
ATOM 4205 C CA . VAL A 1 516 ? -7.495 0.461 -23.525 1.00 95.75 516 VAL A CA 1
ATOM 4206 C C . VAL A 1 516 ? -7.135 1.536 -24.554 1.00 95.75 516 VAL A C 1
ATOM 4208 O O . VAL A 1 516 ? -6.296 1.301 -25.429 1.00 95.75 516 VAL A O 1
ATOM 4211 N N . GLU A 1 517 ? -7.711 2.733 -24.437 1.00 94.88 517 GLU A N 1
ATOM 4212 C CA . GLU A 1 517 ? -7.439 3.842 -25.359 1.00 94.88 517 GLU A CA 1
ATOM 4213 C C . GLU A 1 517 ? -5.970 4.277 -25.324 1.00 94.88 517 GLU A C 1
ATOM 4215 O O . GLU A 1 517 ? -5.366 4.556 -26.365 1.00 94.88 517 GLU A O 1
ATOM 4220 N N . ARG A 1 518 ? -5.340 4.240 -24.146 1.00 94.81 518 ARG A N 1
ATOM 4221 C CA . ARG A 1 518 ? -3.905 4.503 -24.006 1.00 94.81 518 ARG A CA 1
ATOM 4222 C C . ARG A 1 518 ? -3.053 3.514 -24.807 1.00 94.81 518 ARG A C 1
ATOM 4224 O O . ARG A 1 518 ? -2.187 3.945 -25.571 1.00 94.81 518 ARG A O 1
ATOM 4231 N N . PHE A 1 519 ? -3.293 2.209 -24.669 1.00 96.62 519 PHE A N 1
ATOM 4232 C CA . PHE A 1 519 ? -2.532 1.181 -25.395 1.00 96.62 519 PHE A CA 1
ATOM 4233 C C . PHE A 1 519 ? -2.844 1.153 -26.893 1.00 96.62 519 PHE A C 1
ATOM 4235 O O . PHE A 1 519 ? -1.962 0.846 -27.697 1.00 96.62 519 PHE A O 1
ATOM 4242 N N . LYS A 1 520 ? -4.072 1.488 -27.305 1.00 95.75 520 LYS A N 1
ATOM 4243 C CA . LYS A 1 520 ? -4.397 1.720 -28.723 1.00 95.75 520 LYS A CA 1
ATOM 4244 C C . LYS A 1 520 ? -3.576 2.874 -29.290 1.00 95.75 520 LYS A C 1
ATOM 4246 O O . LYS A 1 520 ? -2.947 2.714 -30.330 1.00 95.75 520 LYS A O 1
ATOM 4251 N N . LYS A 1 521 ? -3.512 4.003 -28.581 1.00 95.88 521 LYS A N 1
ATOM 4252 C CA . LYS A 1 521 ? -2.760 5.176 -29.034 1.00 95.88 521 LYS A CA 1
ATOM 4253 C C . LYS A 1 521 ? -1.257 4.917 -29.141 1.00 95.88 521 LYS A C 1
ATOM 4255 O O . LYS A 1 521 ? -0.657 5.303 -30.135 1.00 95.88 521 LYS A O 1
ATOM 4260 N N . LEU A 1 522 ? -0.662 4.211 -28.178 1.00 96.00 522 LEU A N 1
ATOM 4261 C CA . LEU A 1 522 ? 0.744 3.794 -28.265 1.00 96.00 522 LEU A CA 1
ATOM 4262 C C . LEU A 1 522 ? 1.022 2.920 -29.494 1.00 96.00 522 LEU A C 1
ATOM 4264 O O . LEU A 1 522 ? 2.046 3.105 -30.143 1.00 96.00 522 LEU A O 1
ATOM 4268 N N . ARG A 1 523 ? 0.115 1.991 -29.825 1.00 95.06 523 ARG A N 1
ATOM 4269 C CA . ARG A 1 523 ? 0.231 1.157 -31.031 1.00 95.06 523 ARG A CA 1
ATOM 4270 C C . ARG A 1 523 ? 0.208 1.997 -32.305 1.00 95.06 523 ARG A C 1
ATOM 4272 O O . ARG A 1 523 ? 1.095 1.837 -33.129 1.00 95.06 523 ARG A O 1
ATOM 4279 N N . LEU A 1 524 ? -0.733 2.936 -32.414 1.00 94.44 524 LEU A N 1
ATOM 4280 C CA . LEU A 1 524 ? -0.796 3.858 -33.553 1.00 94.44 524 LEU A CA 1
ATOM 4281 C C . LEU A 1 524 ? 0.498 4.674 -33.693 1.00 94.44 524 LEU A C 1
ATOM 4283 O O . LEU A 1 524 ? 1.059 4.761 -34.779 1.00 94.44 524 LEU A O 1
ATOM 4287 N N . CYS A 1 525 ? 1.036 5.193 -32.583 1.00 93.69 525 CYS A N 1
ATOM 4288 C CA . CYS A 1 525 ? 2.315 5.906 -32.599 1.00 93.69 525 CYS A CA 1
ATOM 4289 C C . CYS A 1 525 ? 3.499 5.034 -33.055 1.00 93.69 525 CYS A C 1
ATOM 4291 O O . CYS A 1 525 ? 4.455 5.575 -33.601 1.00 93.69 525 CYS A O 1
ATOM 4293 N N . LEU A 1 526 ? 3.468 3.717 -32.821 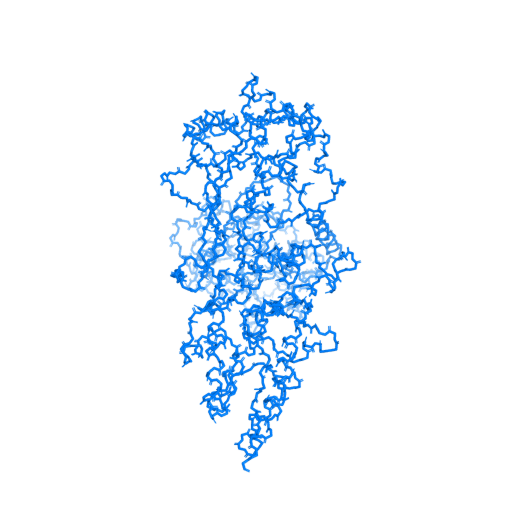1.00 93.12 526 LEU A N 1
ATOM 4294 C CA . LEU A 1 526 ? 4.498 2.794 -33.312 1.00 93.12 526 LEU A CA 1
ATOM 4295 C C . LEU A 1 526 ? 4.370 2.524 -34.811 1.00 93.12 526 LEU A C 1
ATOM 4297 O O . LEU A 1 526 ? 5.391 2.432 -35.488 1.00 93.12 526 LEU A O 1
ATOM 4301 N N . ASP A 1 527 ? 3.143 2.390 -35.313 1.00 88.44 527 ASP A N 1
ATOM 4302 C CA . ASP A 1 527 ? 2.878 2.091 -36.723 1.00 88.44 527 ASP A CA 1
ATOM 4303 C C . ASP A 1 527 ? 3.267 3.266 -37.643 1.00 88.44 527 ASP A C 1
ATOM 4305 O O . ASP A 1 527 ? 3.746 3.044 -38.758 1.00 88.44 527 ASP A O 1
ATOM 4309 N N . ASP A 1 528 ? 3.133 4.503 -37.153 1.00 84.69 528 ASP A N 1
ATOM 4310 C CA . ASP A 1 528 ? 3.421 5.732 -37.908 1.00 84.69 528 ASP A CA 1
ATOM 4311 C C . ASP A 1 528 ? 4.899 6.181 -37.848 1.00 84.69 528 ASP A C 1
ATOM 4313 O O . ASP A 1 528 ? 5.314 7.076 -38.595 1.00 84.69 528 ASP A O 1
ATOM 4317 N N . GLU A 1 529 ? 5.721 5.598 -36.966 1.00 87.56 529 GLU A N 1
ATOM 4318 C CA . GLU A 1 529 ? 7.065 6.109 -36.678 1.00 87.56 529 GLU A CA 1
ATOM 4319 C C . GLU A 1 529 ? 8.172 5.397 -37.469 1.00 87.56 529 GLU A C 1
ATOM 4321 O O . GLU A 1 529 ? 8.493 4.227 -37.258 1.00 87.56 529 GLU A O 1
ATOM 4326 N N . ASN A 1 530 ? 8.832 6.157 -38.344 1.00 84.88 530 ASN A N 1
ATOM 4327 C CA . ASN A 1 530 ? 9.896 5.663 -39.222 1.00 84.88 530 ASN A CA 1
ATOM 4328 C C . ASN A 1 530 ? 11.307 6.010 -38.725 1.00 84.88 530 ASN A C 1
ATOM 4330 O O . ASN A 1 530 ? 12.298 5.512 -39.262 1.00 84.88 530 ASN A O 1
ATOM 4334 N N . ARG A 1 531 ? 11.441 6.873 -37.714 1.00 90.19 531 ARG A N 1
ATOM 4335 C CA . ARG A 1 531 ? 12.730 7.209 -37.105 1.00 90.19 531 ARG A CA 1
ATOM 4336 C C . ARG A 1 531 ? 13.012 6.249 -35.958 1.00 90.19 531 ARG A C 1
ATOM 4338 O O . ARG A 1 531 ? 12.291 6.245 -34.965 1.00 90.19 531 ARG A O 1
ATOM 4345 N N . TRP A 1 532 ? 14.115 5.505 -36.056 1.00 90.94 532 TRP A N 1
ATOM 4346 C CA . TRP A 1 532 ? 14.493 4.482 -35.070 1.00 90.94 532 TRP A CA 1
ATOM 4347 C C . TRP A 1 532 ? 14.494 4.995 -33.619 1.00 90.94 532 TRP A C 1
ATOM 4349 O O . TRP A 1 532 ? 14.076 4.271 -32.725 1.00 90.94 532 TRP A O 1
ATOM 4359 N N . GLU A 1 533 ? 14.939 6.236 -33.384 1.00 92.94 533 GLU A N 1
ATOM 4360 C CA . GLU A 1 533 ? 15.053 6.832 -32.045 1.00 92.94 533 GLU A CA 1
ATOM 4361 C C . GLU A 1 533 ? 13.677 7.056 -31.414 1.00 92.94 533 GLU A C 1
ATOM 4363 O O . GLU A 1 533 ? 13.427 6.668 -30.274 1.00 92.94 533 GLU A O 1
ATOM 4368 N N . ASN A 1 534 ? 12.757 7.627 -32.189 1.00 93.69 534 ASN A N 1
ATOM 4369 C CA . ASN A 1 534 ? 11.387 7.835 -31.751 1.00 93.69 534 ASN A CA 1
ATOM 4370 C C . ASN A 1 534 ? 10.646 6.502 -31.615 1.00 93.69 534 ASN A C 1
ATOM 4372 O O . ASN A 1 534 ? 9.944 6.308 -30.626 1.00 93.69 534 ASN A O 1
ATOM 4376 N N . PHE A 1 535 ? 10.841 5.573 -32.560 1.00 95.25 535 PHE A N 1
ATOM 4377 C CA . PHE A 1 535 ? 10.258 4.235 -32.487 1.00 95.25 535 PHE A CA 1
ATOM 4378 C C . PHE A 1 535 ? 10.702 3.541 -31.198 1.00 95.25 535 PHE A C 1
ATOM 4380 O O . PHE A 1 535 ? 9.870 3.040 -30.447 1.00 95.25 535 PHE A O 1
ATOM 4387 N N . HIS A 1 536 ? 12.008 3.559 -30.910 1.00 95.94 536 HIS A N 1
ATOM 4388 C CA . HIS A 1 536 ? 12.572 3.004 -29.685 1.00 95.94 536 HIS A CA 1
ATOM 4389 C C . HIS A 1 536 ? 11.932 3.637 -28.444 1.00 95.94 536 HIS A C 1
ATOM 4391 O O . HIS A 1 536 ? 11.511 2.912 -27.552 1.00 95.94 536 HIS A O 1
ATOM 4397 N N . ASN A 1 537 ? 11.760 4.961 -28.409 1.00 96.69 537 ASN A N 1
ATOM 4398 C CA . ASN A 1 537 ? 11.145 5.643 -27.268 1.00 96.69 537 ASN A CA 1
ATOM 4399 C C . ASN A 1 537 ? 9.682 5.247 -27.031 1.00 96.69 537 ASN A C 1
ATOM 4401 O O . ASN A 1 537 ? 9.313 4.953 -25.891 1.00 96.69 537 ASN A O 1
ATOM 4405 N N . VAL A 1 538 ? 8.850 5.215 -28.080 1.00 96.44 538 VAL A N 1
ATOM 4406 C CA . VAL A 1 538 ? 7.452 4.756 -27.960 1.00 96.44 538 VAL A CA 1
ATOM 4407 C C . VAL A 1 538 ? 7.416 3.283 -27.556 1.00 96.44 538 VAL A C 1
ATOM 4409 O O . VAL A 1 538 ? 6.611 2.894 -26.710 1.00 96.44 538 VAL A O 1
ATOM 4412 N N . TYR A 1 539 ? 8.307 2.465 -28.116 1.00 97.69 539 TYR A N 1
ATOM 4413 C CA . TYR A 1 539 ? 8.357 1.033 -27.848 1.00 97.69 539 TYR A CA 1
ATOM 4414 C C . TYR A 1 539 ? 8.795 0.749 -26.407 1.00 97.69 539 TYR A C 1
ATOM 4416 O O . TYR A 1 539 ? 8.134 -0.020 -25.713 1.00 97.69 539 TYR A O 1
ATOM 4424 N N . THR A 1 540 ? 9.822 1.435 -25.900 1.00 97.25 540 THR A N 1
ATOM 4425 C CA . THR A 1 540 ? 10.214 1.376 -24.484 1.00 97.25 540 THR A CA 1
ATOM 4426 C C . THR A 1 540 ? 9.073 1.842 -23.579 1.00 97.25 540 THR A C 1
ATOM 4428 O O . THR A 1 540 ? 8.814 1.207 -22.559 1.00 97.25 540 THR A O 1
ATOM 4431 N N . LEU A 1 541 ? 8.343 2.905 -23.944 1.00 96.44 541 LEU A N 1
ATOM 4432 C CA . LEU A 1 541 ? 7.187 3.374 -23.171 1.00 96.44 541 LEU A CA 1
ATOM 4433 C C . LEU A 1 541 ? 6.060 2.327 -23.131 1.00 96.44 541 LEU A C 1
ATOM 4435 O O . LEU A 1 541 ? 5.474 2.102 -22.070 1.00 96.44 541 LEU A O 1
ATOM 4439 N N . TYR A 1 542 ? 5.790 1.659 -24.256 1.00 97.50 542 TYR A N 1
ATOM 4440 C CA . TYR A 1 542 ? 4.842 0.546 -24.341 1.00 97.50 542 TYR A CA 1
ATOM 4441 C C . TYR A 1 542 ? 5.253 -0.613 -23.425 1.00 97.50 542 TYR A C 1
ATOM 4443 O O . TYR A 1 542 ? 4.451 -1.066 -22.606 1.00 97.50 542 TYR A O 1
ATOM 4451 N N . VAL A 1 543 ? 6.513 -1.054 -23.517 1.00 97.50 543 VAL A N 1
ATOM 4452 C CA . VAL A 1 543 ? 7.075 -2.129 -22.683 1.00 97.50 543 VAL A CA 1
ATOM 4453 C C . VAL A 1 543 ? 6.978 -1.764 -21.204 1.00 97.50 543 VAL A C 1
ATOM 4455 O O . VAL A 1 543 ? 6.464 -2.549 -20.413 1.00 97.50 543 VAL A O 1
ATOM 4458 N N . HIS A 1 544 ? 7.387 -0.550 -20.835 1.00 95.88 544 HIS A N 1
ATOM 4459 C CA . HIS A 1 544 ? 7.303 -0.055 -19.465 1.00 95.88 544 HIS A CA 1
ATOM 4460 C C . HIS A 1 544 ? 5.870 -0.107 -18.914 1.00 95.88 544 HIS A C 1
ATOM 4462 O O . HIS A 1 544 ? 5.653 -0.588 -17.801 1.00 95.88 544 HIS A O 1
ATOM 4468 N N . GLN A 1 545 ? 4.880 0.385 -19.667 1.00 95.31 545 GLN A N 1
ATOM 4469 C CA . GLN A 1 545 ? 3.490 0.419 -19.203 1.00 95.31 545 GLN A CA 1
ATOM 4470 C C . GLN A 1 545 ? 2.866 -0.980 -19.131 1.00 95.31 545 GLN A C 1
ATOM 4472 O O . GLN A 1 545 ? 2.135 -1.261 -18.180 1.00 95.31 545 GLN A O 1
ATOM 4477 N N . LEU A 1 546 ? 3.193 -1.872 -20.074 1.00 97.06 546 LEU A N 1
ATOM 4478 C CA . LEU A 1 546 ? 2.765 -3.273 -20.033 1.00 97.06 546 LEU A CA 1
ATOM 4479 C C . LEU A 1 546 ? 3.321 -3.971 -18.788 1.00 97.06 546 LEU A C 1
ATOM 4481 O O . LEU A 1 546 ? 2.561 -4.570 -18.026 1.00 97.06 546 LEU A O 1
ATOM 4485 N N . LEU A 1 547 ? 4.625 -3.830 -18.531 1.00 95.81 547 LEU A N 1
ATOM 4486 C CA . LEU A 1 547 ? 5.256 -4.378 -17.332 1.00 95.81 547 LEU A CA 1
ATOM 4487 C C . LEU A 1 547 ? 4.669 -3.764 -16.058 1.00 95.81 547 LEU A C 1
ATOM 4489 O O . LEU A 1 547 ? 4.433 -4.487 -15.094 1.00 95.81 547 LEU A O 1
ATOM 4493 N N . SER A 1 548 ? 4.365 -2.464 -16.055 1.00 92.94 548 SER A N 1
ATOM 4494 C CA . SER A 1 548 ? 3.756 -1.787 -14.902 1.00 92.94 548 SER A CA 1
ATOM 4495 C C . SER A 1 548 ? 2.394 -2.381 -14.525 1.00 92.94 548 SER A C 1
ATOM 4497 O O . SER A 1 548 ? 2.151 -2.609 -13.341 1.00 92.94 548 SER A O 1
ATOM 4499 N N . ILE A 1 549 ? 1.527 -2.677 -15.503 1.00 94.19 549 ILE A N 1
ATOM 4500 C CA . ILE A 1 549 ? 0.232 -3.338 -15.250 1.00 94.19 549 ILE A CA 1
ATOM 4501 C C . ILE A 1 549 ? 0.411 -4.807 -14.873 1.00 94.19 549 ILE A C 1
ATOM 4503 O O . ILE A 1 549 ? -0.369 -5.306 -14.077 1.00 94.19 549 ILE A O 1
ATOM 4507 N N . CYS A 1 550 ? 1.423 -5.502 -15.396 1.00 94.88 550 CYS A N 1
ATOM 4508 C CA . CYS A 1 550 ? 1.625 -6.922 -15.087 1.00 94.88 550 CYS A CA 1
ATOM 4509 C C . CYS A 1 550 ? 2.280 -7.176 -13.720 1.00 94.88 550 CYS A C 1
ATOM 4511 O O . CYS A 1 550 ? 2.212 -8.289 -13.209 1.00 94.88 550 CYS A O 1
ATOM 4513 N N . THR A 1 551 ? 2.952 -6.175 -13.143 1.00 92.88 551 THR A N 1
ATOM 4514 C CA . THR A 1 551 ? 3.799 -6.356 -11.946 1.00 92.88 551 THR A CA 1
ATOM 4515 C C . THR A 1 551 ? 3.444 -5.438 -10.781 1.00 92.88 551 THR A C 1
ATOM 4517 O O . THR A 1 551 ? 3.927 -5.650 -9.669 1.00 92.88 551 THR A O 1
ATOM 4520 N N . GLY A 1 552 ? 2.658 -4.379 -11.010 1.00 89.00 552 GLY A N 1
ATOM 4521 C CA . GLY A 1 552 ? 2.393 -3.365 -9.988 1.00 89.00 552 GLY A CA 1
ATOM 4522 C C . GLY A 1 552 ? 3.657 -2.650 -9.489 1.00 89.00 552 GLY A C 1
ATOM 4523 O O . GLY A 1 552 ? 3.699 -2.174 -8.345 1.00 89.00 552 GLY A O 1
ATOM 4524 N N . HIS A 1 553 ? 4.711 -2.615 -10.313 1.00 86.00 553 HIS A N 1
ATOM 4525 C CA . HIS A 1 553 ? 5.980 -1.984 -9.966 1.00 86.00 553 HIS A CA 1
ATOM 4526 C C . HIS A 1 553 ? 5.797 -0.498 -9.631 1.00 86.00 553 HIS A C 1
ATOM 4528 O O . HIS A 1 553 ? 4.954 0.192 -10.206 1.00 86.00 553 HIS A O 1
ATOM 4534 N N . ARG A 1 554 ? 6.597 0.007 -8.685 1.00 77.44 554 ARG A N 1
ATOM 4535 C CA . ARG A 1 554 ? 6.568 1.422 -8.295 1.00 77.44 554 ARG A CA 1
ATOM 4536 C C . ARG A 1 554 ? 7.171 2.297 -9.395 1.00 77.44 554 ARG A C 1
ATOM 4538 O O . ARG A 1 554 ? 8.123 1.901 -10.069 1.00 77.44 554 ARG A O 1
ATOM 4545 N N . ALA A 1 555 ? 6.677 3.523 -9.519 1.00 74.81 555 ALA A N 1
ATOM 4546 C CA . ALA A 1 555 ? 7.317 4.557 -10.315 1.00 74.81 555 ALA A CA 1
ATOM 4547 C C . ALA A 1 555 ? 8.574 5.040 -9.585 1.00 74.81 555 ALA A C 1
ATOM 4549 O O . ALA A 1 555 ? 8.520 5.835 -8.644 1.00 74.81 555 ALA A O 1
ATOM 4550 N N . VAL A 1 556 ? 9.711 4.517 -10.022 1.00 75.88 556 VAL A N 1
ATOM 4551 C CA . VAL A 1 556 ? 11.038 4.832 -9.495 1.00 75.88 556 VAL A CA 1
ATOM 4552 C C . VAL A 1 556 ? 11.954 5.263 -10.633 1.00 75.88 556 VAL A C 1
ATOM 4554 O O . VAL A 1 556 ? 11.578 5.274 -11.806 1.00 75.88 556 VAL A O 1
ATOM 4557 N N . LYS A 1 557 ? 13.168 5.661 -10.273 1.00 73.12 557 LYS A N 1
ATOM 4558 C CA . LYS A 1 557 ? 14.259 5.865 -11.219 1.00 73.12 557 LYS A CA 1
ATOM 4559 C C . LYS A 1 557 ? 14.729 4.496 -11.729 1.00 73.12 557 LYS A C 1
ATOM 4561 O O . LYS A 1 557 ? 14.961 3.621 -10.906 1.00 73.12 557 LYS A O 1
ATOM 4566 N N . SER A 1 558 ? 14.867 4.339 -13.045 1.00 77.69 558 SER A N 1
ATOM 4567 C CA . SER A 1 558 ? 15.277 3.093 -13.713 1.00 77.69 558 SER A CA 1
ATOM 4568 C C . SER A 1 558 ? 14.457 1.863 -13.286 1.00 77.69 558 SER A C 1
ATOM 4570 O O . SER A 1 558 ? 15.009 0.928 -12.715 1.00 77.69 558 SER A O 1
ATOM 4572 N N . PRO A 1 559 ? 13.129 1.840 -13.522 1.00 82.56 559 PRO A N 1
ATOM 4573 C CA . PRO A 1 559 ? 12.321 0.654 -13.246 1.00 82.56 559 PRO A CA 1
ATOM 4574 C C . PRO A 1 559 ? 12.792 -0.521 -14.110 1.00 82.56 559 PRO A C 1
ATOM 4576 O O . PRO A 1 559 ? 13.088 -0.327 -15.292 1.00 82.56 559 PRO A O 1
ATOM 4579 N N . PHE A 1 560 ? 12.806 -1.727 -13.531 1.00 87.06 560 PHE A N 1
ATOM 4580 C CA . PHE A 1 560 ? 13.348 -2.928 -14.178 1.00 87.06 560 PHE A CA 1
ATOM 4581 C C . PHE A 1 560 ? 14.810 -2.703 -14.595 1.00 87.06 560 PHE A C 1
ATOM 4583 O O . PHE A 1 560 ? 15.142 -2.761 -15.777 1.00 87.06 560 PHE A O 1
ATOM 4590 N N . GLU A 1 561 ? 15.658 -2.329 -13.632 1.00 81.62 561 GLU A N 1
ATOM 4591 C CA . GLU A 1 561 ? 17.001 -1.801 -13.892 1.00 81.62 561 GLU A CA 1
ATOM 4592 C C . GLU A 1 561 ? 17.881 -2.818 -14.621 1.00 81.62 561 GLU A C 1
ATOM 4594 O O . GLU A 1 561 ? 18.658 -2.431 -15.494 1.00 81.62 561 GLU A O 1
ATOM 4599 N N . ASN A 1 562 ? 17.751 -4.111 -14.317 1.00 87.94 562 ASN A N 1
ATOM 4600 C CA . ASN A 1 562 ? 18.661 -5.120 -14.834 1.00 87.94 562 ASN A CA 1
ATOM 4601 C C . ASN A 1 562 ? 17.923 -6.263 -15.537 1.00 87.94 562 ASN A C 1
ATOM 4603 O O . ASN A 1 562 ? 17.031 -6.889 -14.980 1.00 87.94 562 ASN A O 1
ATOM 4607 N N . VAL A 1 563 ? 18.351 -6.612 -16.753 1.00 92.38 563 VAL A N 1
ATOM 4608 C CA . VAL A 1 563 ? 17.805 -7.770 -17.481 1.00 92.38 563 VAL A CA 1
ATOM 4609 C C . VAL A 1 563 ? 17.991 -9.086 -16.715 1.00 92.38 563 VAL A C 1
ATOM 4611 O O . VAL A 1 563 ? 17.185 -9.996 -16.865 1.00 92.38 563 VAL A O 1
ATOM 4614 N N . LEU A 1 564 ? 19.023 -9.176 -15.870 1.00 91.25 564 LEU A N 1
ATOM 4615 C CA . LEU A 1 564 ? 19.319 -10.346 -15.039 1.00 91.25 564 LEU A CA 1
ATOM 4616 C C . LEU A 1 564 ? 18.350 -10.514 -13.858 1.00 91.25 564 LEU A C 1
ATOM 4618 O O . LEU A 1 564 ? 18.391 -11.542 -13.191 1.00 91.25 564 LEU A O 1
ATOM 4622 N N . GLU A 1 565 ? 17.485 -9.533 -13.592 1.00 90.81 565 GLU A N 1
ATOM 4623 C CA . GLU A 1 565 ? 16.396 -9.662 -12.613 1.00 90.81 565 GLU A CA 1
ATOM 4624 C C . GLU A 1 565 ? 15.245 -10.530 -13.140 1.00 90.81 565 GLU A C 1
ATOM 4626 O O . GLU A 1 565 ? 14.428 -11.010 -12.354 1.00 90.81 565 GLU A O 1
ATOM 4631 N N . PHE A 1 566 ? 15.175 -10.740 -14.459 1.00 94.12 566 PHE A N 1
ATOM 4632 C CA . PHE A 1 566 ? 14.171 -11.581 -15.099 1.00 94.12 566 PHE A CA 1
ATOM 4633 C C . PHE A 1 566 ? 14.669 -13.024 -15.193 1.00 94.12 566 PHE A C 1
ATOM 4635 O O . PHE A 1 566 ? 15.614 -13.324 -15.925 1.00 94.12 566 PHE A O 1
ATOM 4642 N N . ASP A 1 567 ? 13.974 -13.932 -14.515 1.00 94.12 567 ASP A N 1
ATOM 4643 C CA . ASP A 1 567 ? 14.117 -15.368 -14.717 1.00 94.12 567 ASP A CA 1
ATOM 4644 C C . ASP A 1 567 ? 13.046 -15.843 -15.709 1.00 94.12 567 ASP A C 1
ATOM 4646 O O . ASP A 1 567 ? 11.871 -16.025 -15.376 1.00 94.12 567 ASP A O 1
ATOM 4650 N N . PHE A 1 568 ? 13.465 -16.028 -16.959 1.00 93.50 568 PHE A N 1
ATOM 4651 C CA . PHE A 1 568 ? 12.598 -16.501 -18.037 1.00 93.50 568 PHE A CA 1
ATOM 4652 C C . PHE A 1 568 ? 12.348 -18.014 -18.005 1.00 93.50 568 PHE A C 1
ATOM 4654 O O . PHE A 1 568 ? 11.445 -18.476 -18.699 1.00 93.50 568 PHE A O 1
ATOM 4661 N N . GLU A 1 569 ? 13.127 -18.791 -17.247 1.00 92.06 569 GLU A N 1
ATOM 4662 C CA . GLU A 1 569 ? 12.907 -20.235 -17.118 1.00 92.06 569 GLU A CA 1
ATOM 4663 C C . GLU A 1 569 ? 11.747 -20.505 -16.160 1.00 92.06 569 GLU A C 1
ATOM 4665 O O . GLU A 1 569 ? 10.869 -21.321 -16.448 1.00 92.06 569 GLU A O 1
ATOM 4670 N N . THR A 1 570 ? 11.698 -19.773 -15.044 1.00 90.62 570 THR A N 1
ATOM 4671 C CA . THR A 1 570 ? 10.641 -19.927 -14.032 1.00 90.62 570 THR A CA 1
ATOM 4672 C C . THR A 1 570 ? 9.507 -18.902 -14.155 1.00 90.62 570 THR A C 1
ATOM 4674 O O . THR A 1 570 ? 8.491 -19.018 -13.453 1.00 90.62 570 THR A O 1
ATOM 4677 N N . ASN A 1 571 ? 9.634 -17.949 -15.087 1.00 94.88 571 ASN A N 1
ATOM 4678 C CA . ASN A 1 571 ? 8.760 -16.787 -15.268 1.00 94.88 571 ASN A CA 1
ATOM 4679 C C . ASN A 1 571 ? 8.637 -15.973 -13.976 1.00 94.88 571 ASN A C 1
ATOM 4681 O O . ASN A 1 571 ? 7.535 -15.760 -13.468 1.00 94.88 571 ASN A O 1
ATOM 4685 N N . GLN A 1 572 ? 9.770 -15.550 -13.426 1.00 94.19 572 GLN A N 1
ATOM 4686 C CA . GLN A 1 572 ? 9.844 -14.768 -12.197 1.00 94.19 572 GLN A CA 1
ATOM 4687 C C . GLN A 1 572 ? 10.624 -13.474 -12.420 1.00 94.19 572 GLN A C 1
ATOM 4689 O O . GLN A 1 572 ? 11.446 -13.359 -13.327 1.00 94.19 572 GLN A O 1
ATOM 4694 N N . LEU A 1 573 ? 10.340 -12.484 -11.583 1.00 92.88 573 LEU A N 1
ATOM 4695 C CA . LEU A 1 573 ? 11.036 -11.210 -11.559 1.00 92.88 573 LEU A CA 1
ATOM 4696 C C . LEU A 1 573 ? 11.497 -10.908 -10.143 1.00 92.88 573 LEU A C 1
ATOM 4698 O O . LEU A 1 573 ? 10.699 -10.915 -9.200 1.00 92.88 573 LEU A O 1
ATOM 4702 N N . TRP A 1 574 ? 12.781 -10.603 -10.024 1.00 90.00 574 TRP A N 1
ATOM 4703 C CA . TRP A 1 574 ? 13.377 -10.113 -8.799 1.00 90.00 574 TRP A CA 1
ATOM 4704 C C . TRP A 1 574 ? 13.279 -8.589 -8.749 1.00 90.00 574 TRP A C 1
ATOM 4706 O O . TRP A 1 574 ? 13.830 -7.889 -9.590 1.00 90.00 574 TRP A O 1
ATOM 4716 N N . LEU A 1 575 ? 12.540 -8.059 -7.778 1.00 84.19 575 LEU A N 1
ATOM 4717 C CA . LEU A 1 575 ? 12.303 -6.626 -7.644 1.00 84.19 575 LEU A CA 1
ATOM 4718 C C . LEU A 1 575 ? 12.988 -6.075 -6.408 1.00 84.19 575 LEU A C 1
ATOM 4720 O O . LEU A 1 575 ? 12.756 -6.559 -5.301 1.00 84.19 575 LEU A O 1
ATOM 4724 N N . SER A 1 576 ? 13.764 -5.011 -6.594 1.00 74.25 576 SER A N 1
ATOM 4725 C CA . SER A 1 576 ? 14.283 -4.199 -5.499 1.00 74.25 576 SER A CA 1
ATOM 4726 C C . SER A 1 576 ? 13.271 -3.118 -5.130 1.00 74.25 576 SER A C 1
ATOM 4728 O O . SER A 1 576 ? 13.009 -2.191 -5.895 1.00 74.25 576 SER A O 1
ATOM 4730 N N . ASP A 1 577 ? 12.684 -3.232 -3.942 1.00 59.94 577 ASP A N 1
ATOM 4731 C CA . ASP A 1 577 ? 11.653 -2.307 -3.472 1.00 59.94 577 ASP A CA 1
ATOM 4732 C C . ASP A 1 577 ? 12.212 -1.015 -2.877 1.00 59.94 577 ASP A C 1
ATOM 4734 O O . ASP A 1 577 ? 11.513 0.004 -2.846 1.00 59.94 577 ASP A O 1
ATOM 4738 N N . LYS A 1 578 ? 13.457 -1.056 -2.390 1.00 61.09 578 LYS A N 1
ATOM 4739 C CA . LYS A 1 578 ? 14.153 0.070 -1.763 1.00 61.09 578 LYS A CA 1
ATOM 4740 C C . LYS A 1 578 ? 15.648 -0.035 -2.022 1.00 61.09 578 LYS A C 1
ATOM 4742 O O . LYS A 1 578 ? 16.300 -0.966 -1.560 1.00 61.09 578 LYS A O 1
ATOM 4747 N N . ILE A 1 579 ? 16.207 0.980 -2.670 1.00 46.38 579 ILE A N 1
ATOM 4748 C CA . ILE A 1 579 ? 17.655 1.180 -2.742 1.00 46.38 579 ILE A CA 1
ATOM 4749 C C . ILE A 1 579 ? 18.013 2.247 -1.703 1.00 46.38 579 ILE A C 1
ATOM 4751 O O . ILE A 1 579 ? 18.220 3.415 -2.027 1.00 46.38 579 ILE A O 1
ATOM 4755 N N . ASN A 1 580 ? 18.053 1.862 -0.425 1.00 40.19 580 ASN A N 1
ATOM 4756 C CA . ASN A 1 580 ? 18.732 2.665 0.589 1.00 40.19 580 ASN A CA 1
ATOM 4757 C C . ASN A 1 580 ? 20.194 2.229 0.646 1.00 40.19 580 ASN A C 1
ATOM 4759 O O . ASN A 1 580 ? 20.493 1.044 0.562 1.00 40.19 580 ASN A O 1
ATOM 4763 N N . LYS A 1 581 ? 21.125 3.174 0.839 1.00 35.19 581 LYS A N 1
ATOM 4764 C CA . LYS A 1 581 ? 22.585 2.921 0.891 1.00 35.19 581 LYS A CA 1
ATOM 4765 C C . LYS A 1 581 ? 23.040 1.886 1.943 1.00 35.19 581 LYS A C 1
ATOM 4767 O O . LYS A 1 581 ? 24.237 1.634 2.033 1.00 35.19 581 LYS A O 1
ATOM 4772 N N . LYS A 1 582 ? 22.131 1.339 2.756 1.00 33.50 582 LYS A N 1
ATOM 4773 C CA . LYS A 1 582 ? 22.429 0.378 3.820 1.00 33.50 582 LYS A CA 1
ATOM 4774 C C . LYS A 1 582 ? 21.642 -0.931 3.751 1.00 33.50 582 LYS A C 1
ATOM 4776 O O . LYS A 1 582 ? 22.216 -1.923 4.166 1.00 33.50 582 LYS A O 1
ATOM 4781 N N . ASP A 1 583 ? 20.428 -0.959 3.197 1.00 40.88 583 ASP A N 1
ATOM 4782 C CA . ASP A 1 583 ? 19.603 -2.171 3.156 1.00 40.88 583 ASP A CA 1
ATOM 4783 C C . ASP A 1 583 ? 18.823 -2.258 1.843 1.00 40.88 583 ASP A C 1
ATOM 4785 O O . ASP A 1 583 ? 18.193 -1.286 1.411 1.00 40.88 583 ASP A O 1
ATOM 4789 N N . GLN A 1 584 ? 18.880 -3.436 1.225 1.00 44.97 584 GLN A N 1
ATOM 4790 C CA . GLN A 1 584 ? 18.123 -3.792 0.034 1.00 44.97 584 GLN A CA 1
ATOM 4791 C C . GLN A 1 584 ? 16.967 -4.702 0.460 1.00 44.97 584 GLN A C 1
ATOM 4793 O O . GLN A 1 584 ? 17.194 -5.800 0.966 1.00 44.97 584 GLN A O 1
ATOM 4798 N N . SER A 1 585 ? 15.727 -4.248 0.284 1.00 61.69 585 SER A N 1
ATOM 4799 C CA . SER A 1 585 ? 14.551 -5.114 0.409 1.00 61.69 585 SER A CA 1
ATOM 4800 C C . SER A 1 585 ? 14.170 -5.608 -0.977 1.00 61.69 585 SER A C 1
ATOM 4802 O O . SER A 1 585 ? 13.896 -4.783 -1.854 1.00 61.69 585 SER A O 1
ATOM 4804 N N . PHE A 1 586 ? 14.129 -6.924 -1.160 1.00 73.56 586 PHE A N 1
ATOM 4805 C CA . PHE A 1 586 ? 13.759 -7.530 -2.428 1.00 73.56 586 PHE A CA 1
ATOM 4806 C C . PHE A 1 586 ? 12.535 -8.423 -2.291 1.00 73.56 586 PHE A C 1
ATOM 4808 O O . PHE A 1 586 ? 12.356 -9.069 -1.259 1.00 73.56 586 PHE A O 1
ATOM 4815 N N . ARG A 1 587 ? 11.761 -8.535 -3.369 1.00 81.00 587 ARG A N 1
ATOM 4816 C CA . ARG A 1 587 ? 10.730 -9.563 -3.514 1.00 81.00 587 ARG A CA 1
ATOM 4817 C C . ARG A 1 587 ? 10.887 -10.313 -4.826 1.00 81.00 587 ARG A C 1
ATOM 4819 O O . ARG A 1 587 ? 11.369 -9.761 -5.812 1.00 81.00 587 ARG A O 1
ATOM 4826 N N . ILE A 1 588 ? 10.443 -11.562 -4.832 1.00 88.12 588 ILE A N 1
ATOM 4827 C CA . ILE A 1 588 ? 10.304 -12.361 -6.047 1.00 88.12 588 ILE A CA 1
ATOM 4828 C C . ILE A 1 588 ? 8.817 -12.412 -6.371 1.00 88.12 588 ILE A C 1
ATOM 4830 O O . ILE A 1 588 ? 8.013 -12.789 -5.517 1.00 88.12 588 ILE A O 1
ATOM 4834 N N . ILE A 1 589 ? 8.451 -12.022 -7.589 1.00 92.44 589 ILE A N 1
ATOM 4835 C CA . ILE A 1 589 ? 7.076 -12.141 -8.077 1.00 92.44 589 ILE A CA 1
ATOM 4836 C C . ILE A 1 589 ? 7.027 -13.006 -9.339 1.00 92.44 589 ILE A C 1
ATOM 4838 O O . ILE A 1 589 ? 7.927 -12.922 -10.175 1.00 92.44 589 ILE A O 1
ATOM 4842 N N . PRO A 1 590 ? 5.985 -13.830 -9.516 1.00 94.69 590 PRO A N 1
ATOM 4843 C CA . PRO A 1 590 ? 5.733 -14.480 -10.791 1.00 94.69 590 PRO A CA 1
ATOM 4844 C C . PRO A 1 590 ? 5.317 -13.444 -11.840 1.00 94.69 590 PRO A C 1
ATOM 4846 O O . PRO A 1 590 ? 4.620 -12.473 -11.539 1.00 94.69 590 PRO A O 1
ATOM 4849 N N . LEU A 1 591 ? 5.731 -13.672 -13.080 1.00 95.19 591 LEU A N 1
ATOM 4850 C CA . LEU A 1 591 ? 5.410 -12.838 -14.228 1.00 95.19 591 LEU A CA 1
ATOM 4851 C C . LEU A 1 591 ? 4.259 -13.418 -15.039 1.00 95.19 591 LEU A C 1
ATOM 4853 O O . LEU A 1 591 ? 4.170 -14.624 -15.272 1.00 95.19 591 LEU A O 1
ATOM 4857 N N . ALA A 1 592 ? 3.415 -12.511 -15.520 1.00 95.88 592 ALA A N 1
ATOM 4858 C CA . ALA A 1 592 ? 2.419 -12.791 -16.538 1.00 95.88 592 ALA A CA 1
ATOM 4859 C C . ALA A 1 592 ? 3.127 -13.265 -17.826 1.00 95.88 592 ALA A C 1
ATOM 4861 O O . ALA A 1 592 ? 4.187 -12.739 -18.192 1.00 95.88 592 ALA A O 1
ATOM 4862 N N . ARG A 1 593 ? 2.565 -14.247 -18.532 1.00 96.12 593 ARG A N 1
ATOM 4863 C CA . ARG A 1 593 ? 3.131 -14.777 -19.781 1.00 96.12 593 ARG A CA 1
ATOM 4864 C C . ARG A 1 593 ? 3.313 -13.665 -20.809 1.00 96.12 593 ARG A C 1
ATOM 4866 O O . ARG A 1 593 ? 4.343 -13.614 -21.480 1.00 96.12 593 ARG A O 1
ATOM 4873 N N . LEU A 1 594 ? 2.356 -12.746 -20.901 1.00 97.25 594 LEU A N 1
ATOM 4874 C CA . LEU A 1 594 ? 2.431 -11.607 -21.805 1.00 97.25 594 LEU A CA 1
ATOM 4875 C C . LEU A 1 594 ? 3.635 -10.703 -21.500 1.00 97.25 594 LEU A C 1
ATOM 4877 O O . LEU A 1 594 ? 4.295 -10.222 -22.424 1.00 97.25 594 LEU A O 1
ATOM 4881 N N . ALA A 1 595 ? 3.939 -10.489 -20.217 1.00 97.19 595 ALA A N 1
ATOM 4882 C CA . ALA A 1 595 ? 5.099 -9.714 -19.787 1.00 97.19 595 ALA A CA 1
ATOM 4883 C C . ALA A 1 595 ? 6.408 -10.396 -20.203 1.00 97.19 595 ALA A C 1
ATOM 4885 O O . ALA A 1 595 ? 7.292 -9.736 -20.745 1.00 97.19 595 ALA A O 1
ATOM 4886 N N . VAL A 1 596 ? 6.506 -11.716 -20.023 1.00 97.50 596 VAL A N 1
ATOM 4887 C CA . VAL A 1 596 ? 7.662 -12.514 -20.463 1.00 97.50 596 VAL A CA 1
ATOM 4888 C C . VAL A 1 596 ? 7.869 -12.390 -21.972 1.00 97.50 596 VAL A C 1
ATOM 4890 O O . VAL A 1 596 ? 8.959 -12.027 -22.419 1.00 97.50 596 VAL A O 1
ATOM 4893 N N . GLU A 1 597 ? 6.813 -12.614 -22.756 1.00 97.56 597 GLU A N 1
ATOM 4894 C CA . GLU A 1 597 ? 6.862 -12.515 -24.217 1.00 97.56 597 GLU A CA 1
ATOM 4895 C C . GLU A 1 597 ? 7.283 -11.114 -24.683 1.00 97.56 597 GLU A C 1
ATOM 4897 O O . GLU A 1 597 ? 8.115 -10.970 -25.583 1.00 97.56 597 GLU A O 1
ATOM 4902 N N . GLN A 1 598 ? 6.728 -10.061 -24.077 1.00 97.75 598 GLN A N 1
ATOM 4903 C CA . GLN A 1 598 ? 7.072 -8.688 -24.434 1.00 97.75 598 GLN A CA 1
ATOM 4904 C C . GLN A 1 598 ? 8.526 -8.345 -24.075 1.00 97.75 598 GLN A C 1
ATOM 4906 O O . GLN A 1 598 ? 9.206 -7.683 -24.865 1.00 97.75 598 GLN A O 1
ATOM 4911 N N . THR A 1 599 ? 9.020 -8.796 -22.922 1.00 97.31 599 THR A N 1
ATOM 4912 C CA . THR A 1 599 ? 10.412 -8.578 -22.506 1.00 97.31 599 THR A CA 1
ATOM 4913 C C . THR A 1 599 ? 11.390 -9.287 -23.441 1.00 97.31 599 THR A C 1
ATOM 4915 O O . THR A 1 599 ? 12.374 -8.682 -23.870 1.00 97.31 599 THR A O 1
ATOM 4918 N N . GLN A 1 600 ? 11.099 -10.526 -23.846 1.00 96.75 600 GLN A N 1
ATOM 4919 C CA . GLN A 1 600 ? 11.909 -11.247 -24.835 1.00 96.75 600 GLN A CA 1
ATOM 4920 C C . GLN A 1 600 ? 11.945 -10.510 -26.183 1.00 96.75 600 GLN A C 1
ATOM 4922 O O . GLN A 1 600 ? 13.022 -10.292 -26.744 1.00 96.75 600 GLN A O 1
ATOM 4927 N N . LYS A 1 601 ? 10.799 -10.011 -26.661 1.00 97.50 601 LYS A N 1
ATOM 4928 C CA . LYS A 1 601 ? 10.734 -9.175 -27.874 1.00 97.50 601 LYS A CA 1
ATOM 4929 C C . LYS A 1 601 ? 11.481 -7.848 -27.727 1.00 97.50 601 LYS A C 1
ATOM 4931 O O . LYS A 1 601 ? 11.978 -7.307 -28.716 1.00 97.50 601 LYS A O 1
ATOM 4936 N N . TYR A 1 602 ? 11.571 -7.293 -26.521 1.00 97.81 602 TYR A N 1
ATOM 4937 C CA . TYR A 1 602 ? 12.392 -6.111 -26.261 1.00 97.81 602 TYR A CA 1
ATOM 4938 C C . TYR A 1 602 ? 13.895 -6.436 -26.311 1.00 97.81 602 TYR A C 1
ATOM 4940 O O . TYR A 1 602 ? 14.655 -5.695 -26.929 1.00 97.81 602 TYR A O 1
ATOM 4948 N N . ILE A 1 603 ? 14.326 -7.590 -25.796 1.00 97.06 603 ILE A N 1
ATOM 4949 C CA . ILE A 1 603 ? 15.709 -8.078 -25.958 1.00 97.06 603 ILE A CA 1
ATOM 4950 C C . ILE A 1 603 ? 16.062 -8.246 -27.447 1.00 97.06 603 ILE A C 1
ATOM 4952 O O . ILE A 1 603 ? 17.125 -7.807 -27.892 1.00 97.06 603 ILE A O 1
ATOM 4956 N N . GLU A 1 604 ? 15.171 -8.842 -28.244 1.00 96.69 604 GLU A N 1
ATOM 4957 C CA . GLU A 1 604 ? 15.346 -8.973 -29.700 1.00 96.69 604 GLU A CA 1
ATOM 4958 C C . GLU A 1 604 ? 15.421 -7.618 -30.411 1.00 96.69 604 GLU A C 1
ATOM 4960 O O . GLU A 1 604 ? 16.241 -7.427 -31.317 1.00 96.69 604 GLU A O 1
ATOM 4965 N N . HIS A 1 605 ? 14.594 -6.663 -29.983 1.00 96.50 605 HIS A N 1
ATOM 4966 C CA . HIS A 1 605 ? 14.629 -5.292 -30.476 1.00 96.50 605 HIS A CA 1
ATOM 4967 C C . HIS A 1 605 ? 15.986 -4.636 -30.216 1.00 96.50 605 HIS A C 1
ATOM 4969 O O . HIS A 1 605 ? 16.575 -4.091 -31.147 1.00 96.50 605 HIS A O 1
ATOM 4975 N N . LEU A 1 606 ? 16.516 -4.735 -28.992 1.00 96.25 606 LEU A N 1
ATOM 4976 C CA . LEU A 1 606 ? 17.826 -4.178 -28.647 1.00 96.25 606 LEU A CA 1
ATOM 4977 C C . LEU A 1 606 ? 18.950 -4.806 -29.480 1.00 96.25 606 LEU A C 1
ATOM 4979 O O . LEU A 1 606 ? 19.816 -4.090 -29.979 1.00 96.25 606 LEU A O 1
ATOM 4983 N N . ARG A 1 607 ? 18.913 -6.127 -29.705 1.00 96.00 607 ARG A N 1
ATOM 4984 C CA . ARG A 1 607 ? 19.876 -6.819 -30.584 1.00 96.00 607 ARG A CA 1
ATOM 4985 C C . ARG A 1 607 ? 19.796 -6.318 -32.029 1.00 96.00 607 ARG A C 1
ATOM 4987 O O . ARG A 1 607 ? 20.828 -6.053 -32.645 1.00 96.00 607 ARG A O 1
ATOM 4994 N N . SER A 1 608 ? 18.583 -6.152 -32.550 1.00 94.81 608 SER A N 1
ATOM 4995 C CA . SER A 1 608 ? 18.349 -5.623 -33.902 1.00 94.81 608 SER A CA 1
ATOM 4996 C C . SER A 1 608 ? 18.823 -4.174 -34.027 1.00 94.81 608 SER A C 1
ATOM 4998 O O . SER A 1 608 ? 19.430 -3.797 -35.029 1.00 94.81 608 SER A O 1
ATOM 5000 N N . LEU A 1 609 ? 18.607 -3.370 -32.985 1.00 93.69 609 LEU A N 1
ATOM 5001 C CA . LEU A 1 609 ? 19.052 -1.986 -32.932 1.00 93.69 609 LEU A CA 1
ATOM 5002 C C . LEU A 1 609 ? 20.583 -1.883 -32.863 1.00 93.69 609 LEU A C 1
ATOM 5004 O O . LEU A 1 609 ? 21.160 -1.069 -33.580 1.00 93.69 609 LEU A O 1
ATOM 5008 N N . CYS A 1 610 ? 21.256 -2.748 -32.090 1.00 93.81 610 CYS A N 1
ATOM 5009 C CA . CYS A 1 610 ? 22.718 -2.857 -32.109 1.00 93.81 610 CYS A CA 1
ATOM 5010 C C . CYS A 1 610 ? 23.241 -3.096 -33.527 1.00 93.81 610 CYS A C 1
ATOM 5012 O O . CYS A 1 610 ? 24.136 -2.381 -33.972 1.00 93.81 610 CYS A O 1
ATOM 5014 N N . PHE A 1 611 ? 22.673 -4.072 -34.241 1.00 92.94 611 PHE A N 1
ATOM 5015 C CA . PHE A 1 611 ? 23.077 -4.385 -35.612 1.00 92.94 611 PHE A CA 1
ATOM 5016 C C . PHE A 1 611 ? 22.897 -3.177 -36.541 1.00 92.94 611 PHE A C 1
ATOM 5018 O O . PHE A 1 611 ? 23.839 -2.775 -37.222 1.00 92.94 611 PHE A O 1
ATOM 5025 N N . TYR A 1 612 ? 21.727 -2.536 -36.499 1.00 92.19 612 TYR A N 1
ATOM 5026 C CA . TYR A 1 612 ? 21.422 -1.360 -37.317 1.00 92.19 612 TYR A CA 1
ATOM 5027 C C . TYR A 1 612 ? 22.357 -0.167 -37.044 1.00 92.19 612 TYR A C 1
ATOM 5029 O O . TYR A 1 612 ? 22.767 0.540 -37.965 1.00 92.19 612 TYR A O 1
ATOM 5037 N N . LEU A 1 613 ? 22.719 0.060 -35.779 1.00 92.56 613 LEU A N 1
ATOM 5038 C CA . LEU A 1 613 ? 23.510 1.218 -35.357 1.00 92.56 613 LEU A CA 1
ATOM 5039 C C . LEU A 1 613 ? 25.025 0.976 -35.347 1.00 92.56 613 LEU A C 1
ATOM 5041 O O . LEU A 1 613 ? 25.770 1.933 -35.143 1.00 92.56 613 LEU A O 1
ATOM 5045 N N . THR A 1 614 ? 25.493 -0.253 -35.596 1.00 92.50 614 THR A N 1
ATOM 5046 C CA . THR A 1 614 ? 26.910 -0.655 -35.446 1.00 92.50 614 THR A CA 1
ATOM 5047 C C . THR A 1 614 ? 27.877 0.302 -36.143 1.00 92.50 614 THR A C 1
ATOM 5049 O O . THR A 1 614 ? 28.879 0.693 -35.552 1.00 92.50 614 THR A O 1
ATOM 5052 N N . ASN A 1 615 ? 27.551 0.735 -37.363 1.00 90.50 615 ASN A N 1
ATOM 5053 C CA . ASN A 1 615 ? 28.433 1.598 -38.153 1.00 90.50 615 ASN A CA 1
ATOM 5054 C C . ASN A 1 615 ? 28.185 3.098 -37.945 1.00 90.50 615 ASN A C 1
ATOM 5056 O O . ASN A 1 615 ? 29.056 3.904 -38.255 1.00 90.50 615 ASN A O 1
ATOM 5060 N N . SER A 1 616 ? 26.999 3.487 -37.469 1.00 91.50 616 SER A N 1
ATOM 5061 C CA . SER A 1 616 ? 26.593 4.896 -37.389 1.00 91.50 616 SER A CA 1
ATOM 5062 C C . SER A 1 616 ? 26.734 5.490 -35.986 1.00 91.50 616 SER A C 1
ATOM 5064 O O . SER A 1 616 ? 27.027 6.674 -35.864 1.00 91.50 616 SER A O 1
ATOM 5066 N N . HIS A 1 617 ? 26.553 4.685 -34.933 1.00 92.44 617 HIS A N 1
ATOM 5067 C CA . HIS A 1 617 ? 26.535 5.139 -33.537 1.00 92.44 617 HIS A CA 1
ATOM 5068 C C . HIS A 1 617 ? 27.212 4.113 -32.598 1.00 92.44 617 HIS A C 1
ATOM 5070 O O . HIS A 1 617 ? 26.554 3.544 -31.722 1.00 92.44 617 HIS A O 1
ATOM 5076 N N . PRO A 1 618 ? 28.525 3.850 -32.749 1.00 92.00 618 PRO A N 1
ATOM 5077 C CA . PRO A 1 618 ? 29.224 2.787 -32.013 1.00 92.00 618 PRO A CA 1
ATOM 5078 C C . PRO A 1 618 ? 29.220 2.972 -30.483 1.00 92.00 618 PRO A C 1
ATOM 5080 O O . PRO A 1 618 ? 29.156 1.992 -29.736 1.00 92.00 618 PRO A O 1
ATOM 5083 N N . GLU A 1 619 ? 29.232 4.217 -29.994 1.00 92.38 619 GLU A N 1
ATOM 5084 C CA . GLU A 1 619 ? 29.117 4.514 -28.557 1.00 92.38 619 GLU A CA 1
ATOM 5085 C C . GLU A 1 619 ? 27.766 4.055 -27.996 1.00 92.38 619 GLU A C 1
ATOM 5087 O O . GLU A 1 619 ? 27.708 3.376 -26.971 1.00 92.38 619 GLU A O 1
ATOM 5092 N N . LEU A 1 620 ? 26.676 4.347 -28.711 1.00 93.25 620 LEU A N 1
ATOM 5093 C CA . LEU A 1 620 ? 25.336 3.926 -28.316 1.00 93.25 620 LEU A CA 1
ATOM 5094 C C . LEU A 1 620 ? 25.204 2.399 -28.349 1.00 93.25 620 LEU A C 1
ATOM 5096 O O . LEU A 1 620 ? 24.621 1.817 -27.441 1.00 93.25 620 LEU A O 1
ATOM 5100 N N . VAL A 1 621 ? 25.806 1.727 -29.335 1.00 94.69 621 VAL A N 1
ATOM 5101 C CA . VAL A 1 621 ? 25.837 0.254 -29.383 1.00 94.69 621 VAL A CA 1
ATOM 5102 C C . VAL A 1 621 ? 26.522 -0.339 -28.153 1.00 94.69 621 VAL A C 1
ATOM 5104 O O . VAL A 1 621 ? 26.031 -1.333 -27.618 1.00 94.69 621 VAL A O 1
ATOM 5107 N N . THR A 1 622 ? 27.601 0.278 -27.670 1.00 94.69 622 THR A N 1
ATOM 5108 C CA . THR A 1 622 ? 28.291 -0.160 -26.446 1.00 94.69 622 THR A CA 1
ATOM 5109 C C . THR A 1 622 ? 27.368 -0.074 -25.231 1.00 94.69 622 THR A C 1
ATOM 5111 O O . THR A 1 622 ? 27.298 -1.012 -24.435 1.00 94.69 622 THR A O 1
ATOM 5114 N N . GLU A 1 623 ? 26.608 1.013 -25.111 1.00 94.00 623 GLU A N 1
ATOM 5115 C CA . GLU A 1 623 ? 25.640 1.185 -24.027 1.00 94.00 623 GLU A CA 1
ATOM 5116 C C . GLU A 1 623 ? 24.476 0.176 -24.117 1.00 94.00 623 GLU A C 1
ATOM 5118 O O . GLU A 1 623 ? 24.132 -0.447 -23.110 1.00 94.00 623 GLU A O 1
ATOM 5123 N N . ILE A 1 624 ? 23.930 -0.076 -25.316 1.00 95.19 624 ILE A N 1
ATOM 5124 C CA . ILE A 1 624 ? 22.868 -1.081 -25.531 1.00 95.19 624 ILE A CA 1
ATOM 5125 C C . ILE A 1 624 ? 23.373 -2.495 -25.193 1.00 95.19 624 ILE A C 1
ATOM 5127 O O . ILE A 1 624 ? 22.676 -3.275 -24.541 1.00 95.19 624 ILE A O 1
ATOM 5131 N N . GLN A 1 625 ? 24.599 -2.841 -25.594 1.00 96.00 625 GLN A N 1
ATOM 5132 C CA . GLN A 1 625 ? 25.221 -4.112 -25.212 1.00 96.00 625 GLN A CA 1
ATOM 5133 C C . GLN A 1 625 ? 25.436 -4.209 -23.698 1.00 96.00 625 GLN A C 1
ATOM 5135 O O . GLN A 1 625 ? 25.296 -5.295 -23.136 1.00 96.00 625 GLN A O 1
ATOM 5140 N N . GLY A 1 626 ? 25.752 -3.092 -23.039 1.00 94.88 626 GLY A N 1
ATOM 5141 C CA . GLY A 1 626 ? 25.797 -2.998 -21.583 1.00 94.88 626 GLY A CA 1
ATOM 5142 C C . GLY A 1 626 ? 24.446 -3.331 -20.947 1.00 94.88 626 GLY A C 1
ATOM 5143 O O . GLY A 1 626 ? 24.402 -4.137 -20.020 1.00 94.88 626 GLY A O 1
ATOM 5144 N N . ALA A 1 627 ? 23.345 -2.796 -21.481 1.00 94.38 627 ALA A N 1
ATOM 5145 C CA . ALA A 1 627 ? 21.989 -3.099 -21.011 1.00 94.38 627 ALA A CA 1
ATOM 5146 C C . ALA A 1 627 ? 21.639 -4.590 -21.183 1.00 94.38 627 ALA A C 1
ATOM 5148 O O . ALA A 1 627 ? 21.164 -5.233 -20.250 1.00 94.38 627 ALA A O 1
ATOM 5149 N N . LEU A 1 628 ? 21.975 -5.181 -22.337 1.00 95.50 628 LEU A N 1
ATOM 5150 C CA . LEU A 1 628 ? 21.788 -6.615 -22.616 1.00 95.50 628 LEU A CA 1
ATOM 5151 C C . LEU A 1 628 ? 22.620 -7.545 -21.716 1.00 95.50 628 LEU A C 1
ATOM 5153 O O . LEU A 1 628 ? 22.285 -8.719 -21.583 1.00 95.50 628 LEU A O 1
ATOM 5157 N N . LYS A 1 629 ? 23.709 -7.040 -21.128 1.00 95.00 629 LYS A N 1
ATOM 5158 C CA . LYS A 1 629 ? 24.575 -7.769 -20.187 1.00 95.00 629 LYS A CA 1
ATOM 5159 C C . LYS A 1 629 ? 24.253 -7.469 -18.720 1.00 95.00 629 LYS A C 1
ATOM 5161 O O . LYS A 1 629 ? 24.965 -7.958 -17.847 1.00 95.00 629 LYS A O 1
ATOM 5166 N N . GLY A 1 630 ? 23.250 -6.633 -18.443 1.00 90.19 630 GLY A N 1
ATOM 5167 C CA . GLY A 1 630 ? 22.917 -6.219 -17.080 1.00 90.19 630 GLY A CA 1
ATOM 5168 C C . GLY A 1 630 ? 23.938 -5.277 -16.434 1.00 90.19 630 GLY A C 1
ATOM 5169 O O . GLY A 1 630 ? 24.062 -5.237 -15.215 1.00 90.19 630 GLY A O 1
ATOM 5170 N N . GLN A 1 631 ? 24.715 -4.553 -17.240 1.00 91.25 631 GLN A N 1
ATOM 5171 C CA . GLN A 1 631 ? 25.741 -3.600 -16.791 1.00 91.25 631 GLN A CA 1
ATOM 5172 C C . GLN A 1 631 ? 25.253 -2.145 -16.837 1.00 91.25 631 GLN A C 1
ATOM 5174 O O . GLN A 1 631 ? 25.921 -1.247 -16.327 1.00 91.25 631 GLN A O 1
ATOM 5179 N N . ARG A 1 632 ? 24.117 -1.907 -17.496 1.00 89.19 632 ARG A N 1
ATOM 5180 C CA . ARG A 1 632 ? 23.441 -0.616 -17.658 1.00 89.19 632 ARG A CA 1
ATOM 5181 C C . ARG A 1 632 ? 21.929 -0.820 -17.494 1.00 89.19 632 ARG A C 1
ATOM 5183 O O . ARG A 1 632 ? 21.490 -1.962 -17.646 1.00 89.19 632 ARG A O 1
ATOM 5190 N N . PRO A 1 633 ? 21.151 0.251 -17.239 1.00 90.88 633 PRO A N 1
ATOM 5191 C CA . PRO A 1 633 ? 19.697 0.168 -17.161 1.00 90.88 633 PRO A CA 1
ATOM 5192 C C . PRO A 1 633 ? 19.097 -0.540 -18.379 1.00 90.88 633 PRO A C 1
ATOM 5194 O O . PRO A 1 633 ? 19.391 -0.179 -19.520 1.00 90.88 633 PRO A O 1
ATOM 5197 N N . PHE A 1 634 ? 18.269 -1.551 -18.134 1.00 94.38 634 PHE A N 1
ATOM 5198 C CA . PHE A 1 634 ? 17.671 -2.379 -19.177 1.00 94.38 634 PHE A CA 1
ATOM 5199 C C . PHE A 1 634 ? 16.662 -1.594 -20.025 1.00 94.38 634 PHE A C 1
ATOM 5201 O O . PHE A 1 634 ? 16.693 -1.662 -21.257 1.00 94.38 634 PHE A O 1
ATOM 5208 N N . LEU A 1 635 ? 15.804 -0.799 -19.379 1.00 95.19 635 LEU A N 1
ATOM 5209 C CA . LEU A 1 635 ? 14.931 0.156 -20.057 1.00 95.19 635 LEU A CA 1
ATOM 5210 C C . LEU A 1 635 ? 15.595 1.532 -20.129 1.00 95.19 635 LEU A C 1
ATOM 5212 O O . LEU A 1 635 ? 16.045 2.084 -19.123 1.00 95.19 635 LEU A O 1
ATOM 5216 N N . PHE A 1 636 ? 15.603 2.117 -21.323 1.00 95.44 636 PHE A N 1
ATOM 5217 C CA . PHE A 1 636 ? 16.128 3.456 -21.564 1.00 95.44 636 PHE A CA 1
ATOM 5218 C C . PHE A 1 636 ? 15.403 4.138 -22.724 1.00 95.44 636 PHE A C 1
ATOM 5220 O O . PHE A 1 636 ? 14.799 3.491 -23.576 1.00 95.44 636 PHE A O 1
ATOM 5227 N N . PHE A 1 637 ? 15.470 5.464 -22.743 1.00 95.69 637 PHE A N 1
ATOM 5228 C CA . PHE A 1 637 ? 15.074 6.282 -23.880 1.00 95.69 637 PHE A CA 1
ATOM 5229 C C . PHE A 1 637 ? 16.316 6.778 -24.622 1.00 95.69 637 PHE A C 1
ATOM 5231 O O . PHE A 1 637 ? 17.418 6.813 -24.074 1.00 95.69 637 PHE A O 1
ATOM 5238 N N . CYS A 1 638 ? 16.138 7.226 -25.856 1.00 92.94 638 CYS A N 1
ATOM 5239 C CA . CYS A 1 638 ? 17.161 7.871 -26.660 1.00 92.94 638 CYS A CA 1
ATOM 5240 C C . CYS A 1 638 ? 16.756 9.318 -26.963 1.00 92.94 638 CYS A C 1
ATOM 5242 O O . CYS A 1 638 ? 15.621 9.601 -27.347 1.00 92.94 638 CYS A O 1
ATOM 5244 N N . SER A 1 639 ? 17.678 10.253 -26.751 1.00 88.75 639 SER A N 1
ATOM 5245 C CA . SER A 1 639 ? 17.519 11.641 -27.180 1.00 88.75 639 SER A CA 1
ATOM 5246 C C . SER A 1 639 ? 18.850 12.185 -27.673 1.00 88.75 639 SER A C 1
ATOM 5248 O O . SER A 1 639 ? 19.854 12.121 -26.958 1.00 88.75 639 SER A O 1
ATOM 5250 N N . ASN A 1 640 ? 18.854 12.731 -28.889 1.00 85.69 640 ASN A N 1
ATOM 5251 C CA . ASN A 1 640 ? 20.059 13.196 -29.571 1.00 85.69 640 ASN A CA 1
ATOM 5252 C C . ASN A 1 640 ? 21.145 12.110 -29.592 1.00 85.69 640 ASN A C 1
ATOM 5254 O O . ASN A 1 640 ? 22.306 12.388 -29.287 1.00 85.69 640 ASN A O 1
ATOM 5258 N N . GLN A 1 641 ? 20.746 10.868 -29.896 1.00 81.50 641 GLN A N 1
ATOM 5259 C CA . GLN A 1 641 ? 21.642 9.703 -29.990 1.00 81.50 641 GLN A CA 1
ATOM 5260 C C . GLN A 1 641 ? 22.333 9.324 -28.667 1.00 81.50 641 GLN A C 1
ATOM 5262 O O . GLN A 1 641 ? 23.308 8.574 -28.661 1.00 81.50 641 GLN A O 1
ATOM 5267 N N . LYS A 1 642 ? 21.829 9.818 -27.532 1.00 87.25 642 LYS A N 1
ATOM 5268 C CA . LYS A 1 642 ? 22.314 9.468 -26.194 1.00 87.25 642 LYS A CA 1
ATOM 5269 C C . LYS A 1 642 ? 21.227 8.787 -25.388 1.00 87.25 642 LYS A C 1
ATOM 5271 O O . LYS A 1 642 ? 20.048 9.114 -25.519 1.00 87.25 642 LYS A O 1
ATOM 5276 N N . ILE A 1 643 ? 21.647 7.882 -24.509 1.00 90.62 643 ILE A N 1
ATOM 5277 C CA . ILE A 1 643 ? 20.749 7.264 -23.542 1.00 90.62 643 ILE A CA 1
ATOM 5278 C C . ILE A 1 643 ? 20.261 8.312 -22.540 1.00 90.62 643 ILE A C 1
ATOM 5280 O O . ILE A 1 643 ? 21.042 9.041 -21.926 1.00 90.62 643 ILE A O 1
ATOM 5284 N N . ARG A 1 644 ? 18.944 8.350 -22.362 1.00 92.50 644 ARG A N 1
ATOM 5285 C CA . ARG A 1 644 ? 18.243 9.058 -21.301 1.00 92.50 644 ARG A CA 1
ATOM 5286 C C . ARG A 1 644 ? 17.565 8.014 -20.423 1.00 92.50 644 ARG A C 1
ATOM 5288 O O . ARG A 1 644 ? 16.897 7.104 -20.900 1.00 92.50 644 ARG A O 1
ATOM 5295 N N . GLU A 1 645 ? 17.756 8.155 -19.127 1.00 90.50 645 GLU A N 1
ATOM 5296 C CA . GLU A 1 645 ? 17.210 7.239 -18.136 1.00 90.50 645 GLU A CA 1
ATOM 5297 C C . GLU A 1 645 ? 15.674 7.251 -18.099 1.00 90.50 645 GLU A C 1
ATOM 5299 O O . GLU A 1 645 ? 15.071 8.323 -18.204 1.00 90.50 645 GLU A O 1
ATOM 5304 N N . VAL A 1 646 ? 15.056 6.084 -17.879 1.00 91.00 646 VAL A N 1
ATOM 5305 C CA . VAL A 1 646 ? 13.616 5.979 -17.605 1.00 91.00 646 VAL A CA 1
ATOM 5306 C C . VAL A 1 646 ? 13.346 6.387 -16.161 1.00 91.00 646 VAL A C 1
ATOM 5308 O O . VAL A 1 646 ? 13.755 5.730 -15.210 1.00 91.00 646 VAL A O 1
ATOM 5311 N N . LYS A 1 647 ? 12.637 7.495 -15.989 1.00 88.62 647 LYS A N 1
ATOM 5312 C CA . LYS A 1 647 ? 12.177 8.013 -14.693 1.00 88.62 647 LYS A CA 1
ATOM 5313 C C . LYS A 1 647 ? 10.860 8.780 -14.855 1.00 88.62 647 LYS A C 1
ATOM 5315 O O . LYS A 1 647 ? 10.547 9.174 -15.988 1.00 88.62 647 LYS A O 1
ATOM 5320 N N . PRO A 1 648 ? 10.107 9.047 -13.770 1.00 86.56 648 PRO A N 1
ATOM 5321 C CA . PRO A 1 648 ? 8.777 9.653 -13.854 1.00 86.56 648 PRO A CA 1
ATOM 5322 C C . PRO A 1 648 ? 8.720 10.929 -14.704 1.00 86.56 648 PRO A C 1
ATOM 5324 O O . PRO A 1 648 ? 7.797 11.097 -15.499 1.00 86.56 648 PRO A O 1
ATOM 5327 N N . GLU A 1 649 ? 9.732 11.798 -14.616 1.00 86.44 649 GLU A N 1
ATOM 5328 C CA . GLU A 1 649 ? 9.765 13.037 -15.401 1.00 86.44 649 GLU A CA 1
ATOM 5329 C C . GLU A 1 649 ? 9.908 12.763 -16.902 1.00 86.44 649 GLU A C 1
ATOM 5331 O O . GLU A 1 649 ? 9.198 13.347 -17.713 1.00 86.44 649 GLU A O 1
ATOM 5336 N N . THR A 1 650 ? 10.798 11.843 -17.278 1.00 90.94 650 THR A N 1
ATOM 5337 C CA . THR A 1 650 ? 11.047 11.507 -18.691 1.00 90.94 650 THR A CA 1
ATOM 5338 C C . THR A 1 650 ? 9.880 10.768 -19.333 1.00 90.94 650 THR A C 1
ATOM 5340 O O . THR A 1 650 ? 9.592 10.995 -20.505 1.00 90.94 650 THR A O 1
ATOM 5343 N N . ILE A 1 651 ? 9.183 9.936 -18.553 1.00 91.88 651 ILE A N 1
ATOM 5344 C CA . ILE A 1 651 ? 7.947 9.280 -18.976 1.00 91.88 651 ILE A CA 1
ATOM 5345 C C . ILE A 1 651 ? 6.885 10.349 -19.240 1.00 91.88 651 ILE A C 1
ATOM 5347 O O . ILE A 1 651 ? 6.331 10.392 -20.329 1.00 91.88 651 ILE A O 1
ATOM 5351 N N . CYS A 1 652 ? 6.666 11.266 -18.293 1.00 90.12 652 CYS A N 1
ATOM 5352 C CA . CYS A 1 652 ? 5.694 12.354 -18.434 1.00 90.12 652 CYS A CA 1
ATOM 5353 C C . CYS A 1 652 ? 5.982 13.252 -19.654 1.00 90.12 652 CYS A C 1
ATOM 5355 O O . CYS A 1 652 ? 5.055 13.655 -20.360 1.00 90.12 652 CYS A O 1
ATOM 5357 N N . ASP A 1 653 ? 7.257 13.548 -19.929 1.00 90.94 653 ASP A N 1
ATOM 5358 C CA . ASP A 1 653 ? 7.667 14.303 -21.119 1.00 90.94 653 ASP A CA 1
ATOM 5359 C C . ASP A 1 653 ? 7.286 13.577 -22.420 1.00 90.94 653 ASP A C 1
ATOM 5361 O O . ASP A 1 653 ? 6.702 14.195 -23.313 1.00 90.94 653 ASP A O 1
ATOM 5365 N N . LEU A 1 654 ? 7.579 12.275 -22.522 1.00 92.00 654 LEU A N 1
ATOM 5366 C CA . LEU A 1 654 ? 7.253 11.471 -23.706 1.00 92.00 654 LEU A CA 1
ATOM 5367 C C . LEU A 1 654 ? 5.747 11.262 -23.864 1.00 92.00 654 LEU A C 1
ATOM 5369 O O . LEU A 1 654 ? 5.200 11.387 -24.958 1.00 92.00 654 LEU A O 1
ATOM 5373 N N . GLU A 1 655 ? 5.044 10.996 -22.768 1.00 93.19 655 GLU A N 1
ATOM 5374 C CA . GLU A 1 655 ? 3.588 10.882 -22.777 1.00 93.19 655 GLU A CA 1
ATOM 5375 C C . GLU A 1 655 ? 2.947 12.156 -23.332 1.00 93.19 655 GLU A C 1
ATOM 5377 O O . GLU A 1 655 ? 2.047 12.078 -24.170 1.00 93.19 655 GLU A O 1
ATOM 5382 N N . ARG A 1 656 ? 3.471 13.329 -22.952 1.00 91.88 656 ARG A N 1
ATOM 5383 C CA . ARG A 1 656 ? 3.038 14.611 -23.514 1.00 91.88 656 ARG A CA 1
ATOM 5384 C C . ARG A 1 656 ? 3.369 14.731 -25.002 1.00 91.88 656 ARG A C 1
ATOM 5386 O O . ARG A 1 656 ? 2.504 15.179 -25.751 1.00 91.88 656 ARG A O 1
ATOM 5393 N N . SER A 1 657 ? 4.570 14.345 -25.445 1.00 91.50 657 SER A N 1
ATOM 5394 C CA . SER A 1 657 ? 4.959 14.469 -26.861 1.00 91.50 657 SER A CA 1
ATOM 5395 C C . SER A 1 657 ? 4.120 13.598 -27.792 1.00 91.50 657 SER A C 1
ATOM 5397 O O . SER A 1 657 ? 3.857 14.000 -28.920 1.00 91.50 657 SER A O 1
ATOM 5399 N N . TYR A 1 658 ? 3.649 12.446 -27.312 1.00 90.19 658 TYR A N 1
ATOM 5400 C CA . TYR A 1 658 ? 2.746 11.566 -28.061 1.00 90.19 658 TYR A CA 1
ATOM 5401 C C . TYR A 1 658 ? 1.260 11.878 -27.816 1.00 90.19 658 TYR A C 1
ATOM 5403 O O . TYR A 1 658 ? 0.378 11.164 -28.291 1.00 90.19 658 TYR A O 1
ATOM 5411 N N . GLY A 1 659 ? 0.950 12.949 -27.075 1.00 91.06 659 GLY A N 1
ATOM 5412 C CA . GLY A 1 659 ? -0.416 13.381 -26.782 1.00 91.06 659 GLY A CA 1
ATOM 5413 C C . GLY A 1 659 ? -1.219 12.380 -25.946 1.00 91.06 659 GLY A C 1
ATOM 5414 O O . GLY A 1 659 ? -2.442 12.322 -26.079 1.00 91.06 659 GLY A O 1
ATOM 5415 N N . LEU A 1 660 ? -0.565 11.545 -25.142 1.00 91.88 660 LEU A N 1
ATOM 5416 C CA . LEU A 1 660 ? -1.240 10.610 -24.246 1.00 91.88 660 LEU A CA 1
ATOM 5417 C C . LEU A 1 660 ? -1.908 11.367 -23.095 1.00 91.88 660 LEU A C 1
ATOM 5419 O O . LEU A 1 660 ? -1.389 12.368 -22.598 1.00 91.88 660 LEU A O 1
ATOM 5423 N N . THR A 1 661 ? -3.049 10.854 -22.637 1.00 87.88 661 THR A N 1
ATOM 5424 C CA . THR A 1 661 ? -3.726 11.384 -21.451 1.00 87.88 661 THR A CA 1
ATOM 5425 C C . THR A 1 661 ? -2.796 11.304 -20.245 1.00 87.88 661 THR A C 1
ATOM 5427 O O . THR A 1 661 ? -2.141 10.282 -20.020 1.00 87.88 661 THR A O 1
ATOM 5430 N N . LYS A 1 662 ? -2.713 12.386 -19.468 1.00 86.62 662 LYS A N 1
ATOM 5431 C CA . LYS A 1 662 ? -1.828 12.451 -18.304 1.00 86.62 662 LYS A CA 1
ATOM 5432 C C . LYS A 1 662 ? -2.369 11.561 -17.186 1.00 86.62 662 LYS A C 1
ATOM 5434 O O . LYS A 1 662 ? -3.435 11.839 -16.642 1.00 86.62 662 LYS A O 1
ATOM 5439 N N . LEU A 1 663 ? -1.595 10.546 -16.813 1.00 87.50 663 LEU A N 1
ATOM 5440 C CA . LEU A 1 663 ? -1.895 9.668 -15.684 1.00 87.50 663 LEU A CA 1
ATOM 5441 C C . LEU A 1 663 ? -0.972 9.966 -14.499 1.00 87.50 663 LEU A C 1
ATOM 5443 O O . LEU A 1 663 ? 0.083 10.586 -14.657 1.00 87.50 663 LEU A O 1
ATOM 5447 N N . VAL A 1 664 ? -1.367 9.540 -13.300 1.00 85.44 664 VAL A N 1
ATOM 5448 C CA . VAL A 1 664 ? -0.447 9.510 -12.152 1.00 85.44 664 VAL A CA 1
ATOM 5449 C C . VAL A 1 664 ? 0.652 8.476 -12.391 1.00 85.44 664 VAL A C 1
ATOM 5451 O O . VAL A 1 664 ? 0.413 7.452 -13.019 1.00 85.44 664 VAL A O 1
ATOM 5454 N N . SER A 1 665 ? 1.865 8.705 -11.888 1.00 82.31 665 SER A N 1
ATOM 5455 C CA . SER A 1 665 ? 3.019 7.851 -12.211 1.00 82.31 665 SER A CA 1
ATOM 5456 C C . SER A 1 665 ? 2.836 6.381 -11.803 1.00 82.31 665 SER A C 1
ATOM 5458 O O . SER A 1 665 ? 3.266 5.490 -12.525 1.00 82.31 665 SER A O 1
ATOM 5460 N N . ASN A 1 666 ? 2.155 6.125 -10.681 1.00 84.56 666 ASN A N 1
ATOM 5461 C CA . ASN A 1 666 ? 1.891 4.785 -10.140 1.00 84.56 666 ASN A CA 1
ATOM 5462 C C . ASN A 1 666 ? 0.580 4.153 -10.642 1.00 84.56 666 ASN A C 1
ATOM 5464 O O . ASN A 1 666 ? 0.106 3.185 -10.046 1.00 84.56 666 ASN A O 1
ATOM 5468 N N . TRP A 1 667 ? -0.041 4.682 -11.701 1.00 89.81 667 TRP A N 1
ATOM 5469 C CA . TRP A 1 667 ? -1.388 4.264 -12.105 1.00 89.81 667 TRP A CA 1
ATOM 5470 C C . TRP A 1 667 ? -1.507 2.752 -12.358 1.00 89.81 667 TRP A C 1
ATOM 5472 O O . TRP A 1 667 ? -2.515 2.166 -11.985 1.00 89.81 667 TRP A O 1
ATOM 5482 N N . GLY A 1 668 ? -0.474 2.105 -12.918 1.00 91.38 668 GLY A N 1
ATOM 5483 C CA . GLY A 1 668 ? -0.476 0.660 -13.183 1.00 91.38 668 GLY A CA 1
ATOM 5484 C C . GLY A 1 668 ? -0.585 -0.191 -11.912 1.00 91.38 668 GLY A C 1
ATOM 5485 O O . GLY A 1 668 ? -1.251 -1.222 -11.918 1.00 91.38 668 GLY A O 1
ATOM 5486 N N . ARG A 1 669 ? -0.009 0.280 -10.797 1.00 89.56 669 ARG A N 1
ATOM 5487 C CA . ARG A 1 669 ? -0.102 -0.372 -9.481 1.00 89.56 669 ARG A CA 1
ATOM 5488 C C . ARG A 1 669 ? -1.512 -0.272 -8.908 1.00 89.56 669 ARG A C 1
ATOM 5490 O O . ARG A 1 669 ? -2.068 -1.288 -8.510 1.00 89.56 669 ARG A O 1
ATOM 5497 N N . HIS A 1 670 ? -2.091 0.931 -8.917 1.00 90.25 670 HIS A N 1
ATOM 5498 C CA . HIS A 1 670 ? -3.486 1.175 -8.516 1.00 90.25 670 HIS A CA 1
ATOM 5499 C C . HIS A 1 670 ? -4.463 0.352 -9.365 1.00 90.25 670 HIS A C 1
ATOM 5501 O O . HIS A 1 670 ? -5.378 -0.276 -8.836 1.00 90.25 670 HIS A O 1
ATOM 5507 N N . PHE A 1 671 ? -4.220 0.317 -10.678 1.00 92.62 671 PHE A N 1
ATOM 5508 C CA . PHE A 1 671 ? -5.011 -0.430 -11.646 1.00 92.62 671 PHE A CA 1
ATOM 5509 C C . PHE A 1 671 ? -4.991 -1.932 -11.354 1.00 92.62 671 PHE A C 1
ATOM 5511 O O . PHE A 1 671 ? -6.053 -2.506 -11.119 1.00 92.62 671 PHE A O 1
ATOM 5518 N N . LEU A 1 672 ? -3.807 -2.559 -11.301 1.00 93.62 672 LEU A N 1
ATOM 5519 C CA . LEU A 1 672 ? -3.705 -3.997 -11.053 1.00 93.62 672 LEU A CA 1
ATOM 5520 C C . LEU A 1 672 ? -4.247 -4.364 -9.666 1.00 93.62 672 LEU A C 1
ATOM 5522 O O . LEU A 1 672 ? -5.014 -5.317 -9.564 1.00 93.62 672 LEU A O 1
ATOM 5526 N N . TYR A 1 673 ? -3.890 -3.618 -8.613 1.00 91.25 673 TYR A N 1
ATOM 5527 C CA . TYR A 1 673 ? -4.311 -3.938 -7.244 1.00 91.25 673 TYR A CA 1
ATOM 5528 C C . TYR A 1 673 ? -5.837 -3.931 -7.113 1.00 91.25 673 TYR A C 1
ATOM 5530 O O . TYR A 1 673 ? -6.419 -4.901 -6.634 1.00 91.25 673 TYR A O 1
ATOM 5538 N N . SER A 1 674 ? -6.487 -2.864 -7.590 1.00 89.81 674 SER A N 1
ATOM 5539 C CA . SER A 1 674 ? -7.940 -2.708 -7.476 1.00 89.81 674 SER A CA 1
ATOM 5540 C C . SER A 1 674 ? -8.711 -3.738 -8.290 1.00 89.81 674 SER A C 1
ATOM 5542 O O . SER A 1 674 ? -9.656 -4.320 -7.776 1.00 89.81 674 SER A O 1
ATOM 5544 N N . HIS A 1 675 ? -8.294 -4.011 -9.530 1.00 90.06 675 HIS A N 1
ATOM 5545 C CA . HIS A 1 675 ? -8.983 -5.001 -10.364 1.00 90.06 675 HIS A CA 1
ATOM 5546 C C . HIS A 1 675 ? -8.742 -6.435 -9.884 1.00 90.06 675 HIS A C 1
ATOM 5548 O O . HIS A 1 675 ? -9.587 -7.296 -10.100 1.00 90.06 675 HIS A O 1
ATOM 5554 N N . SER A 1 676 ? -7.611 -6.698 -9.220 1.00 89.88 676 SER A N 1
ATOM 5555 C CA . SER A 1 676 ? -7.332 -8.021 -8.653 1.00 89.88 676 SER A CA 1
ATOM 5556 C C . SER A 1 676 ? -8.116 -8.285 -7.365 1.00 89.88 676 SER A C 1
ATOM 5558 O O . SER A 1 676 ? -8.301 -9.448 -7.001 1.00 89.88 676 SER A O 1
ATOM 5560 N N . LEU A 1 677 ? -8.578 -7.241 -6.666 1.00 85.06 677 LEU A N 1
ATOM 5561 C CA . LEU A 1 677 ? -9.345 -7.394 -5.433 1.00 85.06 677 LEU A CA 1
ATOM 5562 C C . LEU A 1 677 ? -10.680 -8.101 -5.718 1.00 85.06 677 LEU A C 1
ATOM 5564 O O . LEU A 1 677 ? -11.455 -7.683 -6.571 1.00 85.06 677 LEU A O 1
ATOM 5568 N N . GLY A 1 678 ? -10.954 -9.189 -4.996 1.00 75.44 678 GLY A N 1
ATOM 5569 C CA . GLY A 1 678 ? -12.166 -9.998 -5.164 1.00 75.44 678 GLY A CA 1
ATOM 5570 C C . GLY A 1 678 ? -12.120 -10.979 -6.342 1.00 75.44 678 GLY A C 1
ATOM 5571 O O . GLY A 1 678 ? -12.807 -11.996 -6.296 1.00 75.44 678 GLY A O 1
ATOM 5572 N N . ALA A 1 679 ? -11.281 -10.732 -7.355 1.00 81.56 679 ALA A N 1
ATOM 5573 C CA . ALA A 1 679 ? -11.000 -11.691 -8.426 1.00 81.56 679 ALA A CA 1
ATOM 5574 C C . ALA A 1 679 ? -9.934 -12.721 -8.012 1.00 81.56 679 ALA A C 1
ATOM 5576 O O . ALA A 1 679 ? -10.032 -13.905 -8.338 1.00 81.56 679 ALA A O 1
ATOM 5577 N N . VAL A 1 680 ? -8.924 -12.280 -7.259 1.00 80.12 680 VAL A N 1
ATOM 5578 C CA . VAL A 1 680 ? -7.949 -13.160 -6.611 1.00 80.12 680 VAL A CA 1
ATOM 5579 C C . V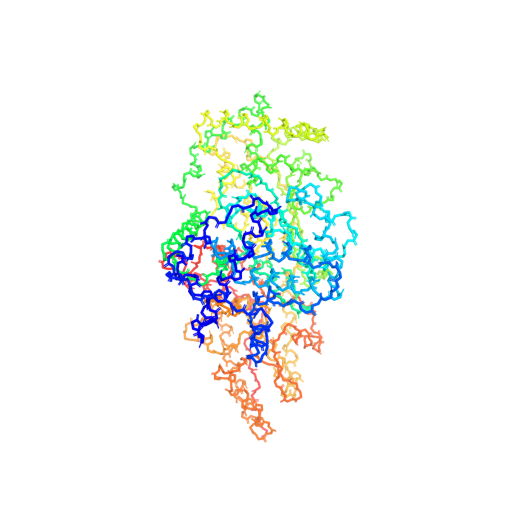AL A 1 680 ? -8.504 -13.562 -5.248 1.00 80.12 680 VAL A C 1
ATOM 5581 O O . VAL A 1 680 ? -8.854 -12.711 -4.438 1.00 80.12 680 VAL A O 1
ATOM 5584 N N . ALA A 1 681 ? -8.589 -14.872 -5.009 1.00 64.69 681 ALA A N 1
ATOM 5585 C CA . ALA A 1 681 ? -9.322 -15.453 -3.882 1.00 64.69 681 ALA A CA 1
ATOM 5586 C C . ALA A 1 681 ? -8.821 -15.054 -2.476 1.00 64.69 681 ALA A C 1
ATOM 5588 O O . ALA A 1 681 ? -9.546 -15.272 -1.514 1.00 64.69 681 ALA A O 1
ATOM 5589 N N . ASP A 1 682 ? -7.608 -14.505 -2.349 1.00 81.81 682 ASP A N 1
ATOM 5590 C CA . ASP A 1 682 ? -6.965 -14.224 -1.061 1.00 81.81 682 ASP A CA 1
ATOM 5591 C C . ASP A 1 682 ? -6.307 -12.828 -1.051 1.00 81.81 682 ASP A C 1
ATOM 5593 O O . ASP A 1 682 ? -5.446 -12.516 -1.882 1.00 81.81 682 ASP A O 1
ATOM 5597 N N . ASP A 1 683 ? -6.708 -11.982 -0.095 1.00 82.00 683 ASP A N 1
ATOM 5598 C CA . ASP A 1 683 ? -6.135 -10.648 0.130 1.00 82.00 683 ASP A CA 1
ATOM 5599 C C . ASP A 1 683 ? -4.660 -10.716 0.548 1.00 82.00 683 ASP A C 1
ATOM 5601 O O . ASP A 1 683 ? -3.859 -9.888 0.112 1.00 82.00 683 ASP A O 1
ATOM 5605 N N . LEU A 1 684 ? -4.259 -11.718 1.335 1.00 83.06 684 LEU A N 1
ATOM 5606 C CA . LEU A 1 684 ? -2.877 -11.885 1.779 1.00 83.06 684 LEU A CA 1
ATOM 5607 C C . LEU A 1 684 ? -1.942 -12.178 0.596 1.00 83.06 684 LEU A C 1
ATOM 5609 O O . LEU A 1 684 ? -0.812 -11.680 0.568 1.00 83.06 684 LEU A O 1
ATOM 5613 N N . VAL A 1 685 ? -2.421 -12.907 -0.417 1.00 89.25 685 VAL A N 1
ATOM 5614 C CA . VAL A 1 685 ? -1.706 -13.109 -1.690 1.00 89.25 685 VAL A CA 1
ATOM 5615 C C . VAL A 1 685 ? -1.471 -11.775 -2.397 1.00 89.25 685 VAL A C 1
ATOM 5617 O O . VAL A 1 685 ? -0.346 -11.495 -2.819 1.00 89.25 685 VAL A O 1
ATOM 5620 N N . LEU A 1 686 ? -2.498 -10.924 -2.494 1.00 89.12 686 LEU A N 1
ATOM 5621 C CA . LEU A 1 686 ? -2.363 -9.591 -3.089 1.00 89.12 686 LEU A CA 1
ATOM 5622 C C . LEU A 1 686 ? -1.401 -8.723 -2.283 1.00 89.12 686 LEU A C 1
ATOM 5624 O O . LEU A 1 686 ? -0.488 -8.116 -2.839 1.00 89.12 686 LEU A O 1
ATOM 5628 N N . ARG A 1 687 ? -1.543 -8.685 -0.959 1.00 85.94 687 ARG A N 1
ATOM 5629 C CA . ARG A 1 687 ? -0.631 -7.922 -0.102 1.00 85.94 687 ARG A CA 1
ATOM 5630 C C . ARG A 1 687 ? 0.812 -8.372 -0.280 1.00 85.94 687 ARG A C 1
ATOM 5632 O O . ARG A 1 687 ? 1.681 -7.514 -0.411 1.00 85.94 687 ARG A O 1
ATOM 5639 N N . ASN A 1 688 ? 1.075 -9.672 -0.360 1.00 87.06 688 ASN A N 1
ATOM 5640 C CA . ASN A 1 688 ? 2.422 -10.187 -0.595 1.00 87.06 688 ASN A CA 1
ATOM 5641 C C . ASN A 1 688 ? 2.966 -9.814 -1.977 1.00 87.06 688 ASN A C 1
ATOM 5643 O O . ASN A 1 688 ? 4.087 -9.314 -2.075 1.00 87.06 688 ASN A O 1
ATOM 5647 N N . PHE A 1 689 ? 2.164 -9.968 -3.035 1.00 89.62 689 PHE A N 1
ATOM 5648 C CA . PHE A 1 689 ? 2.577 -9.625 -4.401 1.00 89.62 689 PHE A CA 1
ATOM 5649 C C . PHE A 1 689 ? 3.016 -8.155 -4.531 1.00 89.62 689 PHE A C 1
ATOM 5651 O O . PHE A 1 689 ? 3.984 -7.843 -5.227 1.00 89.62 689 PHE A O 1
ATOM 5658 N N . PHE A 1 690 ? 2.338 -7.247 -3.823 1.00 85.94 690 PHE A N 1
ATOM 5659 C CA . PHE A 1 690 ? 2.616 -5.807 -3.850 1.00 85.94 690 PHE A CA 1
ATOM 5660 C C . PHE A 1 690 ? 3.529 -5.310 -2.715 1.00 85.94 690 PHE A C 1
ATOM 5662 O O . PHE A 1 690 ? 3.820 -4.110 -2.662 1.00 85.94 690 PHE A O 1
ATOM 5669 N N . TRP A 1 691 ? 4.009 -6.199 -1.840 1.00 80.62 691 TRP A N 1
ATOM 5670 C CA . TRP A 1 691 ? 4.814 -5.863 -0.657 1.00 80.62 691 TRP A CA 1
ATOM 5671 C C . TRP A 1 691 ? 4.101 -4.934 0.346 1.00 80.62 691 TRP A C 1
ATOM 5673 O O . TRP A 1 691 ? 4.657 -3.949 0.836 1.00 80.62 691 TRP A O 1
ATOM 5683 N N . HIS A 1 692 ? 2.833 -5.231 0.632 1.00 79.00 692 HIS A N 1
ATOM 5684 C CA . HIS A 1 692 ? 1.979 -4.570 1.630 1.00 79.00 692 HIS A CA 1
ATOM 5685 C C . HIS A 1 692 ? 1.696 -5.462 2.854 1.00 79.00 692 HIS A C 1
ATOM 5687 O O . HIS A 1 692 ? 0.640 -5.353 3.487 1.00 79.00 692 HIS A O 1
ATOM 5693 N N . VAL A 1 693 ? 2.609 -6.372 3.180 1.00 74.69 693 VAL A N 1
ATOM 5694 C CA . VAL A 1 693 ? 2.477 -7.283 4.323 1.00 74.69 693 VAL A CA 1
ATOM 5695 C C . VAL A 1 693 ? 3.106 -6.736 5.594 1.00 74.69 693 VAL A C 1
ATOM 5697 O O . VAL A 1 693 ? 3.997 -5.885 5.547 1.00 74.69 693 VAL A O 1
ATOM 5700 N N . GLY A 1 694 ? 2.580 -7.184 6.735 1.00 66.88 694 GLY A N 1
ATOM 5701 C CA . GLY A 1 694 ? 3.233 -6.995 8.024 1.00 66.88 694 GLY A CA 1
ATOM 5702 C C . GLY A 1 694 ? 4.406 -7.958 8.202 1.00 66.88 694 GLY A C 1
ATOM 5703 O O . GLY A 1 694 ? 4.531 -8.940 7.475 1.00 66.88 694 GLY A O 1
ATOM 5704 N N . PHE A 1 695 ? 5.244 -7.671 9.196 1.00 66.31 695 PHE A N 1
ATOM 5705 C CA . PHE A 1 695 ? 6.309 -8.577 9.618 1.00 66.31 695 PHE A CA 1
ATOM 5706 C C . PHE A 1 695 ? 5.716 -9.915 10.088 1.00 66.31 695 PHE A C 1
ATOM 5708 O O . PHE A 1 695 ? 4.789 -9.904 10.896 1.00 66.31 695 PHE A O 1
ATOM 5715 N N . GLY A 1 696 ? 6.236 -11.038 9.595 1.00 68.62 696 GLY A N 1
ATOM 5716 C CA . GLY A 1 696 ? 5.747 -12.392 9.883 1.00 68.62 696 GLY A CA 1
ATOM 5717 C C . GLY A 1 696 ? 4.689 -12.911 8.901 1.00 68.62 696 GLY A C 1
ATOM 5718 O O . GLY A 1 696 ? 4.413 -14.108 8.872 1.00 68.62 696 GLY A O 1
ATOM 5719 N N . GLU A 1 697 ? 4.111 -12.043 8.066 1.00 74.38 697 GLU A N 1
ATOM 5720 C CA . GLU A 1 697 ? 3.108 -12.412 7.054 1.00 74.38 697 GLU A CA 1
ATOM 5721 C C . GLU A 1 697 ? 3.710 -12.580 5.645 1.00 74.38 697 GLU A C 1
ATOM 5723 O O . GLU A 1 697 ? 2.978 -12.715 4.655 1.00 74.38 697 GLU A O 1
ATOM 5728 N N . GLU A 1 698 ? 5.039 -12.522 5.527 1.00 79.38 698 GLU A N 1
ATOM 5729 C CA . GLU A 1 698 ? 5.726 -12.609 4.245 1.00 79.38 698 GLU A CA 1
ATOM 5730 C C . GLU A 1 698 ? 5.542 -13.988 3.595 1.00 79.38 698 GLU A C 1
ATOM 5732 O O . GLU A 1 698 ? 5.712 -15.043 4.210 1.00 79.38 698 GLU A O 1
ATOM 5737 N N . ALA A 1 699 ? 5.235 -13.984 2.303 1.00 82.69 699 ALA A N 1
ATOM 5738 C CA . ALA A 1 699 ? 5.239 -15.172 1.467 1.00 82.69 699 ALA A CA 1
ATOM 5739 C C . ALA A 1 699 ? 6.666 -15.708 1.291 1.00 82.69 699 ALA A C 1
ATOM 5741 O O . ALA A 1 699 ? 7.651 -14.985 1.453 1.00 82.69 699 ALA A O 1
ATOM 5742 N N . LEU A 1 700 ? 6.773 -16.977 0.892 1.00 82.31 700 LEU A N 1
ATOM 5743 C CA . LEU A 1 700 ? 8.036 -17.661 0.575 1.00 82.31 700 LEU A CA 1
ATOM 5744 C C . LEU A 1 700 ? 8.990 -17.855 1.763 1.00 82.31 700 LEU A C 1
ATOM 5746 O O . LEU A 1 700 ? 10.085 -18.391 1.585 1.00 82.31 700 LEU A O 1
ATOM 5750 N N . ASN A 1 701 ? 8.593 -17.459 2.973 1.00 76.00 701 ASN A N 1
ATOM 5751 C CA . ASN A 1 701 ? 9.317 -17.834 4.177 1.00 76.00 701 ASN A CA 1
ATOM 5752 C C . ASN A 1 701 ? 9.050 -19.332 4.499 1.00 76.00 701 ASN A C 1
ATOM 5754 O O . ASN A 1 701 ? 8.001 -19.856 4.118 1.00 76.00 701 ASN A O 1
ATOM 5758 N N . PRO A 1 702 ? 9.958 -20.052 5.190 1.00 74.06 702 PRO A N 1
ATOM 5759 C CA . PRO A 1 702 ? 9.795 -21.490 5.456 1.00 74.06 702 PRO A CA 1
ATOM 5760 C C . PRO A 1 702 ? 8.560 -21.884 6.283 1.00 74.06 702 PRO A C 1
ATOM 5762 O O . PRO A 1 702 ? 8.212 -23.061 6.325 1.00 74.06 702 PRO A O 1
ATOM 5765 N N . PHE A 1 703 ? 7.936 -20.925 6.965 1.00 75.25 703 PHE A N 1
ATOM 5766 C CA . PHE A 1 703 ? 6.757 -21.103 7.813 1.00 75.25 703 PHE A CA 1
ATOM 5767 C C . PHE A 1 703 ? 5.484 -20.521 7.179 1.00 75.25 703 PHE A C 1
ATOM 5769 O O . PHE A 1 703 ? 4.428 -20.536 7.804 1.00 75.25 703 PHE A O 1
ATOM 5776 N N . SER A 1 704 ? 5.577 -20.005 5.952 1.00 79.62 704 SER A N 1
ATOM 5777 C CA . SER A 1 704 ? 4.478 -19.389 5.225 1.00 79.62 704 SER A CA 1
ATOM 5778 C C . SER A 1 704 ? 3.737 -20.454 4.439 1.00 79.62 704 SER A C 1
ATOM 5780 O O . SER A 1 704 ? 4.341 -21.245 3.713 1.00 79.62 704 SER A O 1
ATOM 5782 N N . GLU A 1 705 ? 2.413 -20.438 4.522 1.00 80.88 705 GLU A N 1
ATOM 5783 C CA . GLU A 1 705 ? 1.567 -21.260 3.654 1.00 80.88 705 GLU A CA 1
ATOM 5784 C C . GLU A 1 705 ? 1.523 -20.707 2.217 1.00 80.88 705 GLU A C 1
ATOM 5786 O O . GLU A 1 705 ? 1.135 -21.409 1.280 1.00 80.88 705 GLU A O 1
ATOM 5791 N N . LEU A 1 706 ? 1.978 -19.462 2.014 1.00 86.38 706 LEU A N 1
ATOM 5792 C CA . LEU A 1 706 ? 2.024 -18.819 0.708 1.00 86.38 706 LEU A CA 1
ATOM 5793 C C . LEU A 1 706 ? 3.331 -19.117 -0.028 1.00 86.38 706 LEU A C 1
ATOM 5795 O O . LEU A 1 706 ? 4.414 -18.645 0.321 1.00 86.38 706 LEU A O 1
ATOM 5799 N N . ASN A 1 707 ? 3.191 -19.848 -1.128 1.00 86.75 707 ASN A N 1
ATOM 5800 C CA . ASN A 1 707 ? 4.263 -20.181 -2.062 1.00 86.75 707 ASN A CA 1
ATOM 5801 C C . ASN A 1 707 ? 4.172 -19.360 -3.367 1.00 86.75 707 ASN A C 1
ATOM 5803 O O . ASN A 1 707 ? 3.223 -18.602 -3.593 1.00 86.75 707 ASN A O 1
ATOM 5807 N N . CYS A 1 708 ? 5.146 -19.535 -4.268 1.00 88.00 708 CYS A N 1
ATOM 5808 C CA . CYS A 1 708 ? 5.161 -18.835 -5.558 1.00 88.00 708 CYS A CA 1
ATOM 5809 C C . CYS A 1 708 ? 3.905 -19.104 -6.403 1.00 88.00 708 CYS A C 1
ATOM 5811 O O . CYS A 1 708 ? 3.463 -18.212 -7.124 1.00 88.00 708 CYS A O 1
ATOM 5813 N N . ASP A 1 709 ? 3.301 -20.290 -6.307 1.00 88.38 709 ASP A N 1
ATOM 5814 C CA . ASP A 1 709 ? 2.081 -20.619 -7.056 1.00 88.38 709 ASP A CA 1
ATOM 5815 C C . ASP A 1 709 ? 0.851 -19.882 -6.522 1.00 88.38 709 ASP A C 1
ATOM 5817 O O . ASP A 1 709 ? -0.043 -19.522 -7.290 1.00 88.38 709 ASP A O 1
ATOM 5821 N N . SER A 1 710 ? 0.838 -19.561 -5.228 1.00 90.88 710 SER A N 1
ATOM 5822 C CA . SER A 1 710 ? -0.178 -18.691 -4.635 1.00 90.88 710 SER A CA 1
ATOM 5823 C C . SER A 1 710 ? -0.099 -17.291 -5.242 1.00 90.88 710 SER A C 1
ATOM 5825 O O . SER A 1 710 ? -1.109 -16.768 -5.714 1.00 90.88 710 SER A O 1
ATOM 5827 N N . LEU A 1 711 ? 1.112 -16.730 -5.346 1.00 92.06 711 LEU A N 1
ATOM 5828 C CA . LEU A 1 711 ? 1.356 -15.436 -5.997 1.00 92.06 711 LEU A CA 1
ATOM 5829 C C . LEU A 1 711 ? 1.070 -15.473 -7.509 1.00 92.06 711 LEU A C 1
ATOM 5831 O O . LEU A 1 711 ? 0.663 -14.465 -8.088 1.00 92.06 711 LEU A O 1
ATOM 5835 N N . ARG A 1 712 ? 1.235 -16.635 -8.159 1.00 93.69 712 ARG A N 1
ATOM 5836 C CA . ARG A 1 712 ? 1.035 -16.816 -9.610 1.00 93.69 712 ARG A CA 1
ATOM 5837 C C . ARG A 1 712 ? -0.402 -16.531 -10.036 1.00 93.69 712 ARG A C 1
ATOM 5839 O O . ARG A 1 712 ? -0.622 -16.128 -11.175 1.00 93.69 712 ARG A O 1
ATOM 5846 N N . LYS A 1 713 ? -1.368 -16.643 -9.120 1.00 93.56 713 LYS A N 1
ATOM 5847 C CA . LYS A 1 713 ? -2.766 -16.247 -9.351 1.00 93.56 713 LYS A CA 1
ATOM 5848 C C . LYS A 1 713 ? -2.889 -14.784 -9.792 1.00 93.56 713 LYS A C 1
ATOM 5850 O O . LYS A 1 713 ? -3.672 -14.496 -10.691 1.00 93.56 713 LYS A O 1
ATOM 5855 N N . VAL A 1 714 ? -2.079 -13.883 -9.228 1.00 94.81 714 VAL A N 1
ATOM 5856 C CA . VAL A 1 714 ? -2.071 -12.457 -9.604 1.00 94.81 714 VAL A CA 1
ATOM 5857 C C . VAL A 1 714 ? -1.515 -12.266 -11.016 1.00 94.81 714 VAL A C 1
ATOM 5859 O O . VAL A 1 714 ? -2.082 -11.521 -11.807 1.00 94.81 714 VAL A O 1
ATOM 5862 N N . ALA A 1 715 ? -0.449 -12.990 -11.368 1.00 95.25 715 ALA A N 1
ATOM 5863 C CA . ALA A 1 715 ? 0.138 -12.951 -12.708 1.00 95.25 715 ALA A CA 1
ATOM 5864 C C . ALA A 1 715 ? -0.820 -13.490 -13.789 1.00 95.25 715 ALA A C 1
ATOM 5866 O O . ALA A 1 715 ? -0.943 -12.895 -14.857 1.00 95.25 715 ALA A O 1
ATOM 5867 N N . ILE A 1 716 ? -1.538 -14.580 -13.494 1.00 95.44 716 ILE A N 1
ATOM 5868 C CA . ILE A 1 716 ? -2.571 -15.140 -14.381 1.00 95.44 716 ILE A CA 1
ATOM 5869 C C . ILE A 1 716 ? -3.716 -14.141 -14.569 1.00 95.44 716 ILE A C 1
ATOM 5871 O O . ILE A 1 716 ? -4.173 -13.932 -15.692 1.00 95.44 716 ILE A O 1
ATOM 5875 N N . PHE A 1 717 ? -4.162 -13.501 -13.486 1.00 95.69 717 PHE A N 1
ATOM 5876 C CA . PHE A 1 717 ? -5.188 -12.466 -13.565 1.00 95.69 717 PHE A CA 1
ATOM 5877 C C . PHE A 1 717 ? -4.720 -11.262 -14.398 1.00 95.69 717 PHE A C 1
ATOM 5879 O O . PHE A 1 717 ? -5.472 -10.759 -15.229 1.00 95.69 717 PHE A O 1
ATOM 5886 N N . ALA A 1 718 ? -3.464 -10.837 -14.246 1.00 96.19 718 ALA A N 1
ATOM 5887 C CA . ALA A 1 718 ? -2.895 -9.766 -15.060 1.00 96.19 718 ALA A CA 1
ATOM 5888 C C . ALA A 1 718 ? -2.890 -10.111 -16.563 1.00 96.19 718 ALA A C 1
ATOM 5890 O O . ALA A 1 718 ? -3.261 -9.265 -17.377 1.00 96.19 718 ALA A O 1
ATOM 5891 N N . ASP A 1 719 ? -2.544 -11.351 -16.936 1.00 95.62 719 ASP A N 1
ATOM 5892 C CA . ASP A 1 719 ? -2.644 -11.829 -18.326 1.00 95.62 719 ASP A CA 1
ATOM 5893 C C . ASP A 1 719 ? -4.086 -11.756 -18.852 1.00 95.62 719 ASP A C 1
ATOM 5895 O O . ASP A 1 719 ? -4.316 -11.270 -19.962 1.00 95.62 719 ASP A O 1
ATOM 5899 N N . GLN A 1 720 ? -5.062 -12.214 -18.060 1.00 95.81 720 GLN A N 1
ATOM 5900 C CA . GLN A 1 720 ? -6.485 -12.156 -18.418 1.00 95.81 720 GLN A CA 1
ATOM 5901 C C . GLN A 1 720 ? -6.942 -10.712 -18.628 1.00 95.81 720 GLN A C 1
ATOM 5903 O O . GLN A 1 720 ? -7.545 -10.394 -19.652 1.00 95.81 720 GLN A O 1
ATOM 5908 N N . LEU A 1 721 ? -6.583 -9.820 -17.706 1.00 95.12 721 LEU A N 1
ATOM 5909 C CA . LEU A 1 721 ? -6.925 -8.406 -17.775 1.00 95.12 721 LEU A CA 1
ATOM 5910 C C . LEU A 1 721 ? -6.318 -7.743 -19.021 1.00 95.12 721 LEU A C 1
ATOM 5912 O O . LEU A 1 721 ? -6.999 -6.996 -19.724 1.00 95.12 721 LEU A O 1
ATOM 5916 N N . CYS A 1 722 ? -5.060 -8.049 -19.345 1.00 96.25 722 CYS A N 1
ATOM 5917 C CA . CYS A 1 722 ? -4.431 -7.588 -20.580 1.00 96.25 722 CYS A CA 1
ATOM 5918 C C . CYS A 1 722 ? -5.126 -8.138 -21.832 1.00 96.25 722 CYS A C 1
ATOM 5920 O O . CYS A 1 722 ? -5.346 -7.374 -22.774 1.00 96.25 722 CYS A O 1
ATOM 5922 N N . HIS A 1 723 ? -5.508 -9.416 -21.839 1.00 95.62 723 HIS A N 1
ATOM 5923 C CA . HIS A 1 723 ? -6.241 -10.031 -22.945 1.00 95.62 723 HIS A CA 1
ATOM 5924 C C . HIS A 1 723 ? -7.601 -9.355 -23.171 1.00 95.62 723 HIS A C 1
ATOM 5926 O O . HIS A 1 723 ? -7.931 -8.999 -24.300 1.00 95.62 723 HIS A O 1
ATOM 5932 N N . GLU A 1 724 ? -8.364 -9.098 -22.107 1.00 95.38 724 GLU A N 1
ATOM 5933 C CA . GLU A 1 724 ? -9.645 -8.386 -22.184 1.00 95.38 724 GLU A CA 1
ATOM 5934 C C . GLU A 1 724 ? -9.509 -6.936 -22.667 1.00 95.38 724 GLU A C 1
ATOM 5936 O O . GLU A 1 724 ? -10.442 -6.390 -23.251 1.00 95.38 724 GLU A O 1
ATOM 5941 N N . MET A 1 725 ? -8.368 -6.296 -22.407 1.00 95.75 725 MET A N 1
ATOM 5942 C CA . MET A 1 725 ? -8.047 -4.953 -22.901 1.00 95.75 725 MET A CA 1
ATOM 5943 C C . MET A 1 725 ? -7.416 -4.955 -24.305 1.00 95.75 725 MET A C 1
ATOM 5945 O O . MET A 1 725 ? -7.008 -3.899 -24.795 1.00 95.75 725 MET A O 1
ATOM 5949 N N . GLU A 1 726 ? -7.292 -6.123 -24.945 1.00 95.50 726 GLU A N 1
ATOM 5950 C CA . GLU A 1 726 ? -6.612 -6.315 -26.233 1.00 95.50 726 GLU A CA 1
ATOM 5951 C C . GLU A 1 726 ? -5.148 -5.826 -26.242 1.00 95.50 726 GLU A C 1
ATOM 5953 O O . GLU A 1 726 ? -4.607 -5.400 -27.274 1.00 95.50 726 GLU A O 1
ATOM 5958 N N . ILE A 1 727 ? -4.485 -5.874 -25.086 1.00 96.25 727 ILE A N 1
ATOM 5959 C CA . ILE A 1 727 ? -3.051 -5.610 -24.957 1.00 96.25 727 ILE A CA 1
ATOM 5960 C C . ILE A 1 727 ? -2.310 -6.885 -25.354 1.00 96.25 727 ILE A C 1
ATOM 5962 O O . ILE A 1 727 ? -2.580 -7.969 -24.843 1.00 96.25 727 ILE A O 1
ATOM 5966 N N . ARG A 1 728 ? -1.358 -6.761 -26.281 1.00 95.62 728 ARG A N 1
ATOM 5967 C CA . ARG A 1 728 ? -0.639 -7.901 -26.870 1.00 95.62 728 ARG A CA 1
ATOM 5968 C C . ARG A 1 728 ? 0.861 -7.657 -26.938 1.00 95.62 728 ARG A C 1
ATOM 5970 O O . ARG A 1 728 ? 1.304 -6.512 -26.934 1.00 95.62 728 ARG A O 1
ATOM 5977 N N . SER A 1 729 ? 1.653 -8.716 -27.058 1.00 96.56 729 SER A N 1
ATOM 5978 C CA . SER A 1 729 ? 3.099 -8.578 -27.203 1.00 96.56 729 SER A CA 1
ATOM 5979 C C . SER A 1 729 ? 3.437 -8.098 -28.624 1.00 96.56 729 SER A C 1
ATOM 5981 O O . SER A 1 729 ? 3.056 -8.720 -29.621 1.00 96.56 729 SER A O 1
ATOM 5983 N N . LEU A 1 730 ? 4.154 -6.984 -28.746 1.00 96.31 730 LEU A N 1
ATOM 5984 C CA . LEU A 1 730 ? 4.516 -6.347 -30.016 1.00 96.31 730 LEU A CA 1
ATOM 5985 C C . LEU A 1 730 ? 5.970 -6.641 -30.370 1.00 96.31 730 LEU A C 1
ATOM 5987 O O . LEU A 1 730 ? 6.826 -6.680 -29.492 1.00 96.31 730 LEU A O 1
ATOM 5991 N N . ASN A 1 731 ? 6.247 -6.846 -31.658 1.00 94.12 731 ASN A N 1
ATOM 5992 C CA . ASN A 1 731 ? 7.621 -6.929 -32.146 1.00 94.12 731 ASN A CA 1
ATOM 5993 C C . ASN A 1 731 ? 8.221 -5.522 -32.190 1.00 94.12 731 ASN A C 1
ATOM 5995 O O . ASN A 1 731 ? 7.548 -4.584 -32.615 1.00 94.12 731 ASN A O 1
ATOM 5999 N N . GLY A 1 732 ? 9.484 -5.384 -31.798 1.00 90.19 732 GLY A N 1
ATOM 6000 C CA . GLY A 1 732 ? 10.198 -4.124 -31.967 1.00 90.19 732 GLY A CA 1
ATOM 6001 C C . GLY A 1 732 ? 10.760 -3.958 -33.376 1.00 90.19 732 GLY A C 1
ATOM 6002 O O . GLY A 1 732 ? 10.441 -4.714 -34.297 1.00 90.19 732 GLY A O 1
ATOM 6003 N N . TRP A 1 733 ? 11.644 -2.972 -33.524 1.00 85.25 733 TRP A N 1
ATOM 6004 C CA . TRP A 1 733 ? 12.326 -2.678 -34.779 1.00 85.25 733 TRP A CA 1
ATOM 6005 C C . TRP A 1 733 ? 13.036 -3.921 -35.312 1.00 85.25 733 TRP A C 1
ATOM 6007 O O . TRP A 1 733 ? 13.995 -4.405 -34.711 1.00 85.25 733 TRP A O 1
ATOM 6017 N N . ARG A 1 734 ? 12.574 -4.415 -36.458 1.00 72.38 734 ARG A N 1
ATOM 6018 C CA . ARG A 1 734 ? 13.288 -5.397 -37.270 1.00 72.38 734 ARG A CA 1
ATOM 6019 C C . ARG A 1 734 ? 13.881 -4.629 -38.434 1.00 72.38 734 ARG A C 1
ATOM 6021 O O . ARG A 1 734 ? 13.166 -3.838 -39.047 1.00 72.38 734 ARG A O 1
ATOM 6028 N N . CYS A 1 735 ? 15.163 -4.836 -38.730 1.00 54.94 735 CYS A N 1
ATOM 6029 C CA . CYS A 1 735 ? 15.754 -4.320 -39.959 1.00 54.94 735 CYS A CA 1
ATOM 6030 C C . CYS A 1 735 ? 14.885 -4.803 -41.123 1.00 54.94 735 CYS A C 1
ATOM 6032 O O . CYS A 1 735 ? 14.909 -5.982 -41.470 1.00 54.94 735 CYS A O 1
ATOM 6034 N N . ARG A 1 736 ? 14.056 -3.915 -41.685 1.00 43.16 736 ARG A N 1
ATOM 6035 C CA . ARG A 1 736 ? 13.483 -4.157 -43.002 1.00 43.16 736 ARG A CA 1
ATOM 6036 C C . ARG A 1 736 ? 14.700 -4.201 -43.913 1.00 43.16 736 ARG A C 1
ATOM 6038 O O . ARG A 1 736 ? 15.417 -3.206 -43.989 1.00 43.16 736 ARG A O 1
ATOM 6045 N N . ASN A 1 737 ? 14.995 -5.372 -44.474 1.00 32.03 737 ASN A N 1
ATOM 6046 C CA . ASN A 1 737 ? 15.973 -5.475 -45.547 1.00 32.03 737 ASN A CA 1
ATOM 6047 C C . ASN A 1 737 ? 15.529 -4.460 -46.605 1.00 32.03 737 ASN A C 1
ATOM 6049 O O . ASN A 1 737 ? 14.428 -4.595 -47.142 1.00 32.03 737 ASN A O 1
ATOM 6053 N N . GLY A 1 738 ? 16.313 -3.392 -46.753 1.00 30.98 738 GLY A N 1
ATOM 6054 C CA . GLY A 1 738 ? 16.155 -2.433 -47.838 1.00 30.98 738 GLY A CA 1
ATOM 6055 C C . GLY A 1 738 ? 16.469 -3.090 -49.165 1.00 30.98 738 GLY A C 1
ATOM 6056 O O . GLY A 1 738 ? 17.351 -3.982 -49.169 1.00 30.98 738 GLY A O 1
#

Radius of gyration: 35.7 Å; chains: 1; bounding box: 95×66×97 Å

Sequence (738 aa):
MMLHLYGALTPFHRSARQANVFLYLAKFLSQIAQEYWGVSTYSLDALCQETGIYTDCIKIDKEQLFKTLKKEKLISTFPVAVFLTTELIGPRSAEFLRLQALGMVVVAWYLESGRSESDLKKFCYCYRYMLLEKGKWLFEIALSLTELNDLKKNLPENNFGLNQYKKNKFKELFYPIISLVDGRGANAPHGLIQTNRGGSVPQKIIELDENDEGKISIIHPSLDISTRHISIEEQQFDQDRSTVIMELDDRRKKSNFRHQEARKNKAIGMANAYERQTILSPFDFEALTGTEIKQLLKALCANVFEDQDWVSLIILLSIFLGRTPSNILKIKRAANNDYKIGDQWGVYDNLICLIHKFDLPNKTLRKDTSVYEETSDFIELPIPEAFSKVFHKFLCRLENAREKREEDLIEEEFSERFREINRGFNQRLSEKALTQVIENYYENSIFTKIIKGQDPKHFPSLFYVVCDTRALYSVYRYYLNELAGISGVRLIGKVREANNSGMFGSRVVVKKEAAVERFKKLRLCLDDENRWENFHNVYTLYVHQLLSICTGHRAVKSPFENVLEFDFETNQLWLSDKINKKDQSFRIIPLARLAVEQTQKYIEHLRSLCFYLTNSHPELVTEIQGALKGQRPFLFFCSNQKIREVKPETICDLERSYGLTKLVSNWGRHFLYSHSLGAVADDLVLRNFFWHVGFGEEALNPFSELNCDSLRKVAIFADQLCHEMEIRSLNGWRCRNG